Protein AF-0000000073392988 (afdb_homodimer)

pLDDT: mean 93.61, std 7.02, range [61.97, 98.88]

Nearest PDB structures (foldseek):
  2dc1-assembly1_B  TM=9.319E-01  e=1.888E-28  Archaeoglobus fulgidus
  1j5p-assembly1_A  TM=9.118E-01  e=9.514E-24  Thermotoga maritima
  1tlt-assembly1_B  TM=6.537E-01  e=4.136E-09  Escherichia coli
  3uuw-assembly1_D  TM=6.293E-01  e=4.494E-08  Clostridioides difficile 630
  7bvj-assembly3_C  TM=5.588E-01  e=3.519E-08  Acidithiobacillus ferrooxidans ATCC 23270

InterPro domains:
  IPR002811 Aspartate dehydrogenase [PF01958] (154-240)
  IPR005106 Aspartate/homoserine dehydrogenase, NAD-binding [PF03447] (7-118)
  IPR011182 L-aspartate dehydrogenase [PIRSF005227] (1-253)
  IPR020626 L-aspartate dehydrogenase, prokaryotic [MF_01265] (1-252)
  IPR022487 L-aspartate dehydrogenase, archaeal [TIGR03855] (25-251)
  IPR036291 NAD(P)-binding domain superfamily [SSF51735] (1-149)

Secondary structure (DSSP, 8-state):
-EEEEE--SHHHHHHHHHHTTS-SS-EEEEEE-SSHHHHHHHHHHHT-EE-SSTHHHHTT-SEEEE-S-HHHHHHHHHHHHHTT-EEEES-GGGGGSHHHHHHHHHHHHHHT--EEE--TT-S-HHHHHHHTTS-EEEEEEEEEE-HHHHT---SS-EEEEEEEHHHHHHH-TTS-HHHHHHHHHHTS--EEEEEE-TT-SSEEEEEEEEETTEEEEEEEEEPBPSS-TTSBHHHHHHHHHHHHHTT-SEEE--/-EEEEE--SHHHHHHHHHHTTS-SS-EEEEEE-SSHHHHHHHHHHHT-EE-SSTHHHHTT-SEEEE-S-HHHHHHHHHHHHHTT-EEEES-GGGGGSHHHHHHHHHHHHHHT--EEE--TT-S-HHHHHHHTTS-EEEEEEEEEE-GGGGT---SS-EEEEEEEHHHHHHH-TTS-HHHHHHHHHHTS--EEEEEE-TT-SSEEEEEEEEETTEEEEEEEEEPBPSS-TTSBHHHHHHHHHHHHHTT-SEEE--

Structure (mmCIF, N/CA/C/O backbone):
data_AF-0000000073392988-model_v1
#
loop_
_entity.id
_entity.type
_entity.pdbx_description
1 polymer 'L-aspartate dehydrogenase'
#
loop_
_atom_site.group_PDB
_atom_site.id
_atom_site.type_symbol
_atom_site.label_atom_id
_atom_site.label_alt_id
_atom_site.label_comp_id
_atom_site.label_asym_id
_atom_site.label_entity_id
_atom_site.label_seq_id
_atom_site.pdbx_PDB_ins_code
_atom_site.Cartn_x
_atom_site.Cartn_y
_atom_site.Cartn_z
_atom_site.occupancy
_atom_site.B_iso_or_equiv
_atom_site.auth_seq_id
_atom_site.auth_comp_id
_atom_site.auth_asym_id
_atom_site.auth_atom_id
_atom_site.pdbx_PDB_model_num
ATOM 1 N N . MET A 1 1 ? -19.203 9.055 -4.887 1 96 1 MET A N 1
ATOM 2 C CA . MET A 1 1 ? -18.812 9.203 -3.492 1 96 1 MET A CA 1
ATOM 3 C C . MET A 1 1 ? -18.672 10.68 -3.123 1 96 1 MET A C 1
ATOM 5 O O . MET A 1 1 ? -18.016 11.445 -3.836 1 96 1 MET A O 1
ATOM 9 N N . LYS A 1 2 ? -19.297 11.172 -2.113 1 97.94 2 LYS A N 1
ATOM 10 C CA . LYS A 1 2 ? -19.234 12.555 -1.648 1 97.94 2 LYS A CA 1
ATOM 11 C C . LYS A 1 2 ? -18.219 12.711 -0.521 1 97.94 2 LYS A C 1
ATOM 13 O O . LYS A 1 2 ? -18.281 11.984 0.474 1 97.94 2 LYS A O 1
ATOM 18 N N . VAL A 1 3 ? -17.328 13.664 -0.712 1 98.62 3 VAL A N 1
ATOM 19 C CA . VAL A 1 3 ? -16.219 13.82 0.219 1 98.62 3 VAL A CA 1
ATOM 20 C C . VAL A 1 3 ? -16.266 15.195 0.872 1 98.62 3 VAL A C 1
ATOM 22 O O . VAL A 1 3 ? -16.547 16.203 0.204 1 98.62 3 VAL A O 1
ATOM 25 N N . GLY A 1 4 ? -16.109 15.227 2.199 1 98.81 4 GLY A N 1
ATOM 26 C CA . GLY A 1 4 ? -15.844 16.453 2.922 1 98.81 4 GLY A CA 1
ATOM 27 C C . GLY A 1 4 ? -14.391 16.609 3.332 1 98.81 4 GLY A C 1
ATOM 28 O O . GLY A 1 4 ? -13.719 15.617 3.641 1 98.81 4 GLY A O 1
ATOM 29 N N . ILE A 1 5 ? -13.945 17.875 3.365 1 98.81 5 ILE A N 1
ATOM 30 C CA . ILE A 1 5 ? -12.555 18.125 3.709 1 98.81 5 ILE A CA 1
ATOM 31 C C . ILE A 1 5 ? -12.477 18.938 4.996 1 98.81 5 ILE A C 1
ATOM 33 O O . ILE A 1 5 ? -13.219 19.906 5.168 1 98.81 5 ILE A O 1
ATOM 37 N N . ILE A 1 6 ? -11.672 18.453 5.906 1 98.81 6 ILE A N 1
ATOM 38 C CA . ILE A 1 6 ? -11.281 19.234 7.074 1 98.81 6 ILE A CA 1
ATOM 39 C C . ILE A 1 6 ? -9.867 19.781 6.875 1 98.81 6 ILE A C 1
ATOM 41 O O . ILE A 1 6 ? -8.898 19.016 6.793 1 98.81 6 ILE A O 1
ATOM 45 N N . GLY A 1 7 ? -9.695 21.078 6.883 1 98.19 7 GLY A N 1
ATOM 46 C CA . GLY A 1 7 ? -8.43 21.703 6.566 1 98.19 7 GLY A CA 1
ATOM 47 C C . GLY A 1 7 ? -8.266 22.016 5.094 1 98.19 7 GLY A C 1
ATOM 48 O O . GLY A 1 7 ? -8.133 21.109 4.27 1 98.19 7 GLY A O 1
ATOM 49 N N . CYS A 1 8 ? -8.25 23.328 4.797 1 97.94 8 CYS A N 1
ATOM 50 C CA . CYS A 1 8 ? -8.258 23.766 3.406 1 97.94 8 CYS A CA 1
ATOM 51 C C . CYS A 1 8 ? -6.949 24.469 3.053 1 97.94 8 CYS A C 1
ATOM 53 O O . CYS A 1 8 ? -6.965 25.531 2.436 1 97.94 8 CYS A O 1
ATOM 55 N N . GLY A 1 9 ? -5.824 23.844 3.521 1 94.5 9 GLY A N 1
ATOM 56 C CA . GLY A 1 9 ? -4.496 24.344 3.219 1 94.5 9 GLY A CA 1
ATOM 57 C C . GLY A 1 9 ? -3.924 23.797 1.931 1 94.5 9 GLY A C 1
ATOM 58 O O . GLY A 1 9 ? -4.664 23.5 0.991 1 94.5 9 GLY A O 1
ATOM 59 N N . ALA A 1 10 ? -2.615 23.734 1.821 1 92.62 10 ALA A N 1
ATOM 60 C CA . ALA A 1 10 ? -1.883 23.391 0.605 1 92.62 10 ALA A CA 1
ATOM 61 C C . ALA A 1 10 ? -2.264 22 0.113 1 92.62 10 ALA A C 1
ATOM 63 O O . ALA A 1 10 ? -2.555 21.812 -1.07 1 92.62 10 ALA A O 1
ATOM 64 N N . ILE A 1 11 ? -2.281 21.062 1 1 94 11 ILE A N 1
ATOM 65 C CA . ILE A 1 11 ? -2.572 19.672 0.631 1 94 11 ILE A CA 1
ATOM 66 C C . ILE A 1 11 ? -3.994 19.578 0.081 1 94 11 ILE A C 1
ATOM 68 O O . ILE A 1 11 ? -4.219 18.969 -0.968 1 94 11 ILE A O 1
ATOM 72 N N . ALA A 1 12 ? -4.914 20.156 0.792 1 96.94 12 ALA A N 1
ATOM 73 C CA . ALA A 1 12 ? -6.309 20.141 0.354 1 96.94 12 ALA A CA 1
ATOM 74 C C . ALA A 1 12 ? -6.453 20.766 -1.031 1 96.94 12 ALA A C 1
ATOM 76 O O . ALA A 1 12 ? -7.211 20.266 -1.867 1 96.94 12 ALA A O 1
ATOM 77 N N . ASN A 1 13 ? -5.777 21.828 -1.238 1 95.75 13 ASN A N 1
ATOM 78 C CA . ASN A 1 13 ? -5.84 22.516 -2.529 1 95.75 13 ASN A CA 1
ATOM 79 C C . ASN A 1 13 ? -5.312 21.625 -3.654 1 95.75 13 ASN A C 1
ATOM 81 O O . ASN A 1 13 ? -5.902 21.562 -4.734 1 95.75 13 ASN A O 1
ATOM 85 N N . ILE A 1 14 ? -4.234 20.922 -3.395 1 94.81 14 ILE A N 1
ATOM 86 C CA . ILE A 1 14 ? -3.672 20.016 -4.395 1 94.81 14 ILE A CA 1
ATOM 87 C C . ILE A 1 14 ? -4.664 18.906 -4.695 1 94.81 14 ILE A C 1
ATOM 89 O O . ILE A 1 14 ? -4.918 18.578 -5.859 1 94.81 14 ILE A O 1
ATOM 93 N N . ILE A 1 15 ? -5.238 18.344 -3.658 1 96.81 15 ILE A N 1
ATOM 94 C CA . ILE A 1 15 ? -6.176 17.234 -3.818 1 96.81 15 ILE A CA 1
ATOM 95 C C . ILE A 1 15 ? -7.398 17.703 -4.605 1 96.81 15 ILE A C 1
ATOM 97 O O . ILE A 1 15 ? -7.789 17.062 -5.59 1 96.81 15 ILE A O 1
ATOM 101 N N . ALA A 1 16 ? -7.961 18.812 -4.207 1 97.19 16 ALA A N 1
ATOM 102 C CA . ALA A 1 16 ? -9.141 19.344 -4.887 1 97.19 16 ALA A CA 1
ATOM 103 C C . ALA A 1 16 ? -8.836 19.688 -6.34 1 97.19 16 ALA A C 1
ATOM 105 O O . ALA A 1 16 ? -9.617 19.375 -7.242 1 97.19 16 ALA A O 1
ATOM 106 N N . SER A 1 17 ? -7.684 20.312 -6.59 1 95.38 17 SER A N 1
ATOM 107 C CA . SER A 1 17 ? -7.309 20.734 -7.938 1 95.38 17 SER A CA 1
ATOM 108 C C . SER A 1 17 ? -7.129 19.531 -8.859 1 95.38 17 SER A C 1
ATOM 110 O O . SER A 1 17 ? -7.27 19.641 -10.078 1 95.38 17 SER A O 1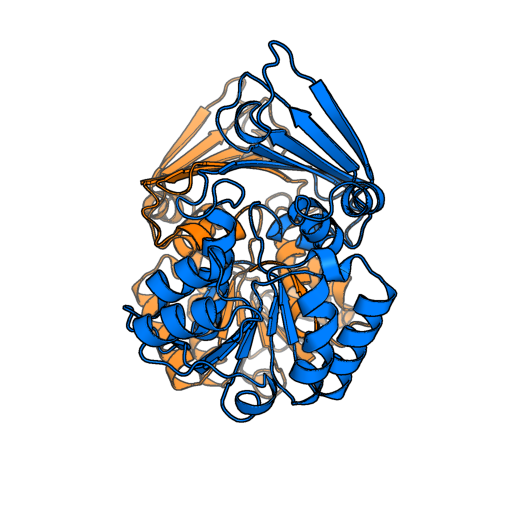
ATOM 112 N N . THR A 1 18 ? -6.789 18.406 -8.273 1 94.88 18 THR A N 1
ATOM 113 C CA . THR A 1 18 ? -6.586 17.203 -9.055 1 94.88 18 THR A CA 1
ATOM 114 C C . THR A 1 18 ? -7.902 16.453 -9.266 1 94.88 18 THR A C 1
ATOM 116 O O . THR A 1 18 ? -8.219 16.047 -10.383 1 94.88 18 THR A O 1
ATOM 119 N N . ILE A 1 19 ? -8.719 16.344 -8.273 1 96.75 19 ILE A N 1
ATOM 120 C CA . ILE A 1 19 ? -9.875 15.461 -8.242 1 96.75 19 ILE A CA 1
ATOM 121 C C . ILE A 1 19 ? -11.055 16.141 -8.938 1 96.75 19 ILE A C 1
ATOM 123 O O . ILE A 1 19 ? -11.781 15.508 -9.711 1 96.75 19 ILE A O 1
ATOM 127 N N . VAL A 1 20 ? -11.258 17.406 -8.688 1 96.25 20 VAL A N 1
ATOM 128 C CA . VAL A 1 20 ? -12.477 18.109 -9.062 1 96.25 20 VAL A CA 1
ATOM 129 C C . VAL A 1 20 ? -12.625 18.109 -10.586 1 96.25 20 VAL A C 1
ATOM 131 O O . VAL A 1 20 ? -13.695 17.828 -11.117 1 96.25 20 VAL A O 1
ATOM 134 N N . PRO A 1 21 ? -11.516 18.359 -11.359 1 94.94 21 PRO A N 1
ATOM 135 C CA . PRO A 1 21 ? -11.672 18.438 -12.812 1 94.94 21 PRO A CA 1
ATOM 136 C C . PRO A 1 21 ? -11.828 17.078 -13.469 1 94.94 21 PRO A C 1
ATOM 138 O O . PRO A 1 21 ? -12.188 16.984 -14.648 1 94.94 21 PRO A O 1
ATOM 141 N N . GLU A 1 22 ? -11.57 16.016 -12.727 1 93.12 22 GLU A N 1
ATOM 142 C CA . GLU A 1 22 ? -11.562 14.672 -13.305 1 93.12 22 GLU A CA 1
ATOM 143 C C . GLU A 1 22 ? -12.938 14.016 -13.219 1 93.12 22 GLU A C 1
ATOM 145 O O . GLU A 1 22 ? -13.719 14.328 -12.312 1 93.12 22 GLU A O 1
ATOM 150 N N . ASP A 1 23 ? -13.219 13.188 -14.227 1 90.12 23 ASP A N 1
ATOM 151 C CA . ASP A 1 23 ? -14.383 12.32 -14.148 1 90.12 23 ASP A CA 1
ATOM 152 C C . ASP A 1 23 ? -14.055 11.023 -13.406 1 90.12 23 ASP A C 1
ATOM 154 O O . ASP A 1 23 ? -13.82 9.984 -14.031 1 90.12 23 ASP A O 1
ATOM 158 N N . ASN A 1 24 ? -14.078 11.047 -12.102 1 91.31 24 ASN A N 1
ATOM 159 C CA . ASN A 1 24 ? -13.602 9.938 -11.281 1 91.31 24 ASN A CA 1
ATOM 160 C C . ASN A 1 24 ? -14.68 9.445 -10.32 1 91.31 24 ASN A C 1
ATOM 162 O O . ASN A 1 24 ? -14.414 8.602 -9.461 1 91.31 24 ASN A O 1
ATOM 166 N N . ASN A 1 25 ? -15.844 9.953 -10.352 1 94.31 25 ASN A N 1
ATOM 167 C CA . ASN A 1 25 ? -16.969 9.602 -9.5 1 94.31 25 ASN A CA 1
ATOM 168 C C . ASN A 1 25 ? -16.719 9.984 -8.047 1 94.31 25 ASN A C 1
ATOM 170 O O . ASN A 1 25 ? -17.172 9.297 -7.125 1 94.31 25 ASN A O 1
ATOM 174 N N . ILE A 1 26 ? -15.828 10.961 -7.789 1 97.12 26 ILE A N 1
ATOM 175 C CA . ILE A 1 26 ? -15.562 11.523 -6.469 1 97.12 26 ILE A CA 1
ATOM 176 C C . ILE A 1 26 ? -15.945 13 -6.457 1 97.12 26 ILE A C 1
ATOM 178 O O . ILE A 1 26 ? -15.398 13.797 -7.223 1 97.12 26 ILE A O 1
ATOM 182 N N . ASP A 1 27 ? -16.891 13.359 -5.641 1 97.5 27 ASP A N 1
ATOM 183 C CA . ASP A 1 27 ? -17.328 14.742 -5.516 1 97.5 27 ASP A CA 1
ATOM 184 C C . ASP A 1 27 ? -16.875 15.344 -4.191 1 97.5 27 ASP A C 1
ATOM 186 O O . ASP A 1 27 ? -17.391 14.992 -3.127 1 97.5 27 ASP A O 1
ATOM 190 N N . ILE A 1 28 ? -15.938 16.219 -4.277 1 98.25 28 ILE A N 1
ATOM 191 C CA . ILE A 1 28 ? -15.562 16.984 -3.088 1 98.25 28 ILE A CA 1
ATOM 192 C C . ILE A 1 28 ? -16.516 18.156 -2.904 1 98.25 28 ILE A C 1
ATOM 194 O O . ILE A 1 28 ? -16.469 19.125 -3.664 1 98.25 28 ILE A O 1
ATOM 198 N N . GLU A 1 29 ? -17.281 18.109 -1.831 1 98 29 GLU A N 1
ATOM 199 C CA . GLU A 1 29 ? -18.422 19.016 -1.838 1 98 29 GLU A CA 1
ATOM 200 C C . GLU A 1 29 ? -18.422 19.906 -0.601 1 98 29 GLU A C 1
ATOM 202 O O . GLU A 1 29 ? -19.016 20.984 -0.612 1 98 29 GLU A O 1
ATOM 207 N N . TYR A 1 30 ? -17.906 19.484 0.441 1 98.75 30 TYR A N 1
ATOM 208 C CA . TYR A 1 30 ? -17.969 20.25 1.681 1 98.75 30 TYR A CA 1
ATOM 209 C C . TYR A 1 30 ? -16.578 20.531 2.215 1 98.75 30 TYR A C 1
ATOM 211 O O . TYR A 1 30 ? -15.68 19.703 2.111 1 98.75 30 TYR A O 1
ATOM 219 N N . PHE A 1 31 ? -16.469 21.719 2.746 1 98.81 31 PHE A N 1
ATOM 220 C CA . PHE A 1 31 ? -15.164 22.203 3.191 1 98.81 31 PHE A CA 1
ATOM 221 C C . PHE A 1 31 ? -15.273 22.859 4.562 1 98.81 31 PHE A C 1
ATOM 223 O O . PHE A 1 31 ? -16.125 23.719 4.777 1 98.81 31 PHE A O 1
ATOM 230 N N . TYR A 1 32 ? -14.453 22.422 5.48 1 98.75 32 TYR A N 1
ATOM 231 C CA . TYR A 1 32 ? -14.367 23 6.816 1 98.75 32 TYR A CA 1
ATOM 232 C C . TYR A 1 32 ? -12.938 23.422 7.137 1 98.75 32 TYR A C 1
ATOM 234 O O . TYR A 1 32 ? -11.992 22.656 6.91 1 98.75 32 TYR A O 1
ATOM 242 N N . ASP A 1 33 ? -12.789 24.578 7.578 1 98.44 33 ASP A N 1
ATOM 243 C CA . ASP A 1 33 ? -11.531 25.125 8.062 1 98.44 33 ASP A CA 1
ATOM 244 C C . ASP A 1 33 ? -11.766 26.156 9.164 1 98.44 33 ASP A C 1
ATOM 246 O O . ASP A 1 33 ? -12.758 26.891 9.125 1 98.44 33 ASP A O 1
ATOM 250 N N . ASN A 1 34 ? -10.836 26.156 10.211 1 96.94 34 ASN A N 1
ATOM 251 C CA . ASN A 1 34 ? -10.93 27.219 11.203 1 96.94 34 ASN A CA 1
ATOM 252 C C . ASN A 1 34 ? -10.82 28.594 10.555 1 96.94 34 ASN A C 1
ATOM 254 O O . ASN A 1 34 ? -11.391 29.578 11.047 1 96.94 34 ASN A O 1
ATOM 258 N N . ASP A 1 35 ? -9.992 28.672 9.531 1 97.06 35 ASP A N 1
ATOM 259 C CA . ASP A 1 35 ? -9.953 29.859 8.68 1 97.06 35 ASP A CA 1
ATOM 260 C C . ASP A 1 35 ? -11.047 29.812 7.617 1 97.06 35 ASP A C 1
ATOM 262 O O . ASP A 1 35 ? -10.859 29.203 6.555 1 97.06 35 ASP A O 1
ATOM 266 N N . VAL A 1 36 ? -12.094 30.547 7.84 1 97.06 36 VAL A N 1
ATOM 267 C CA . VAL A 1 36 ? -13.297 30.469 7.023 1 97.06 36 VAL A CA 1
ATOM 268 C C . VAL A 1 36 ? -12.969 30.859 5.586 1 97.06 36 VAL A C 1
ATOM 270 O O . VAL A 1 36 ? -13.531 30.297 4.641 1 97.06 36 VAL A O 1
ATOM 273 N N . GLU A 1 37 ? -12.141 31.797 5.406 1 97.75 37 GLU A N 1
ATOM 274 C CA . GLU A 1 37 ? -11.781 32.25 4.07 1 97.75 37 GLU A CA 1
ATOM 275 C C . GLU A 1 37 ? -11.141 31.141 3.25 1 97.75 37 GLU A C 1
ATOM 277 O O . GLU A 1 37 ? -11.398 31.016 2.053 1 97.75 37 GLU A O 1
ATOM 282 N N . ARG A 1 38 ? -10.297 30.359 3.879 1 97.44 38 ARG A N 1
ATOM 283 C CA . ARG A 1 38 ? -9.68 29.219 3.191 1 97.44 38 ARG A CA 1
ATOM 284 C C . ARG A 1 38 ? -10.734 28.234 2.717 1 97.44 38 ARG A C 1
ATOM 286 O O . ARG A 1 38 ? -10.672 27.75 1.584 1 97.44 38 ARG A O 1
ATOM 293 N N . ALA A 1 39 ? -11.641 27.969 3.602 1 98.25 39 ALA A N 1
ATOM 294 C CA . ALA A 1 39 ? -12.719 27.047 3.262 1 98.25 39 ALA A CA 1
ATOM 295 C C . ALA A 1 39 ? -13.57 27.578 2.117 1 98.25 39 ALA A C 1
ATOM 297 O O . ALA A 1 39 ? -13.914 26.844 1.186 1 98.25 39 ALA A O 1
ATOM 298 N N . GLU A 1 40 ? -13.898 28.844 2.172 1 98.38 40 GLU A N 1
ATOM 299 C CA . GLU A 1 40 ? -14.727 29.469 1.152 1 98.38 40 GLU A CA 1
ATOM 300 C C . GLU A 1 40 ? -14.031 29.484 -0.203 1 98.38 40 GLU A C 1
ATOM 302 O O . GLU A 1 40 ? -14.656 29.219 -1.233 1 98.38 40 GLU A O 1
ATOM 307 N N . ASN A 1 41 ? -12.781 29.844 -0.193 1 98.12 41 ASN A N 1
ATOM 308 C CA . ASN A 1 41 ? -12.016 29.875 -1.435 1 98.12 41 ASN A CA 1
ATOM 309 C C . ASN A 1 41 ? -11.984 28.516 -2.111 1 98.12 41 ASN A C 1
ATOM 311 O O . ASN A 1 41 ? -12.242 28.406 -3.311 1 98.12 41 ASN A O 1
ATOM 315 N N . LEU A 1 42 ? -11.625 27.5 -1.325 1 98 42 LEU A N 1
ATOM 316 C CA . LEU A 1 42 ? -11.547 26.172 -1.891 1 98 42 LEU A CA 1
ATOM 317 C C . LEU A 1 42 ? -12.922 25.672 -2.309 1 98 42 LEU A C 1
ATOM 319 O O . LEU A 1 42 ? -13.062 25 -3.334 1 98 42 LEU A O 1
ATOM 323 N N . ALA A 1 43 ? -13.93 25.953 -1.523 1 98.5 43 ALA A N 1
ATOM 324 C CA . ALA A 1 43 ? -15.305 25.594 -1.869 1 98.5 43 ALA A CA 1
ATOM 325 C C . ALA A 1 43 ? -15.719 26.219 -3.197 1 98.5 43 ALA A C 1
ATOM 327 O O . ALA A 1 43 ? -16.344 25.562 -4.031 1 98.5 43 ALA A O 1
ATOM 328 N N . SER A 1 44 ? -15.414 27.469 -3.348 1 98.25 44 SER A N 1
ATOM 329 C CA . SER A 1 44 ? -15.734 28.156 -4.594 1 98.25 44 SER A CA 1
ATOM 330 C C . SER A 1 44 ? -15.07 27.484 -5.789 1 98.25 44 SER A C 1
ATOM 332 O O . SER A 1 44 ? -15.703 27.266 -6.82 1 98.25 44 SER A O 1
ATOM 334 N N . PHE A 1 45 ? -13.828 27.141 -5.645 1 97.19 45 PHE A N 1
ATOM 335 C CA . PHE A 1 45 ? -13.094 26.469 -6.699 1 97.19 45 PHE A CA 1
ATOM 336 C C . PHE A 1 45 ? -13.766 25.156 -7.074 1 97.19 45 PHE A C 1
ATOM 338 O O . PHE A 1 45 ? -13.891 24.828 -8.25 1 97.19 45 PHE A O 1
ATOM 345 N N . ALA A 1 46 ? -14.242 24.422 -6.055 1 97.44 46 ALA A N 1
ATOM 346 C CA . ALA A 1 46 ? -14.773 23.078 -6.262 1 97.44 46 ALA A CA 1
ATOM 347 C C . ALA A 1 46 ? -16.281 23.109 -6.52 1 97.44 46 ALA A C 1
ATOM 349 O O . ALA A 1 46 ? -16.906 22.078 -6.684 1 97.44 46 ALA A O 1
ATOM 350 N N . ASN A 1 47 ? -16.844 24.312 -6.566 1 97.44 47 ASN A N 1
ATOM 351 C CA . ASN A 1 47 ? -18.281 24.469 -6.633 1 97.44 47 ASN A CA 1
ATOM 352 C C . ASN A 1 47 ? -18.984 23.719 -5.5 1 97.44 47 ASN A C 1
ATOM 354 O O . ASN A 1 47 ? -19.953 23 -5.73 1 97.44 47 ASN A O 1
ATOM 358 N N . GLY A 1 48 ? -18.375 23.828 -4.309 1 98.12 48 GLY A N 1
ATOM 359 C CA . GLY A 1 48 ? -18.891 23.188 -3.117 1 98.12 48 GLY A CA 1
ATOM 360 C C . GLY A 1 48 ? -19.391 24.172 -2.072 1 98.12 48 GLY A C 1
ATOM 361 O O . GLY A 1 48 ? -19.75 25.297 -2.398 1 98.12 48 GLY A O 1
ATOM 362 N N . VAL A 1 49 ? -19.484 23.641 -0.815 1 98.56 49 VAL A N 1
ATOM 363 C CA . VAL A 1 49 ? -20.062 24.438 0.271 1 98.56 49 VAL A CA 1
ATOM 364 C C . VAL A 1 49 ? -19.062 24.5 1.431 1 98.56 49 VAL A C 1
ATOM 366 O O . VAL A 1 49 ? -18.594 23.484 1.92 1 98.56 49 VAL A O 1
ATOM 369 N N . ALA A 1 50 ? -18.719 25.719 1.808 1 98.62 50 ALA A N 1
ATOM 370 C CA . ALA A 1 50 ? -17.969 25.922 3.051 1 98.62 50 ALA A CA 1
ATOM 371 C C . ALA A 1 50 ? -18.906 25.906 4.254 1 98.62 50 ALA A C 1
ATOM 373 O O . ALA A 1 50 ? -19.906 26.641 4.289 1 98.62 50 ALA A O 1
ATOM 374 N N . VAL A 1 51 ? -18.578 25.109 5.211 1 98.56 51 VAL A N 1
ATOM 375 C CA . VAL A 1 51 ? -19.438 25.031 6.387 1 98.56 51 VAL A CA 1
ATOM 376 C C . VAL A 1 51 ? -18.734 25.688 7.578 1 98.56 51 VAL A C 1
ATOM 378 O O . VAL A 1 51 ? -17.516 25.562 7.723 1 98.56 51 VAL A O 1
ATOM 381 N N . LEU A 1 52 ? -19.484 26.266 8.477 1 97.38 52 LEU A N 1
ATOM 382 C CA . LEU A 1 52 ? -18.953 26.875 9.688 1 97.38 52 LEU A CA 1
ATOM 383 C C . LEU A 1 52 ? -18.922 25.875 10.844 1 97.38 52 LEU A C 1
ATOM 385 O O . LEU A 1 52 ? -18.062 25.984 11.727 1 97.38 52 LEU A O 1
ATOM 389 N N . ASP A 1 53 ? -19.875 25.047 10.82 1 97.81 53 ASP A N 1
ATOM 390 C CA . ASP A 1 53 ? -19.969 23.953 11.773 1 97.81 53 ASP A CA 1
ATOM 391 C C . ASP A 1 53 ? -19.781 22.609 11.07 1 97.81 53 ASP A C 1
ATOM 393 O O . ASP A 1 53 ? -20.516 22.266 10.141 1 97.81 53 ASP A O 1
ATOM 397 N N . LEU A 1 54 ? -18.766 21.875 11.57 1 97.88 54 LEU A N 1
ATOM 398 C CA . LEU A 1 54 ? -18.422 20.594 10.969 1 97.88 54 LEU A CA 1
ATOM 399 C C . LEU A 1 54 ? -19.625 19.672 10.906 1 97.88 54 LEU A C 1
ATOM 401 O O . LEU A 1 54 ? -19.812 18.938 9.938 1 97.88 54 LEU A O 1
ATOM 405 N N . ASN A 1 55 ? -20.5 19.719 11.891 1 98 55 ASN A N 1
ATOM 406 C CA . ASN A 1 55 ? -21.656 18.828 11.984 1 98 55 ASN A CA 1
ATOM 407 C C . ASN A 1 55 ? -22.594 19.016 10.805 1 98 55 ASN A C 1
ATOM 409 O O . ASN A 1 55 ? -23.375 18.125 10.469 1 98 55 ASN A O 1
ATOM 413 N N . ASP A 1 56 ? -22.516 20.141 10.141 1 97.94 56 ASP A N 1
ATOM 414 C CA . ASP A 1 56 ? -23.438 20.469 9.055 1 97.94 56 ASP A CA 1
ATOM 415 C C . ASP A 1 56 ? -23.156 19.625 7.816 1 97.94 56 ASP A C 1
ATOM 417 O O . ASP A 1 56 ? -23.984 19.562 6.906 1 97.94 56 ASP A O 1
ATOM 421 N N . MET A 1 57 ? -22 18.938 7.754 1 97.5 57 MET A N 1
ATOM 422 C CA . MET A 1 57 ? -21.703 18.172 6.551 1 97.5 57 MET A CA 1
ATOM 423 C C . MET A 1 57 ? -21.719 16.672 6.852 1 97.5 57 MET A C 1
ATOM 425 O O . MET A 1 57 ? -21.703 15.844 5.938 1 97.5 57 MET A O 1
ATOM 429 N N . LEU A 1 58 ? -21.797 16.25 8.094 1 97.94 58 LEU A N 1
ATOM 430 C CA . LEU A 1 58 ? -21.547 14.867 8.461 1 97.94 58 LEU A CA 1
ATOM 431 C C . LEU A 1 58 ? -22.609 13.945 7.902 1 97.94 58 LEU A C 1
ATOM 433 O O . LEU A 1 58 ? -22.328 12.805 7.527 1 97.94 58 LEU A O 1
ATOM 437 N N . ASP A 1 59 ? -23.844 14.406 7.738 1 97.19 59 ASP A N 1
ATOM 438 C CA . ASP A 1 59 ? -24.906 13.578 7.191 1 97.19 59 ASP A CA 1
ATOM 439 C C . ASP A 1 59 ? -24.953 13.672 5.668 1 97.19 59 ASP A C 1
ATOM 441 O O . ASP A 1 59 ? -25.812 13.055 5.031 1 97.19 59 ASP A O 1
ATOM 445 N N . LYS A 1 60 ? -24.047 14.367 5.086 1 98.06 60 LYS A N 1
ATOM 446 C CA . LYS A 1 60 ? -24.125 14.664 3.658 1 98.06 60 LYS A CA 1
ATOM 447 C C . LYS A 1 60 ? -22.938 14.07 2.912 1 98.06 60 LYS A C 1
ATOM 449 O O . LYS A 1 60 ? -22.859 14.141 1.683 1 98.06 60 LYS A O 1
ATOM 454 N N . VAL A 1 61 ? -22 13.492 3.635 1 98.5 61 VAL A N 1
ATOM 455 C CA . VAL A 1 61 ? -20.781 13.008 2.986 1 98.5 61 VAL A CA 1
ATOM 456 C C . VAL A 1 61 ? -20.609 11.516 3.26 1 98.5 61 VAL A C 1
ATOM 458 O O . VAL A 1 61 ? -21.141 10.992 4.25 1 98.5 61 VAL A O 1
ATOM 461 N N . ASP A 1 62 ? -19.938 10.844 2.348 1 98.12 62 ASP A N 1
ATOM 462 C CA . ASP A 1 62 ? -19.609 9.422 2.477 1 98.12 62 ASP A CA 1
ATOM 463 C C . ASP A 1 62 ? -18.25 9.234 3.16 1 98.12 62 ASP A C 1
ATOM 465 O O . ASP A 1 62 ? -18 8.18 3.748 1 98.12 62 ASP A O 1
ATOM 469 N N . LEU A 1 63 ? -17.406 10.219 3.068 1 98.62 63 LEU A N 1
ATOM 470 C CA . LEU A 1 63 ? -16.016 10.172 3.52 1 98.62 63 LEU A CA 1
ATOM 471 C C . LEU A 1 63 ? -15.531 11.562 3.912 1 98.62 63 LEU A C 1
ATOM 473 O O . LEU A 1 63 ? -15.898 12.555 3.277 1 98.62 63 LEU A O 1
ATOM 477 N N . VAL A 1 64 ? -14.734 11.594 4.957 1 98.88 64 VAL A N 1
ATOM 478 C CA . VAL A 1 64 ? -14.102 12.844 5.34 1 98.88 64 VAL A CA 1
ATOM 479 C C . VAL A 1 64 ? -12.586 12.727 5.18 1 98.88 64 VAL A C 1
ATOM 481 O O . VAL A 1 64 ? -11.984 11.75 5.629 1 98.88 64 VAL A O 1
ATOM 484 N N . LEU A 1 65 ? -12.031 13.672 4.484 1 98.69 65 LEU A N 1
ATOM 485 C CA . LEU A 1 65 ? -10.586 13.789 4.32 1 98.69 65 LEU A CA 1
ATOM 486 C C . LEU A 1 65 ? -10.023 14.891 5.215 1 98.69 65 LEU A C 1
ATOM 488 O O . LEU A 1 65 ? -10.406 16.062 5.078 1 98.69 65 LEU A O 1
ATOM 492 N N . GLU A 1 66 ? -9.188 14.516 6.094 1 98.56 66 GLU A N 1
ATOM 493 C CA . GLU A 1 66 ? -8.57 15.477 7.004 1 98.56 66 GLU A CA 1
ATOM 494 C C . GLU A 1 66 ? -7.168 15.852 6.543 1 98.56 66 GLU A C 1
ATOM 496 O O . GLU A 1 66 ? -6.336 14.977 6.285 1 98.56 66 GLU A O 1
ATOM 501 N N . CYS A 1 67 ? -6.918 17.156 6.367 1 95.69 67 CYS A N 1
ATOM 502 C CA . CYS A 1 67 ? -5.625 17.719 6.004 1 95.69 67 CYS A CA 1
ATOM 503 C C . CYS A 1 67 ? -5.344 18.984 6.816 1 95.69 67 CYS A C 1
ATOM 505 O O . CYS A 1 67 ? -4.852 19.984 6.277 1 95.69 67 CYS A O 1
ATOM 507 N N . ALA A 1 68 ? -5.582 18.984 8.023 1 95.31 68 ALA A N 1
ATOM 508 C CA . ALA A 1 68 ? -5.457 20.188 8.844 1 95.31 68 ALA A CA 1
ATOM 509 C C . ALA A 1 68 ? -4.277 20.078 9.805 1 95.31 68 ALA A C 1
ATOM 511 O O . ALA A 1 68 ? -3.182 20.562 9.516 1 95.31 68 ALA A O 1
ATOM 512 N N . SER A 1 69 ? -4.445 19.406 10.938 1 92.94 69 SER A N 1
ATOM 513 C CA . SER A 1 69 ? -3.416 19.266 11.961 1 92.94 69 SER A CA 1
ATOM 514 C C . SER A 1 69 ? -3.73 18.109 12.898 1 92.94 69 SER A C 1
ATOM 516 O O . SER A 1 69 ? -4.879 17.656 12.992 1 92.94 69 SER A O 1
ATOM 518 N N . PRO A 1 70 ? -2.654 17.656 13.609 1 93.31 70 PRO A N 1
ATOM 519 C CA . PRO A 1 70 ? -2.922 16.609 14.602 1 93.31 70 PRO A CA 1
ATOM 520 C C . PRO A 1 70 ? -3.957 17.031 15.641 1 93.31 70 PRO A C 1
ATOM 522 O O . PRO A 1 70 ? -4.789 16.234 16.062 1 93.31 70 PRO A O 1
ATOM 525 N N . ASP A 1 71 ? -3.936 18.281 16.031 1 94.12 71 ASP A N 1
ATOM 526 C CA . ASP A 1 71 ? -4.918 18.781 16.984 1 94.12 71 ASP A CA 1
ATOM 527 C C . ASP A 1 71 ? -6.332 18.719 16.406 1 94.12 71 ASP A C 1
ATOM 529 O O . ASP A 1 71 ? -7.281 18.359 17.109 1 94.12 71 ASP A O 1
ATOM 533 N N . SER A 1 72 ? -6.465 19.047 15.172 1 96.56 72 SER A N 1
ATOM 534 C CA . SER A 1 72 ? -7.754 18.953 14.492 1 96.56 72 SER A CA 1
ATOM 535 C C . SER A 1 72 ? -8.266 17.516 14.477 1 96.56 72 SER A C 1
ATOM 537 O O . SER A 1 72 ? -9.461 17.281 14.68 1 96.56 72 SER A O 1
ATOM 539 N N . VAL A 1 73 ? -7.383 16.547 14.219 1 97.44 73 VAL A N 1
ATOM 540 C CA . VAL A 1 73 ? -7.746 15.141 14.219 1 97.44 73 VAL A CA 1
ATOM 541 C C . VAL A 1 73 ? -8.312 14.75 15.586 1 97.44 73 VAL A C 1
ATOM 543 O O . VAL A 1 73 ? -9.398 14.172 15.664 1 97.44 73 VAL A O 1
ATOM 546 N N . LYS A 1 74 ? -7.613 15.109 16.609 1 97.56 74 LYS A N 1
ATOM 547 C CA . LYS A 1 74 ? -8.039 14.766 17.953 1 97.56 74 LYS A CA 1
ATOM 548 C C . LYS A 1 74 ? -9.391 15.398 18.281 1 97.56 74 LYS A C 1
ATOM 550 O O . LYS A 1 74 ? -10.211 14.789 18.969 1 97.56 74 LYS A O 1
ATOM 555 N N . GLU A 1 75 ? -9.539 16.516 17.797 1 97.88 75 GLU A N 1
ATOM 556 C CA . GLU A 1 75 ? -10.766 17.266 18.078 1 97.88 75 GLU A CA 1
ATOM 557 C C . GLU A 1 75 ? -11.945 16.688 17.297 1 97.88 75 GLU A C 1
ATOM 559 O O . GLU A 1 75 ? -13.039 16.516 17.859 1 97.88 75 GLU A O 1
ATOM 564 N N . HIS A 1 76 ? -11.773 16.297 16.031 1 98.56 76 HIS A N 1
ATOM 565 C CA . HIS A 1 76 ? -12.93 16.109 15.156 1 98.56 76 HIS A CA 1
ATOM 566 C C . HIS A 1 76 ? -13.117 14.648 14.797 1 98.56 76 HIS A C 1
ATOM 568 O O . HIS A 1 76 ? -14.234 14.211 14.516 1 98.56 76 HIS A O 1
ATOM 574 N N . ALA A 1 77 ? -12.07 13.812 14.781 1 98.75 77 ALA A N 1
ATOM 575 C CA . ALA A 1 77 ? -12.141 12.453 14.258 1 98.75 77 ALA A CA 1
ATOM 576 C C . ALA A 1 77 ? -13.141 11.617 15.055 1 98.75 77 ALA A C 1
ATOM 578 O O . ALA A 1 77 ? -13.961 10.898 14.477 1 98.75 77 ALA A O 1
ATOM 579 N N . PRO A 1 78 ? -13.148 11.742 16.453 1 98.81 78 PRO A N 1
ATOM 580 C CA . PRO A 1 78 ? -14.125 10.953 17.203 1 98.81 78 PRO A CA 1
ATOM 581 C C . PRO A 1 78 ? -15.57 11.25 16.797 1 98.81 78 PRO A C 1
ATOM 583 O O . PRO A 1 78 ? -16.375 10.336 16.656 1 98.81 78 PRO A O 1
ATOM 586 N N . ASN A 1 79 ? -15.82 12.477 16.625 1 98.69 79 ASN A N 1
ATOM 587 C CA . ASN A 1 79 ? -17.172 12.883 16.234 1 98.69 79 ASN A CA 1
ATOM 588 C C . ASN A 1 79 ? -17.516 12.367 14.844 1 98.69 79 ASN A C 1
ATOM 590 O O . ASN A 1 79 ? -18.609 11.82 14.641 1 98.69 79 ASN A O 1
ATOM 594 N N . VAL A 1 80 ? -16.641 12.5 13.859 1 98.81 80 VAL A N 1
ATOM 595 C CA . VAL A 1 80 ? -16.859 12.062 12.484 1 98.81 80 VAL A CA 1
ATOM 596 C C . VAL A 1 80 ? -17.109 10.555 12.453 1 98.81 80 VAL A C 1
ATOM 598 O O . VAL A 1 80 ? -18.078 10.094 11.867 1 98.81 80 VAL A O 1
ATOM 601 N N . LEU A 1 81 ? -16.234 9.82 13.117 1 98.75 81 LEU A N 1
ATOM 602 C CA . LEU A 1 81 ? -16.312 8.359 13.141 1 98.75 81 LEU A CA 1
ATOM 603 C C . LEU A 1 81 ? -17.594 7.891 13.836 1 98.75 81 LEU A C 1
ATOM 605 O O . LEU A 1 81 ? -18.219 6.934 13.391 1 98.75 81 LEU A O 1
ATOM 609 N N . SER A 1 82 ? -17.984 8.602 14.898 1 98.44 82 SER A N 1
ATOM 610 C CA . SER A 1 82 ? -19.172 8.234 15.648 1 98.44 82 SER A CA 1
ATOM 611 C C . SER A 1 82 ? -20.438 8.414 14.797 1 98.44 82 SER A C 1
ATOM 613 O O . SER A 1 82 ? -21.469 7.789 15.055 1 98.44 82 SER A O 1
ATOM 615 N N . HIS A 1 83 ? -20.391 9.219 13.789 1 98.25 83 HIS A N 1
ATOM 616 C CA . HIS A 1 83 ? -21.516 9.453 12.875 1 98.25 83 HIS A CA 1
ATOM 617 C C . HIS A 1 83 ? -21.531 8.414 11.758 1 98.25 83 HIS A C 1
ATOM 619 O O . HIS A 1 83 ? -22.375 8.484 10.859 1 98.25 83 HIS A O 1
ATOM 625 N N . GLY A 1 84 ? -20.578 7.531 11.797 1 98.12 84 GLY A N 1
ATOM 626 C CA . GLY A 1 84 ? -20.578 6.43 10.852 1 98.12 84 GLY A CA 1
ATOM 627 C C . GLY A 1 84 ? -19.828 6.738 9.57 1 98.12 84 GLY A C 1
ATOM 628 O O . GLY A 1 84 ? -20.062 6.105 8.539 1 98.12 84 GLY A O 1
ATOM 629 N N . ILE A 1 85 ? -18.906 7.719 9.594 1 98.62 85 ILE A N 1
ATOM 630 C CA . ILE A 1 85 ? -18.234 8.164 8.383 1 98.62 85 ILE A CA 1
ATOM 631 C C . ILE A 1 85 ? -16.766 7.754 8.422 1 98.62 85 ILE A C 1
ATOM 633 O O . ILE A 1 85 ? -16.078 7.98 9.422 1 98.62 85 ILE A O 1
ATOM 637 N N . ASP A 1 86 ? -16.281 7.117 7.352 1 98.56 86 ASP A N 1
ATOM 638 C CA . ASP A 1 86 ? -14.859 6.781 7.211 1 98.56 86 ASP A CA 1
ATOM 639 C C . ASP A 1 86 ? -14.016 8.039 7.027 1 98.56 86 ASP A C 1
ATOM 641 O O . ASP A 1 86 ? -14.516 9.078 6.586 1 98.56 86 ASP A O 1
ATOM 645 N N . MET A 1 87 ? -12.766 7.898 7.375 1 98.69 87 MET A N 1
ATOM 646 C CA . MET A 1 87 ? -11.883 9.055 7.246 1 98.69 87 MET A CA 1
ATOM 647 C C . MET A 1 87 ? -10.578 8.664 6.566 1 98.69 87 MET A C 1
ATOM 649 O O . MET A 1 87 ? -10.07 7.562 6.773 1 98.69 87 MET A O 1
ATOM 653 N N . ILE A 1 88 ? -10.102 9.547 5.715 1 98.44 88 ILE A N 1
ATOM 654 C CA . ILE A 1 88 ? -8.688 9.617 5.379 1 98.44 88 ILE A CA 1
ATOM 655 C C . ILE A 1 88 ? -8.016 10.711 6.207 1 98.44 88 ILE A C 1
ATOM 657 O O . ILE A 1 88 ? -8.477 11.852 6.23 1 98.44 88 ILE A O 1
ATOM 661 N N . ILE A 1 89 ? -6.918 10.375 6.871 1 97.69 89 ILE A N 1
ATOM 662 C CA . ILE A 1 89 ? -6.289 11.344 7.762 1 97.69 89 ILE A CA 1
ATOM 663 C C . ILE A 1 89 ? -4.82 11.516 7.375 1 97.69 89 ILE A C 1
ATOM 665 O O . ILE A 1 89 ? -4.043 10.562 7.406 1 97.69 89 ILE A O 1
ATOM 669 N N . MET A 1 90 ? -4.441 12.742 7.074 1 95.19 90 MET A N 1
ATOM 670 C CA . MET A 1 90 ? -3.08 13.078 6.664 1 95.19 90 MET A CA 1
ATOM 671 C C . MET A 1 90 ? -2.203 13.383 7.875 1 95.19 90 MET A C 1
ATOM 673 O O . MET A 1 90 ? -0.992 13.156 7.84 1 95.19 90 MET A O 1
ATOM 677 N N . SER A 1 91 ? -2.809 13.906 8.891 1 93.12 91 SER A N 1
ATOM 678 C CA . SER A 1 91 ? -2.07 14.266 10.094 1 93.12 91 SER A CA 1
ATOM 679 C C . SER A 1 91 ? -1.835 13.055 10.984 1 93.12 91 SER A C 1
ATOM 681 O O . SER A 1 91 ? -2.311 13.016 12.125 1 93.12 91 SER A O 1
ATOM 683 N N . ILE A 1 92 ? -0.986 12.203 10.562 1 93.94 92 ILE A N 1
ATOM 684 C CA . ILE A 1 92 ? -0.799 10.867 11.133 1 93.94 92 ILE A CA 1
ATOM 685 C C . ILE A 1 92 ? -0.118 10.984 12.492 1 93.94 92 ILE A C 1
ATOM 687 O O . ILE A 1 92 ? -0.242 10.086 13.336 1 93.94 92 ILE A O 1
ATOM 691 N N . GLY A 1 93 ? 0.538 12.094 12.742 1 90.81 93 GLY A N 1
ATOM 692 C CA . GLY A 1 93 ? 1.19 12.312 14.023 1 90.81 93 GLY A CA 1
ATOM 693 C C . GLY A 1 93 ? 0.242 12.211 15.203 1 90.81 93 GLY A C 1
ATOM 694 O O . GLY A 1 93 ? 0.663 11.906 16.328 1 90.81 93 GLY A O 1
ATOM 695 N N . ALA A 1 94 ? -1.077 12.422 14.953 1 92.69 94 ALA A N 1
ATOM 696 C CA . ALA A 1 94 ? -2.086 12.344 16.016 1 92.69 94 ALA A CA 1
ATOM 697 C C . ALA A 1 94 ? -2.141 10.938 16.609 1 92.69 94 ALA A C 1
ATOM 699 O O . ALA A 1 94 ? -2.473 10.773 17.781 1 92.69 94 ALA A O 1
ATOM 700 N N . PHE A 1 95 ? -1.756 9.977 15.859 1 93.88 95 PHE A N 1
ATOM 701 C CA . PHE A 1 95 ? -1.947 8.586 16.25 1 93.88 95 PHE A CA 1
ATOM 702 C C . PHE A 1 95 ? -0.762 8.086 17.062 1 93.88 95 PHE A C 1
ATOM 704 O O . PHE A 1 95 ? -0.771 6.953 17.562 1 93.88 95 PHE A O 1
ATOM 711 N N . MET A 1 96 ? 0.271 8.906 17.188 1 90.25 96 MET A N 1
ATOM 712 C CA . MET A 1 96 ? 1.382 8.555 18.078 1 90.25 96 MET A CA 1
ATOM 713 C C . MET A 1 96 ? 0.953 8.609 19.547 1 90.25 96 MET A C 1
ATOM 715 O O . MET A 1 96 ? 1.643 8.086 20.406 1 90.25 96 MET A O 1
ATOM 719 N N . ASP A 1 97 ? -0.113 9.359 19.766 1 91.62 97 ASP A N 1
ATOM 720 C CA . ASP A 1 97 ? -0.774 9.289 21.062 1 91.62 97 ASP A CA 1
ATOM 721 C C . ASP A 1 97 ? -1.555 7.988 21.203 1 91.62 97 ASP A C 1
ATOM 723 O O . ASP A 1 97 ? -2.635 7.836 20.641 1 91.62 97 ASP A O 1
ATOM 727 N N . LYS A 1 98 ? -1.083 7.105 22.078 1 93.12 98 LYS A N 1
ATOM 728 C CA . LYS A 1 98 ? -1.635 5.758 22.219 1 93.12 98 LYS A CA 1
ATOM 729 C C . LYS A 1 98 ? -3.061 5.797 22.75 1 93.12 98 LYS A C 1
ATOM 731 O O . LYS A 1 98 ? -3.891 4.961 22.391 1 93.12 98 LYS A O 1
ATOM 736 N N . GLU A 1 99 ? -3.312 6.711 23.625 1 96.31 99 GLU A N 1
ATOM 737 C CA . GLU A 1 99 ? -4.664 6.848 24.156 1 96.31 99 GLU A CA 1
ATOM 738 C C . GLU A 1 99 ? -5.648 7.27 23.078 1 96.31 99 GLU A C 1
ATOM 740 O O . GLU A 1 99 ? -6.742 6.707 22.969 1 96.31 99 GLU A O 1
ATOM 745 N N . PHE A 1 100 ? -5.207 8.203 22.344 1 96.94 100 PHE A N 1
ATOM 746 C CA . PHE A 1 100 ? -6.055 8.641 21.25 1 96.94 100 PHE A CA 1
ATOM 747 C C . PHE A 1 100 ? -6.27 7.52 20.25 1 96.94 100 PHE A C 1
ATOM 749 O O . PHE A 1 100 ? -7.391 7.281 19.797 1 96.94 100 PHE A O 1
ATOM 756 N N . TYR A 1 101 ? -5.195 6.82 19.875 1 96.5 101 TYR A N 1
ATOM 757 C CA . TYR A 1 101 ? -5.277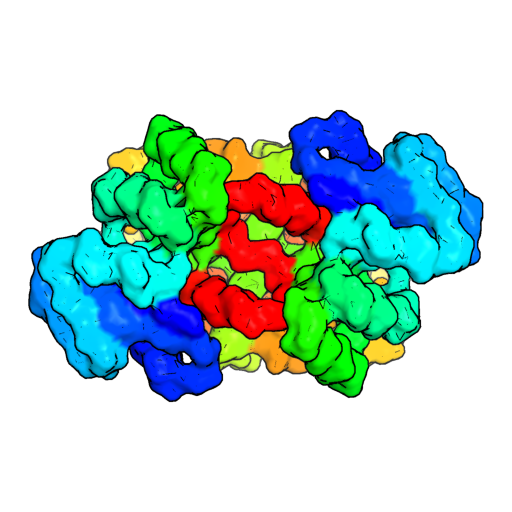 5.695 18.953 1 96.5 101 TYR A CA 1
ATOM 758 C C . TYR A 1 101 ? -6.32 4.684 19.422 1 96.5 101 TYR A C 1
ATOM 760 O O . TYR A 1 101 ? -7.191 4.285 18.656 1 96.5 101 TYR A O 1
ATOM 768 N N . SER A 1 102 ? -6.219 4.281 20.656 1 97.69 102 SER A N 1
ATOM 769 C CA . SER A 1 102 ? -7.137 3.293 21.219 1 97.69 102 SER A CA 1
ATOM 770 C C . SER A 1 102 ? -8.578 3.795 21.188 1 97.69 102 SER A C 1
ATOM 772 O O . SER A 1 102 ? -9.492 3.043 20.844 1 97.69 102 SER A O 1
ATOM 774 N N . LYS A 1 103 ? -8.719 5.039 21.5 1 98.25 103 LYS A N 1
ATOM 775 C CA . LYS A 1 103 ? -10.039 5.648 21.516 1 98.25 103 LYS A CA 1
ATOM 776 C C . LYS A 1 103 ? -10.711 5.578 20.156 1 98.25 103 LYS A C 1
ATOM 778 O O . LYS A 1 103 ? -11.836 5.102 20.031 1 98.25 103 LYS A O 1
ATOM 783 N N . VAL A 1 104 ? -10.016 6.008 19.125 1 98.44 104 VAL A N 1
ATOM 784 C CA . VAL A 1 104 ? -10.641 6.062 17.812 1 98.44 104 VAL A CA 1
ATOM 785 C C . VAL A 1 104 ? -10.758 4.652 17.234 1 98.44 104 VAL A C 1
ATOM 787 O O . VAL A 1 104 ? -11.703 4.348 16.516 1 98.44 104 VAL A O 1
ATOM 790 N N . ASN A 1 105 ? -9.82 3.785 17.547 1 97.94 105 ASN A N 1
ATOM 791 C CA . ASN A 1 105 ? -9.945 2.391 17.125 1 97.94 105 ASN A CA 1
ATOM 792 C C . ASN A 1 105 ? -11.211 1.753 17.703 1 97.94 105 ASN A C 1
ATOM 794 O O . ASN A 1 105 ? -11.914 1.028 16.984 1 97.94 105 ASN A O 1
ATOM 798 N N . ASP A 1 106 ? -11.484 2.025 18.938 1 98.25 106 ASP A N 1
ATOM 799 C CA . ASP A 1 106 ? -12.68 1.504 19.594 1 98.25 106 ASP A CA 1
ATOM 800 C C . ASP A 1 106 ? -13.945 2.055 18.922 1 98.25 106 ASP A C 1
ATOM 802 O O . ASP A 1 106 ? -14.914 1.321 18.719 1 98.25 106 ASP A O 1
ATOM 806 N N . ILE A 1 107 ? -13.945 3.303 18.641 1 98.62 107 ILE A N 1
ATOM 807 C CA . ILE A 1 107 ? -15.086 3.916 17.969 1 98.62 107 ILE A CA 1
ATOM 808 C C . ILE A 1 107 ? -15.305 3.246 16.609 1 98.62 107 ILE A C 1
ATOM 810 O O . ILE A 1 107 ? -16.438 2.912 16.25 1 98.62 107 ILE A O 1
ATOM 814 N N . CYS A 1 108 ? -14.211 3.01 15.867 1 98.5 108 CYS A N 1
ATOM 815 C CA . CYS A 1 108 ? -14.289 2.373 14.562 1 98.5 108 CYS A CA 1
ATOM 816 C C . CYS A 1 108 ? -14.914 0.987 14.672 1 98.5 108 CYS A C 1
ATOM 818 O O . CYS A 1 108 ? -15.805 0.639 13.891 1 98.5 108 CYS A O 1
ATOM 820 N N . LYS A 1 109 ? -14.477 0.261 15.641 1 96.94 109 LYS A N 1
ATOM 821 C CA . LYS A 1 109 ? -14.992 -1.093 15.828 1 96.94 109 LYS A CA 1
ATOM 822 C C . LYS A 1 109 ? -16.484 -1.073 16.156 1 96.94 109 LYS A C 1
ATOM 824 O O . LYS A 1 109 ? -17.25 -1.891 15.648 1 96.94 109 LYS A O 1
ATOM 829 N N . LYS A 1 110 ? -16.891 -0.149 16.969 1 97.75 110 LYS A N 1
ATOM 830 C CA . LYS A 1 110 ? -18.266 -0.044 17.406 1 97.75 110 LYS A CA 1
ATOM 831 C C . LYS A 1 110 ? -19.172 0.434 16.266 1 97.75 110 LYS A C 1
ATOM 833 O O . LYS A 1 110 ? -20.297 -0.039 16.125 1 97.75 110 LYS A O 1
ATOM 838 N N . LYS A 1 111 ? -18.734 1.357 15.445 1 98.06 111 LYS A N 1
ATOM 839 C CA . LYS A 1 111 ? -19.578 2.033 14.461 1 98.06 111 LYS A CA 1
ATOM 840 C C . LYS A 1 111 ? -19.406 1.405 13.086 1 98.06 111 LYS A C 1
ATOM 842 O O . LYS A 1 111 ? -20.203 1.681 12.18 1 98.06 111 LYS A O 1
ATOM 847 N N . GLY A 1 112 ? -18.391 0.563 12.922 1 97.06 112 GLY A N 1
ATOM 848 C CA . GLY A 1 112 ? -18.109 -0.042 11.633 1 97.06 112 GLY A CA 1
ATOM 849 C C . GLY A 1 112 ? -17.453 0.917 10.656 1 97.06 112 GLY A C 1
ATOM 850 O O . GLY A 1 112 ? -17.703 0.846 9.445 1 97.06 112 GLY A O 1
ATOM 851 N N . THR A 1 113 ? -16.766 1.92 11.18 1 98 113 THR A N 1
ATOM 852 C CA . THR A 1 113 ? -16.062 2.893 10.344 1 98 113 THR A CA 1
ATOM 853 C C . THR A 1 113 ? -14.578 2.545 10.242 1 98 113 THR A C 1
ATOM 855 O O . THR A 1 113 ? -14.078 1.693 10.977 1 98 113 THR A O 1
ATOM 858 N N . ARG A 1 114 ? -13.906 3.139 9.297 1 97.69 114 ARG A N 1
ATOM 859 C CA . ARG A 1 114 ? -12.484 2.883 9.062 1 97.69 114 ARG A CA 1
ATOM 860 C C . ARG A 1 114 ? -11.703 4.188 8.938 1 97.69 114 ARG A C 1
ATOM 862 O O . ARG A 1 114 ? -12.242 5.199 8.484 1 97.69 114 ARG A O 1
ATOM 869 N N . ILE A 1 115 ? -10.492 4.145 9.375 1 98.44 115 ILE A N 1
ATOM 870 C CA . ILE A 1 115 ? -9.523 5.219 9.172 1 98.44 115 ILE A CA 1
ATOM 871 C C . ILE A 1 115 ? -8.438 4.762 8.203 1 98.44 115 ILE A C 1
ATOM 873 O O . ILE A 1 115 ? -7.84 3.699 8.391 1 98.44 115 ILE A O 1
ATOM 877 N N . HIS A 1 116 ? -8.258 5.559 7.18 1 97.38 116 HIS A N 1
ATOM 878 C CA . HIS A 1 116 ? -7.219 5.285 6.195 1 97.38 116 HIS A CA 1
ATOM 879 C C . HIS A 1 116 ? -6.098 6.316 6.277 1 97.38 116 HIS A C 1
ATOM 881 O O . HIS A 1 116 ? -6.344 7.52 6.152 1 97.38 116 HIS A O 1
ATOM 887 N N . LEU A 1 117 ? -4.906 5.84 6.535 1 96.69 117 LEU A N 1
ATOM 888 C CA . LEU A 1 117 ? -3.719 6.688 6.609 1 96.69 117 LEU A CA 1
ATOM 889 C C . LEU A 1 117 ? -2.834 6.492 5.383 1 96.69 117 LEU A C 1
ATOM 891 O O . LEU A 1 117 ? -2.236 5.43 5.207 1 96.69 117 LEU A O 1
ATOM 895 N N . PRO A 1 118 ? -2.746 7.504 4.547 1 95.75 118 PRO A N 1
ATOM 896 C CA . PRO A 1 118 ? -1.938 7.359 3.332 1 95.75 118 PRO A CA 1
ATOM 897 C C . PRO A 1 118 ? -0.449 7.195 3.633 1 95.75 118 PRO A C 1
ATOM 899 O O . PRO A 1 118 ? -0.009 7.453 4.754 1 95.75 118 PRO A O 1
ATOM 902 N N . SER A 1 119 ? 0.344 6.797 2.615 1 94.5 119 SER A N 1
ATOM 903 C CA . SER A 1 119 ? 1.774 6.559 2.777 1 94.5 119 SER A CA 1
ATOM 904 C C . SER A 1 119 ? 2.529 7.867 3.006 1 94.5 119 SER A C 1
ATOM 906 O O . SER A 1 119 ? 3.621 7.867 3.578 1 94.5 119 SER A O 1
ATOM 908 N N . GLY A 1 120 ? 1.918 8.992 2.516 1 93.31 120 GLY A N 1
ATOM 909 C CA . GLY A 1 120 ? 2.537 10.289 2.729 1 93.31 120 GLY A CA 1
ATOM 910 C C . GLY A 1 120 ? 3.732 10.539 1.828 1 93.31 120 GLY A C 1
ATOM 911 O O . GLY A 1 120 ? 3.65 10.344 0.613 1 93.31 120 GLY A O 1
ATOM 912 N N . ALA A 1 121 ? 4.848 10.922 2.475 1 93.38 121 ALA A N 1
ATOM 913 C CA . ALA A 1 121 ? 5.984 11.445 1.715 1 93.38 121 ALA A CA 1
ATOM 914 C C . ALA A 1 121 ? 7.035 10.359 1.492 1 93.38 121 ALA A C 1
ATOM 916 O O . ALA A 1 121 ? 8.133 10.641 1.01 1 93.38 121 ALA A O 1
ATOM 917 N N . VAL A 1 122 ? 6.75 9.125 1.884 1 94.5 122 VAL A N 1
ATOM 918 C CA . VAL A 1 122 ? 7.746 8.062 1.744 1 94.5 122 VAL A CA 1
ATOM 919 C C . VAL A 1 122 ? 7.172 6.918 0.918 1 94.5 122 VAL A C 1
ATOM 921 O O . VAL A 1 122 ? 5.973 6.887 0.639 1 94.5 122 VAL A O 1
ATOM 924 N N . VAL A 1 123 ? 8.117 6.105 0.507 1 96.31 123 VAL A N 1
ATOM 925 C CA . VAL A 1 123 ? 7.773 4.879 -0.207 1 96.31 123 VAL A CA 1
ATOM 926 C C . VAL A 1 123 ? 8.258 3.666 0.583 1 96.31 123 VAL A C 1
ATOM 928 O O . VAL A 1 123 ? 9.211 3.762 1.358 1 96.31 123 VAL A O 1
ATOM 931 N N . GLY A 1 124 ? 7.5 2.58 0.423 1 96.81 124 GLY A N 1
ATOM 932 C CA . GLY A 1 124 ? 7.977 1.352 1.036 1 96.81 124 GLY A CA 1
ATOM 933 C C . GLY A 1 124 ? 7.129 0.901 2.209 1 96.81 124 GLY A C 1
ATOM 934 O O . GLY A 1 124 ? 7.414 -0.125 2.83 1 96.81 124 GLY A O 1
ATOM 935 N N . LEU A 1 125 ? 6.051 1.632 2.514 1 96.62 125 LEU A N 1
ATOM 936 C CA . LEU A 1 125 ? 5.199 1.249 3.637 1 96.62 125 LEU A CA 1
ATOM 937 C C . LEU A 1 125 ? 4.559 -0.114 3.395 1 96.62 125 LEU A C 1
ATOM 939 O O . LEU A 1 125 ? 4.277 -0.85 4.344 1 96.62 125 LEU A O 1
ATOM 943 N N . ASP A 1 126 ? 4.324 -0.434 2.127 1 96 126 ASP A N 1
ATOM 944 C CA . ASP A 1 126 ? 3.805 -1.76 1.804 1 96 126 ASP A CA 1
ATOM 945 C C . ASP A 1 126 ? 4.73 -2.855 2.328 1 96 126 ASP A C 1
ATOM 947 O O . ASP A 1 126 ? 4.27 -3.842 2.904 1 96 126 ASP A O 1
ATOM 951 N N . GLY A 1 127 ? 6.035 -2.662 2.162 1 96.31 127 GLY A N 1
ATOM 952 C CA . GLY A 1 127 ? 7 -3.611 2.695 1 96.31 127 GLY A CA 1
ATOM 953 C C . GLY A 1 127 ? 7.051 -3.625 4.211 1 96.31 127 GLY A C 1
ATOM 954 O O . GLY A 1 127 ? 7.078 -4.691 4.828 1 96.31 127 GLY A O 1
ATOM 955 N N . ILE A 1 128 ? 7.066 -2.398 4.766 1 97.31 128 ILE A N 1
ATOM 956 C CA . ILE A 1 128 ? 7.148 -2.268 6.215 1 97.31 128 ILE A CA 1
ATOM 957 C C . ILE A 1 128 ? 5.988 -3.012 6.871 1 97.31 128 ILE A C 1
ATOM 959 O O . ILE A 1 128 ? 6.188 -3.789 7.805 1 97.31 128 ILE A O 1
ATOM 963 N N . LYS A 1 129 ? 4.816 -2.871 6.375 1 96.31 129 LYS A N 1
ATOM 964 C CA . LYS A 1 129 ? 3.621 -3.518 6.914 1 96.31 129 LYS A CA 1
ATOM 965 C C . LYS A 1 129 ? 3.699 -5.031 6.758 1 96.31 129 LYS A C 1
ATOM 967 O O . LYS A 1 129 ? 3.322 -5.777 7.668 1 96.31 129 LYS A O 1
ATOM 972 N N . ALA A 1 130 ? 4.156 -5.461 5.633 1 95.81 130 ALA A N 1
ATOM 973 C CA . ALA A 1 130 ? 4.207 -6.887 5.312 1 95.81 130 ALA A CA 1
ATOM 974 C C . ALA A 1 130 ? 5.086 -7.641 6.305 1 95.81 130 ALA A C 1
ATOM 976 O O . ALA A 1 130 ? 4.801 -8.789 6.656 1 95.81 130 ALA A O 1
ATOM 977 N N . VAL A 1 131 ? 6.125 -6.961 6.812 1 96.69 131 VAL A N 1
ATOM 978 C CA . VAL A 1 131 ? 7.125 -7.699 7.582 1 96.69 131 VAL A CA 1
ATOM 979 C C . VAL A 1 131 ? 7.004 -7.344 9.062 1 96.69 131 VAL A C 1
ATOM 981 O O . VAL A 1 131 ? 7.801 -7.801 9.883 1 96.69 131 VAL A O 1
ATOM 984 N N . ALA A 1 132 ? 6.027 -6.48 9.383 1 95.69 132 ALA A N 1
ATOM 985 C CA . ALA A 1 132 ? 5.902 -5.93 10.734 1 95.69 132 ALA A CA 1
ATOM 986 C C . ALA A 1 132 ? 5.836 -7.039 11.773 1 95.69 132 ALA A C 1
ATOM 988 O O . ALA A 1 132 ? 6.43 -6.922 12.852 1 95.69 132 ALA A O 1
ATOM 989 N N . ASP A 1 133 ? 5.16 -8.148 11.516 1 92.38 133 ASP A N 1
ATOM 990 C CA . ASP A 1 133 ? 4.941 -9.219 12.484 1 92.38 133 ASP A CA 1
ATOM 991 C C . ASP A 1 133 ? 5.801 -10.438 12.156 1 92.38 133 ASP A C 1
ATOM 993 O O . ASP A 1 133 ? 5.492 -11.555 12.586 1 92.38 133 ASP A O 1
ATOM 997 N N . PHE A 1 134 ? 6.797 -10.305 11.344 1 93.62 134 PHE A N 1
ATOM 998 C CA . PHE A 1 134 ? 7.656 -11.406 10.93 1 93.62 134 PHE A CA 1
ATOM 999 C C . PHE A 1 134 ? 9.094 -11.18 11.391 1 93.62 134 PHE A C 1
ATOM 1001 O O . PHE A 1 134 ? 10.016 -11.203 10.578 1 93.62 134 PHE A O 1
ATOM 1008 N N . ASN A 1 135 ? 9.273 -10.914 12.648 1 94.06 135 ASN A N 1
ATOM 1009 C CA . ASN A 1 135 ? 10.57 -10.695 13.289 1 94.06 135 ASN A CA 1
ATOM 1010 C C . ASN A 1 135 ? 11.352 -9.578 12.602 1 94.06 135 ASN A C 1
ATOM 1012 O O . ASN A 1 135 ? 12.5 -9.766 12.203 1 94.06 135 ASN A O 1
ATOM 1016 N N . LEU A 1 136 ? 10.742 -8.422 12.469 1 96.94 136 LEU A N 1
ATOM 1017 C CA . LEU A 1 136 ? 11.375 -7.191 12.016 1 96.94 136 LEU A CA 1
ATOM 1018 C C . LEU A 1 136 ? 12.336 -6.648 13.062 1 96.94 136 LEU A C 1
ATOM 1020 O O . LEU A 1 136 ? 11.906 -6.145 14.102 1 96.94 136 LEU A O 1
ATOM 1024 N N . GLU A 1 137 ? 13.625 -6.781 12.797 1 96.44 137 GLU A N 1
ATOM 1025 C CA . GLU A 1 137 ? 14.656 -6.492 13.789 1 96.44 137 GLU A CA 1
ATOM 1026 C C . GLU A 1 137 ? 14.867 -4.988 13.938 1 96.44 137 GLU A C 1
ATOM 1028 O O . GLU A 1 137 ? 15.031 -4.492 15.055 1 96.44 137 GLU A O 1
ATOM 1033 N N . GLU A 1 138 ? 14.914 -4.309 12.82 1 95.44 138 GLU A N 1
ATOM 1034 C CA . GLU A 1 138 ? 15.156 -2.873 12.93 1 95.44 138 GLU A CA 1
ATOM 1035 C C . GLU A 1 138 ? 14.578 -2.123 11.734 1 95.44 138 GLU A C 1
ATOM 1037 O O . GLU A 1 138 ? 14.547 -2.648 10.625 1 95.44 138 GLU A O 1
ATOM 1042 N N . VAL A 1 139 ? 14.117 -1.001 12.016 1 98.31 139 VAL A N 1
ATOM 1043 C CA . VAL A 1 139 ? 13.664 -0.028 11.031 1 98.31 139 VAL A CA 1
ATOM 1044 C C . VAL A 1 139 ? 14.289 1.336 11.328 1 98.31 139 VAL A C 1
ATOM 1046 O O . VAL A 1 139 ? 14.172 1.846 12.445 1 98.31 139 VAL A O 1
ATOM 1049 N N . ASN A 1 140 ? 14.945 1.897 10.32 1 98.44 140 ASN A N 1
ATOM 1050 C CA . ASN A 1 140 ? 15.609 3.193 10.453 1 98.44 140 ASN A CA 1
ATOM 1051 C C . ASN A 1 140 ? 15.094 4.191 9.422 1 98.44 140 ASN A C 1
ATOM 1053 O O . ASN A 1 140 ? 14.938 3.854 8.25 1 98.44 140 ASN A O 1
ATOM 1057 N N . LEU A 1 141 ? 14.836 5.32 9.922 1 97.62 141 LEU A N 1
ATOM 1058 C CA . LEU A 1 141 ? 14.508 6.449 9.055 1 97.62 141 LEU A CA 1
ATOM 1059 C C . LEU A 1 141 ? 15.586 7.527 9.141 1 97.62 141 LEU A C 1
ATOM 1061 O O . LEU A 1 141 ? 15.906 8 10.234 1 97.62 141 LEU A O 1
ATOM 1065 N N . VAL A 1 142 ? 16.141 7.918 8.055 1 97.25 142 VAL A N 1
ATOM 1066 C CA . VAL A 1 142 ? 17.047 9.062 7.957 1 97.25 142 VAL A CA 1
ATOM 1067 C C . VAL A 1 142 ? 16.438 10.117 7.031 1 97.25 142 VAL A C 1
ATOM 1069 O O . VAL A 1 142 ? 16.172 9.844 5.863 1 97.25 142 VAL A O 1
ATOM 1072 N N . THR A 1 143 ? 16.266 11.258 7.57 1 94.38 143 THR A N 1
ATOM 1073 C CA . THR A 1 143 ? 15.766 12.383 6.781 1 94.38 143 THR A CA 1
ATOM 1074 C C . THR A 1 143 ? 16.844 13.453 6.625 1 94.38 143 THR A C 1
ATOM 1076 O O . THR A 1 143 ? 17.406 13.914 7.613 1 94.38 143 THR A O 1
ATOM 1079 N N . ARG A 1 144 ? 17.094 13.805 5.434 1 94 144 ARG A N 1
ATOM 1080 C CA . ARG A 1 144 ? 18 14.906 5.137 1 94 144 ARG A CA 1
ATOM 1081 C C . ARG A 1 144 ? 17.25 16.109 4.594 1 94 144 ARG A C 1
ATOM 1083 O O . ARG A 1 144 ? 16.469 15.992 3.658 1 94 144 ARG A O 1
ATOM 1090 N N . LYS A 1 145 ? 17.484 17.203 5.184 1 88.94 145 LYS A N 1
ATOM 1091 C CA . LYS A 1 145 ? 16.859 18.453 4.773 1 88.94 145 LYS A CA 1
ATOM 1092 C C . LYS A 1 145 ? 17.906 19.469 4.297 1 88.94 145 LYS A C 1
ATOM 1094 O O . LYS A 1 145 ? 19.031 19.484 4.801 1 88.94 145 LYS A O 1
ATOM 1099 N N . SER A 1 146 ? 17.516 20.266 3.346 1 87.06 146 SER A N 1
ATOM 1100 C CA . SER A 1 146 ? 18.406 21.344 2.895 1 87.06 146 SER A CA 1
ATOM 1101 C C . SER A 1 146 ? 18.453 22.484 3.908 1 87.06 146 SER A C 1
ATOM 1103 O O . SER A 1 146 ? 17.453 22.766 4.574 1 87.06 146 SER A O 1
ATOM 1105 N N . PRO A 1 147 ? 19.609 23.109 4.02 1 81.5 147 PRO A N 1
ATOM 1106 C CA . PRO A 1 147 ? 19.688 24.266 4.91 1 81.5 147 PRO A CA 1
ATOM 1107 C C . PRO A 1 147 ? 18.703 25.359 4.543 1 81.5 147 PRO A C 1
ATOM 1109 O O . PRO A 1 147 ? 18.172 26.047 5.426 1 81.5 147 PRO A O 1
ATOM 1112 N N . LYS A 1 148 ? 18.484 25.531 3.322 1 75.75 148 LYS A N 1
ATOM 1113 C CA . LYS A 1 148 ? 17.578 26.562 2.826 1 75.75 148 LYS A CA 1
ATOM 1114 C C . LYS A 1 148 ? 16.172 26.359 3.387 1 75.75 148 LYS A C 1
ATOM 1116 O O . LYS A 1 148 ? 15.492 27.328 3.73 1 75.75 148 LYS A O 1
ATOM 1121 N N . SER A 1 149 ? 15.766 25.078 3.523 1 68.56 149 SER A N 1
ATOM 1122 C CA . SER A 1 149 ? 14.438 24.75 4.035 1 68.56 149 SER A CA 1
ATOM 1123 C C . SER A 1 149 ? 14.297 25.156 5.5 1 68.56 149 SER A C 1
ATOM 1125 O O . SER A 1 149 ? 13.18 25.359 5.992 1 68.56 149 SER A O 1
ATOM 1127 N N . LEU A 1 150 ? 15.5 25.25 6.137 1 72.31 150 LEU A N 1
ATOM 1128 C CA . LEU A 1 150 ? 15.477 25.578 7.559 1 72.31 150 LEU A CA 1
ATOM 1129 C C . LEU A 1 150 ? 15.961 27.016 7.797 1 72.31 150 LEU A C 1
ATOM 1131 O O . LEU A 1 150 ? 16.062 27.453 8.945 1 72.31 150 LEU A O 1
ATOM 1135 N N . GLY A 1 151 ? 16.219 27.688 6.645 1 69.38 151 GLY A N 1
ATOM 1136 C CA . GLY A 1 151 ? 16.734 29.047 6.77 1 69.38 151 GLY A CA 1
ATOM 1137 C C . GLY A 1 151 ? 18.094 29.109 7.414 1 69.38 151 GLY A C 1
ATOM 1138 O O . GLY A 1 151 ? 18.422 30.062 8.117 1 69.38 151 GLY A O 1
ATOM 1139 N N . LYS A 1 152 ? 18.875 28.016 7.418 1 72.25 152 LYS A N 1
ATOM 1140 C CA . LYS A 1 152 ? 20.219 27.969 8.008 1 72.25 152 LYS A CA 1
ATOM 1141 C C . LYS A 1 152 ? 21.297 28.047 6.93 1 72.25 152 LYS A C 1
A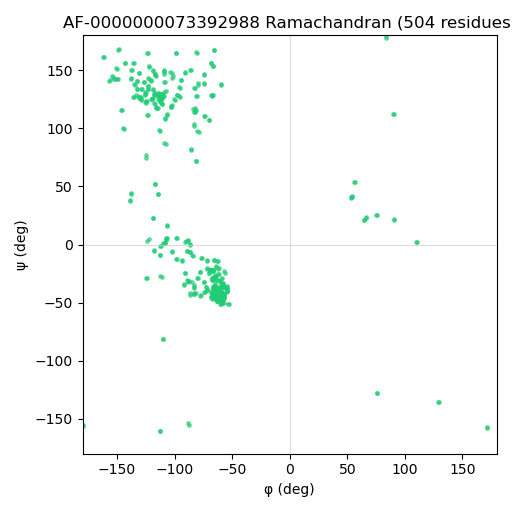TOM 1143 O O . LYS A 1 152 ? 21.047 27.703 5.773 1 72.25 152 LYS A O 1
ATOM 1148 N N . ASP A 1 153 ? 22.297 28.688 7.258 1 73.31 153 ASP A N 1
ATOM 1149 C CA . ASP A 1 153 ? 23.469 28.719 6.391 1 73.31 153 ASP A CA 1
ATOM 1150 C C . ASP A 1 153 ? 24.609 27.891 6.988 1 73.31 153 ASP A C 1
ATOM 1152 O O . ASP A 1 153 ? 25.297 28.344 7.906 1 73.31 153 ASP A O 1
ATOM 1156 N N . ILE A 1 154 ? 24.531 26.609 6.66 1 76.25 154 ILE A N 1
ATOM 1157 C CA . ILE A 1 154 ? 25.578 25.734 7.195 1 76.25 154 ILE A CA 1
ATOM 1158 C C . ILE A 1 154 ? 26.391 25.141 6.051 1 76.25 154 ILE A C 1
ATOM 1160 O O . ILE A 1 154 ? 25.875 24.891 4.965 1 76.25 154 ILE A O 1
ATOM 1164 N N . ASP A 1 155 ? 27.641 24.953 6.266 1 81.75 155 ASP A N 1
ATOM 1165 C CA . ASP A 1 155 ? 28.547 24.422 5.242 1 81.75 155 ASP A CA 1
ATOM 1166 C C . ASP A 1 155 ? 28.844 22.953 5.477 1 81.75 155 ASP A C 1
ATOM 1168 O O . ASP A 1 155 ? 29.5 22.312 4.652 1 81.75 155 ASP A O 1
ATOM 1172 N N . GLU A 1 156 ? 28.359 22.469 6.57 1 88.44 156 GLU A N 1
ATOM 1173 C CA . GLU A 1 156 ? 28.594 21.062 6.875 1 88.44 156 GLU A CA 1
ATOM 1174 C C . GLU A 1 156 ? 27.328 20.391 7.379 1 88.44 156 GLU A C 1
ATOM 1176 O O . GLU A 1 156 ? 26.391 21.062 7.832 1 88.44 156 GLU A O 1
ATOM 1181 N N . GLU A 1 157 ? 27.359 19.062 7.184 1 92.06 157 GLU A N 1
ATOM 1182 C CA . GLU A 1 157 ? 26.219 18.297 7.688 1 92.06 157 GLU A CA 1
ATOM 1183 C C . GLU A 1 157 ? 26.062 18.469 9.195 1 92.06 157 GLU A C 1
ATOM 1185 O O . GLU A 1 157 ? 27.062 18.5 9.93 1 92.06 157 GLU A O 1
ATOM 1190 N N . GLU A 1 158 ? 24.906 18.625 9.602 1 92.5 158 GLU A N 1
ATOM 1191 C CA . GLU A 1 158 ? 24.578 18.75 11.016 1 92.5 158 GLU A CA 1
ATOM 1192 C C . GLU A 1 158 ? 23.422 17.844 11.398 1 92.5 158 GLU A C 1
ATOM 1194 O O . GLU A 1 158 ? 22.359 17.875 10.758 1 92.5 158 GLU A O 1
ATOM 1199 N N . VAL A 1 159 ? 23.656 17.031 12.461 1 94.56 159 VAL A N 1
ATOM 1200 C CA . VAL A 1 159 ? 22.578 16.188 12.961 1 94.56 159 VAL A CA 1
ATOM 1201 C C . VAL A 1 159 ? 21.656 16.984 13.875 1 94.56 159 VAL A C 1
ATOM 1203 O O . VAL A 1 159 ? 22.094 17.469 14.93 1 94.56 159 VAL A O 1
ATOM 1206 N N . LEU A 1 160 ? 20.453 17.141 13.484 1 91.19 160 LEU A N 1
ATOM 1207 C CA . LEU A 1 160 ? 19.484 17.906 14.258 1 91.19 160 LEU A CA 1
ATOM 1208 C C . LEU A 1 160 ? 18.828 17.031 15.32 1 91.19 160 LEU A C 1
ATOM 1210 O O . LEU A 1 160 ? 18.422 17.531 16.375 1 91.19 160 LEU A O 1
ATOM 1214 N N . PHE A 1 161 ? 18.688 15.742 14.969 1 94.38 161 PHE A N 1
ATOM 1215 C CA . PHE A 1 161 ? 18.031 14.82 15.883 1 94.38 161 PHE A CA 1
ATOM 1216 C C . PHE A 1 161 ? 18.453 13.383 15.609 1 94.38 161 PHE A C 1
ATOM 1218 O O . PHE A 1 161 ? 18.641 12.992 14.453 1 94.38 161 PHE A O 1
ATOM 1225 N N . GLU A 1 162 ? 18.641 12.633 16.547 1 96.69 162 GLU A N 1
ATOM 1226 C CA . GLU A 1 162 ? 18.859 11.195 16.5 1 96.69 162 GLU A CA 1
ATOM 1227 C C . GLU A 1 162 ? 18.25 10.492 17.703 1 96.69 162 GLU A C 1
ATOM 1229 O O . GLU A 1 162 ? 18.609 10.773 18.844 1 96.69 162 GLU A O 1
ATOM 1234 N N . GLY A 1 163 ? 17.312 9.688 17.484 1 96.5 163 GLY A N 1
ATOM 1235 C CA . GLY A 1 163 ? 16.594 9 18.547 1 96.5 163 GLY A CA 1
ATOM 1236 C C . GLY A 1 163 ? 15.383 8.25 18.047 1 96.5 163 GLY A C 1
ATOM 1237 O O . GLY A 1 163 ? 15.359 7.762 16.922 1 96.5 163 GLY A O 1
ATOM 1238 N N . LYS A 1 164 ? 14.438 8.016 18.953 1 95.69 164 LYS A N 1
ATOM 1239 C CA . LYS A 1 164 ? 13.227 7.258 18.625 1 95.69 164 LYS A CA 1
ATOM 1240 C C . LYS A 1 164 ? 12.148 8.172 18.047 1 95.69 164 LYS A C 1
ATOM 1242 O O . LYS A 1 164 ? 12.141 9.375 18.328 1 95.69 164 LYS A O 1
ATOM 1247 N N . ALA A 1 165 ? 11.32 7.582 17.188 1 94.06 165 ALA A N 1
ATOM 1248 C CA . ALA A 1 165 ? 10.227 8.336 16.578 1 94.06 165 ALA A CA 1
ATOM 1249 C C . ALA A 1 165 ? 9.352 8.992 17.656 1 94.06 165 ALA A C 1
ATOM 1251 O O . ALA A 1 165 ? 8.914 10.133 17.484 1 94.06 165 ALA A O 1
ATOM 1252 N N . SER A 1 166 ? 9.062 8.32 18.734 1 90.5 166 SER A N 1
ATOM 1253 C CA . SER A 1 166 ? 8.234 8.844 19.812 1 90.5 166 SER A CA 1
ATOM 1254 C C . SER A 1 166 ? 8.828 10.117 20.406 1 90.5 166 SER A C 1
ATOM 1256 O O . SER A 1 166 ? 8.094 11.023 20.828 1 90.5 166 SER A O 1
ATOM 1258 N N . GLU A 1 167 ? 10.125 10.242 20.359 1 91.88 167 GLU A N 1
ATOM 1259 C CA . GLU A 1 167 ? 10.828 11.422 20.859 1 91.88 167 GLU A CA 1
ATOM 1260 C C . GLU A 1 167 ? 10.836 12.531 19.812 1 91.88 167 GLU A C 1
ATOM 1262 O O . GLU A 1 167 ? 10.672 13.711 20.141 1 91.88 167 GLU A O 1
ATOM 1267 N N . ALA A 1 168 ? 11.062 12.109 18.625 1 89 168 ALA A N 1
ATOM 1268 C CA . ALA A 1 168 ? 11.117 13.07 17.531 1 89 168 ALA A CA 1
ATOM 1269 C C . ALA A 1 168 ? 9.805 13.836 17.406 1 89 168 ALA A C 1
ATOM 1271 O O . ALA A 1 168 ? 9.805 15.055 17.203 1 89 168 ALA A O 1
ATOM 1272 N N . VAL A 1 169 ? 8.695 13.156 17.547 1 81.56 169 VAL A N 1
ATOM 1273 C CA . VAL A 1 169 ? 7.383 13.758 17.344 1 81.56 169 VAL A CA 1
ATOM 1274 C C . VAL A 1 169 ? 7.113 14.789 18.438 1 81.56 169 VAL A C 1
ATOM 1276 O O . VAL A 1 169 ? 6.449 15.797 18.203 1 81.56 169 VAL A O 1
ATOM 1279 N N . LYS A 1 170 ? 7.641 14.617 19.547 1 81.56 170 LYS A N 1
ATOM 1280 C CA . LYS A 1 170 ? 7.508 15.562 20.641 1 81.56 170 LYS A CA 1
ATOM 1281 C C . LYS A 1 170 ? 8.328 16.828 20.391 1 81.56 170 LYS A C 1
ATOM 1283 O O . LYS A 1 170 ? 7.887 17.938 20.688 1 81.56 170 LYS A O 1
ATOM 1288 N N . GLU A 1 171 ? 9.43 16.562 19.812 1 84.5 171 GLU A N 1
ATOM 1289 C CA . GLU A 1 171 ? 10.359 17.672 19.594 1 84.5 171 GLU A CA 1
ATOM 1290 C C . GLU A 1 171 ? 10.008 18.453 18.328 1 84.5 171 GLU A C 1
ATOM 1292 O O . GLU A 1 171 ? 10.203 19.672 18.266 1 84.5 171 GLU A O 1
ATOM 1297 N N . PHE A 1 172 ? 9.547 17.672 17.281 1 80.81 172 PHE A N 1
ATOM 1298 C CA . PHE A 1 172 ? 9.227 18.281 16 1 80.81 172 PHE A CA 1
ATOM 1299 C C . PHE A 1 172 ? 7.797 17.953 15.586 1 80.81 172 PHE A C 1
ATOM 1301 O O . PHE A 1 172 ? 7.582 17.266 14.586 1 80.81 172 PHE A O 1
ATOM 1308 N N . PRO A 1 173 ? 6.891 18.469 16.094 1 65.06 173 PRO A N 1
ATOM 1309 C CA . PRO A 1 173 ? 5.5 18.062 15.875 1 65.06 173 PRO A CA 1
ATOM 1310 C C . PRO A 1 173 ? 5.031 18.281 14.438 1 65.06 173 PRO A C 1
ATOM 1312 O O . PRO A 1 173 ? 4.141 17.578 13.961 1 65.06 173 PRO A O 1
ATOM 1315 N N . LEU A 1 174 ? 5.539 19.188 13.75 1 61.97 174 LEU A N 1
ATOM 1316 C CA . LEU A 1 174 ? 5.023 19.5 12.422 1 61.97 174 LEU A CA 1
ATOM 1317 C C . LEU A 1 174 ? 5.793 18.734 11.344 1 61.97 174 LEU A C 1
ATOM 1319 O O . LEU A 1 174 ? 5.297 18.562 10.234 1 61.97 174 LEU A O 1
ATOM 1323 N N . ASN A 1 175 ? 6.879 18.203 11.766 1 62.78 175 AS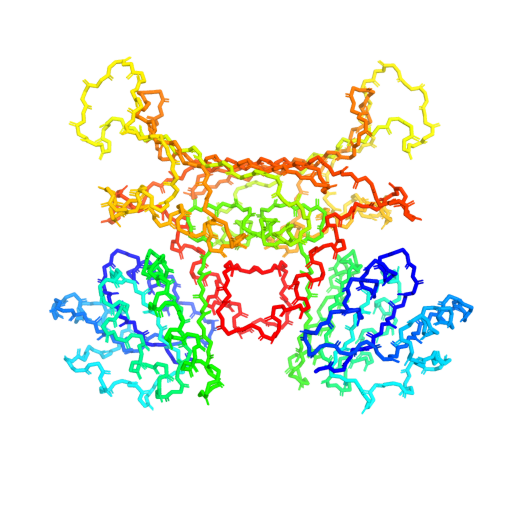N A N 1
ATOM 1324 C CA . ASN A 1 175 ? 7.793 17.766 10.711 1 62.78 175 ASN A CA 1
ATOM 1325 C C . ASN A 1 175 ? 8.047 16.266 10.781 1 62.78 175 ASN A C 1
ATOM 1327 O O . ASN A 1 175 ? 8.938 15.742 10.102 1 62.78 175 ASN A O 1
ATOM 1331 N N . ILE A 1 176 ? 7.082 15.625 11.406 1 76.38 176 ILE A N 1
ATOM 1332 C CA . ILE A 1 176 ? 7.566 14.258 11.555 1 76.38 176 ILE A CA 1
ATOM 1333 C C . ILE A 1 176 ? 6.434 13.273 11.273 1 76.38 176 ILE A C 1
ATOM 1335 O O . ILE A 1 176 ? 6.305 12.25 11.961 1 76.38 176 ILE A O 1
ATOM 1339 N N . ASN A 1 177 ? 5.598 13.57 10.312 1 86.81 177 ASN A N 1
ATOM 1340 C CA . ASN A 1 177 ? 4.543 12.641 9.922 1 86.81 177 ASN A CA 1
ATOM 1341 C C . ASN A 1 177 ? 5.121 11.352 9.344 1 86.81 177 ASN A C 1
ATOM 1343 O O . ASN A 1 177 ? 4.559 10.273 9.539 1 86.81 177 ASN A O 1
ATOM 1347 N N . VAL A 1 178 ? 6.289 11.484 8.773 1 92.69 178 VAL A N 1
ATOM 1348 C CA . VAL A 1 178 ? 6.93 10.336 8.141 1 92.69 178 VAL A CA 1
ATOM 1349 C C . VAL A 1 178 ? 7.316 9.312 9.211 1 92.69 178 VAL A C 1
ATOM 1351 O O . VAL A 1 178 ? 7.02 8.125 9.078 1 92.69 178 VAL A O 1
ATOM 1354 N N . ALA A 1 179 ? 7.93 9.852 10.258 1 94.44 179 ALA A N 1
ATOM 1355 C CA . ALA A 1 179 ? 8.344 8.969 11.344 1 94.44 179 ALA A CA 1
ATOM 1356 C C . ALA A 1 179 ? 7.137 8.289 11.984 1 94.44 179 ALA A C 1
ATOM 1358 O O . ALA A 1 179 ? 7.164 7.082 12.25 1 94.44 179 ALA A O 1
ATOM 1359 N N . ALA A 1 180 ? 6.102 9.039 12.18 1 93.19 180 ALA A N 1
ATOM 1360 C CA . ALA A 1 180 ? 4.875 8.5 12.75 1 93.19 180 ALA A CA 1
ATOM 1361 C C . ALA A 1 180 ? 4.27 7.43 11.844 1 93.19 180 ALA A C 1
ATOM 1363 O O . ALA A 1 180 ? 3.852 6.367 12.32 1 93.19 180 ALA A O 1
ATOM 1364 N N . THR A 1 181 ? 4.234 7.695 10.578 1 95 181 THR A N 1
ATOM 1365 C CA . THR A 1 181 ? 3.65 6.789 9.602 1 95 181 THR A CA 1
ATOM 1366 C C . THR A 1 181 ? 4.363 5.441 9.617 1 95 181 THR A C 1
ATOM 1368 O O . THR A 1 181 ? 3.721 4.395 9.688 1 95 181 THR A O 1
ATOM 1371 N N . ILE A 1 182 ? 5.68 5.516 9.594 1 96.62 182 ILE A N 1
ATOM 1372 C CA . ILE A 1 182 ? 6.473 4.293 9.57 1 96.62 182 ILE A CA 1
ATOM 1373 C C . ILE A 1 182 ? 6.273 3.521 10.875 1 96.62 182 ILE A C 1
ATOM 1375 O O . ILE A 1 182 ? 6.09 2.303 10.859 1 96.62 182 ILE A O 1
ATOM 1379 N N . SER A 1 183 ? 6.309 4.246 12 1 95.94 183 SER A N 1
ATOM 1380 C CA . SER A 1 183 ? 6.121 3.613 13.297 1 95.94 183 SER A CA 1
ATOM 1381 C C . SER A 1 183 ? 4.766 2.918 13.383 1 95.94 183 SER A C 1
ATOM 1383 O O . SER A 1 183 ? 4.672 1.792 13.883 1 95.94 183 SER A O 1
ATOM 1385 N N . LEU A 1 184 ? 3.771 3.561 12.898 1 94.81 184 LEU A N 1
ATOM 1386 C CA . LEU A 1 184 ? 2.428 2.988 12.914 1 94.81 184 LEU A CA 1
ATOM 1387 C C . LEU A 1 184 ? 2.346 1.772 12 1 94.81 184 LEU A C 1
ATOM 1389 O O . LEU A 1 184 ? 1.688 0.784 12.328 1 94.81 184 LEU A O 1
ATOM 1393 N N . ALA A 1 185 ? 3.021 1.823 10.883 1 95.5 185 ALA A N 1
ATOM 1394 C CA . ALA A 1 185 ? 2.982 0.756 9.891 1 95.5 185 ALA A CA 1
ATOM 1395 C C . ALA A 1 185 ? 3.59 -0.531 10.438 1 95.5 185 ALA A C 1
ATOM 1397 O O . ALA A 1 185 ? 3.148 -1.63 10.094 1 95.5 185 ALA A O 1
ATOM 1398 N N . CYS A 1 186 ? 4.602 -0.422 11.258 1 96.12 186 CYS A N 1
ATOM 1399 C CA . CYS A 1 186 ? 5.285 -1.618 11.742 1 96.12 186 CYS A CA 1
ATOM 1400 C C . CYS A 1 186 ? 4.992 -1.858 13.219 1 96.12 186 CYS A C 1
ATOM 1402 O O . CYS A 1 186 ? 5.523 -2.797 13.812 1 96.12 186 CYS A O 1
ATOM 1404 N N . ASN A 1 187 ? 4.145 -0.967 13.828 1 92.75 187 ASN A N 1
ATOM 1405 C CA . ASN A 1 187 ? 3.801 -1.062 15.242 1 92.75 187 ASN A CA 1
ATOM 1406 C C . ASN A 1 187 ? 5.047 -1.115 16.125 1 92.75 187 ASN A C 1
ATOM 1408 O O . ASN A 1 187 ? 5.148 -1.961 17.016 1 92.75 187 ASN A O 1
ATOM 1412 N N . GLN A 1 188 ? 6.066 -0.319 15.789 1 94.88 188 GLN A N 1
ATOM 1413 C CA . GLN A 1 188 ? 7.301 -0.183 16.547 1 94.88 188 GLN A CA 1
ATOM 1414 C C . GLN A 1 188 ? 7.73 1.279 16.656 1 94.88 188 GLN A C 1
ATOM 1416 O O . GLN A 1 188 ? 7.379 2.092 15.789 1 94.88 188 GLN A O 1
ATOM 1421 N N . ASP A 1 189 ? 8.398 1.551 17.75 1 95.19 189 ASP A N 1
ATOM 1422 C CA . ASP A 1 189 ? 9.055 2.85 17.859 1 95.19 189 ASP A CA 1
ATOM 1423 C C . ASP A 1 189 ? 10.375 2.863 17.109 1 95.19 189 ASP A C 1
ATOM 1425 O O . ASP A 1 189 ? 11.406 2.455 17.641 1 95.19 189 ASP A O 1
ATOM 1429 N N . ILE A 1 190 ? 10.398 3.357 15.906 1 97.19 190 ILE A N 1
ATOM 1430 C CA . ILE A 1 190 ? 11.516 3.18 14.984 1 97.19 190 ILE A CA 1
ATOM 1431 C C . ILE A 1 190 ? 12.625 4.176 15.32 1 97.19 190 ILE A C 1
ATOM 1433 O O . ILE A 1 190 ? 12.398 5.129 16.062 1 97.19 190 ILE A O 1
ATOM 1437 N N . ASN A 1 191 ? 1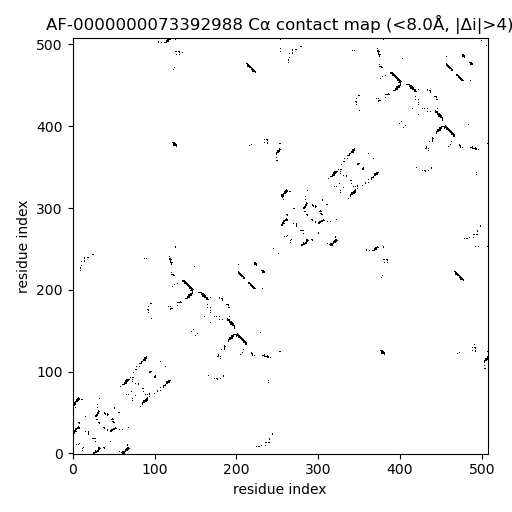3.859 3.904 14.75 1 98 191 ASN A N 1
ATOM 1438 C CA . ASN A 1 191 ? 14.977 4.832 14.867 1 98 191 ASN A CA 1
ATOM 1439 C C . ASN A 1 191 ? 14.891 5.949 13.836 1 98 191 ASN A C 1
ATOM 1441 O O . ASN A 1 191 ? 14.625 5.695 12.656 1 98 191 ASN A O 1
ATOM 1445 N N . VAL A 1 192 ? 15.133 7.148 14.336 1 96.94 192 VAL A N 1
ATOM 1446 C CA . VAL A 1 192 ? 15.008 8.312 13.469 1 96.94 192 VAL A CA 1
ATOM 1447 C C . VAL A 1 192 ? 16.266 9.164 13.57 1 96.94 192 VAL A C 1
ATOM 1449 O O . VAL A 1 192 ? 16.812 9.359 14.656 1 96.94 192 VAL A O 1
ATOM 1452 N N . LYS A 1 193 ? 16.797 9.586 12.445 1 96.75 193 LYS A N 1
ATOM 1453 C CA . LYS A 1 193 ? 17.875 10.547 12.344 1 96.75 193 LYS A CA 1
ATOM 1454 C C . LYS A 1 193 ? 17.531 11.664 11.367 1 96.75 193 LYS A C 1
ATOM 1456 O O . LYS A 1 193 ? 17.125 11.406 10.234 1 96.75 193 LYS A O 1
ATOM 1461 N N . ILE A 1 194 ? 17.609 12.859 11.812 1 93.81 194 ILE A N 1
ATOM 1462 C CA . ILE A 1 194 ? 17.359 14.031 10.977 1 93.81 194 ILE A CA 1
ATOM 1463 C C . ILE A 1 194 ? 18.672 14.805 10.781 1 93.81 194 ILE A C 1
ATOM 1465 O O . ILE A 1 194 ? 19.312 15.203 11.758 1 93.81 194 ILE A O 1
ATOM 1469 N N . ILE A 1 195 ? 19.016 15.039 9.547 1 94.56 195 ILE A N 1
ATOM 1470 C CA . ILE A 1 195 ? 20.281 15.672 9.211 1 94.56 195 ILE A CA 1
ATOM 1471 C C . ILE A 1 195 ? 20.047 16.891 8.328 1 94.56 195 ILE A C 1
ATOM 1473 O O . ILE A 1 195 ? 19.266 16.828 7.367 1 94.56 195 ILE A O 1
ATOM 1477 N N . VAL A 1 196 ? 20.609 18 8.68 1 92.44 196 VAL A N 1
ATOM 1478 C CA . VAL A 1 196 ? 20.719 19.109 7.746 1 92.44 196 VAL A CA 1
ATOM 1479 C C . VAL A 1 196 ? 21.953 18.922 6.855 1 92.44 196 VAL A C 1
ATOM 1481 O O . VAL A 1 196 ? 23.078 18.844 7.352 1 92.44 196 VAL A O 1
ATOM 1484 N N . ASP A 1 197 ? 21.688 18.781 5.645 1 92.38 197 ASP A N 1
ATOM 1485 C CA . ASP A 1 197 ? 22.734 18.422 4.695 1 92.38 197 ASP A CA 1
ATOM 1486 C C . ASP A 1 197 ? 22.844 19.453 3.578 1 92.38 197 ASP A C 1
ATOM 1488 O O . ASP A 1 197 ? 21.953 19.562 2.725 1 92.38 197 ASP A O 1
ATOM 1492 N N . PRO A 1 198 ? 23.891 20.234 3.473 1 91.19 198 PRO A N 1
ATOM 1493 C CA . PRO A 1 198 ? 24.047 21.25 2.439 1 91.19 198 PRO A CA 1
ATOM 1494 C C . PRO A 1 198 ? 24.156 20.672 1.035 1 91.19 198 PRO A C 1
ATOM 1496 O O . PRO A 1 198 ? 24.047 21.391 0.045 1 91.19 198 PRO A O 1
ATOM 1499 N N . ASN A 1 199 ? 24.359 19.406 0.984 1 89.62 199 ASN A N 1
ATOM 1500 C CA . ASN A 1 199 ? 24.547 18.766 -0.314 1 89.62 199 ASN A CA 1
ATOM 1501 C C . ASN A 1 199 ? 23.203 18.375 -0.938 1 89.62 199 ASN A C 1
ATOM 1503 O O . ASN A 1 199 ? 23.156 17.891 -2.07 1 89.62 199 ASN A O 1
ATOM 1507 N N . V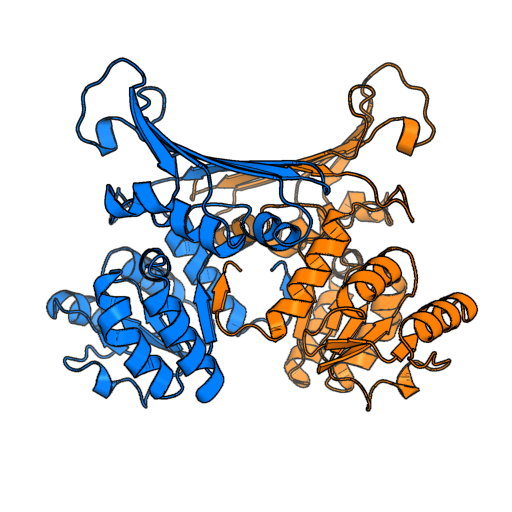AL A 1 200 ? 22.125 18.547 -0.152 1 89.25 200 VAL A N 1
ATOM 1508 C CA . VAL A 1 200 ? 20.828 18.219 -0.715 1 89.25 200 VAL A CA 1
ATOM 1509 C C . VAL A 1 200 ? 20.031 19.5 -0.964 1 89.25 200 VAL A C 1
ATOM 1511 O O . VAL A 1 200 ? 20.219 20.5 -0.256 1 89.25 200 VAL A O 1
ATOM 1514 N N . ASP A 1 201 ? 19.219 19.453 -2.025 1 85.44 201 ASP A N 1
ATOM 1515 C CA . ASP A 1 201 ? 18.422 20.625 -2.391 1 85.44 201 ASP A CA 1
ATOM 1516 C C . ASP A 1 201 ? 16.922 20.359 -2.152 1 85.44 201 ASP A C 1
ATOM 1518 O O . ASP A 1 201 ? 16.094 21.219 -2.459 1 85.44 201 ASP A O 1
ATOM 1522 N N . ARG A 1 202 ? 16.641 19.188 -1.707 1 87.5 202 ARG A N 1
ATOM 1523 C CA . ARG A 1 202 ? 15.266 18.797 -1.388 1 87.5 202 ARG A CA 1
ATOM 1524 C C . ARG A 1 202 ? 15.234 17.781 -0.243 1 87.5 202 ARG A C 1
ATOM 1526 O O . ARG A 1 202 ? 16.281 17.266 0.166 1 87.5 202 ARG A O 1
ATOM 1533 N N . ASN A 1 203 ? 14.062 17.578 0.275 1 87.81 203 ASN A N 1
ATOM 1534 C CA . ASN A 1 203 ? 13.93 16.594 1.345 1 87.81 203 ASN A CA 1
ATOM 1535 C C . ASN A 1 203 ? 14.195 15.18 0.841 1 87.81 203 ASN A C 1
ATOM 1537 O O . ASN A 1 203 ? 13.641 14.766 -0.183 1 87.81 203 ASN A O 1
ATOM 1541 N N . VAL A 1 204 ? 15.086 14.523 1.57 1 94.31 204 VAL A N 1
ATOM 1542 C CA . VAL A 1 204 ? 15.398 13.141 1.248 1 94.31 204 VAL A CA 1
ATOM 1543 C C . VAL A 1 204 ? 15.07 12.242 2.439 1 94.31 204 VAL A C 1
ATOM 1545 O O . VAL A 1 204 ? 15.5 12.508 3.562 1 94.31 204 VAL A O 1
ATOM 1548 N N . HIS A 1 205 ? 14.258 11.219 2.197 1 96.25 205 HIS A N 1
ATOM 1549 C CA . HIS A 1 205 ? 13.945 10.219 3.215 1 96.25 205 HIS A CA 1
ATOM 1550 C C . HIS A 1 205 ? 14.516 8.859 2.846 1 96.25 205 HIS A C 1
ATOM 1552 O O . HIS A 1 205 ? 14.305 8.375 1.729 1 96.25 205 HIS A O 1
ATOM 1558 N N . GLU A 1 206 ? 15.211 8.336 3.754 1 97.94 206 GLU A N 1
ATOM 1559 C CA . GLU A 1 206 ? 15.742 6.98 3.592 1 97.94 206 GLU A CA 1
ATOM 1560 C C . GLU A 1 206 ? 15.219 6.051 4.68 1 97.94 206 GLU A C 1
ATOM 1562 O O . GLU A 1 206 ? 15.312 6.359 5.871 1 97.94 206 GLU A O 1
ATOM 1567 N N . ILE A 1 207 ? 14.617 4.934 4.258 1 98.44 207 ILE A N 1
ATOM 1568 C CA . ILE A 1 207 ? 14.141 3.906 5.176 1 98.44 207 ILE A CA 1
ATOM 1569 C C . ILE A 1 207 ? 14.945 2.623 4.98 1 98.44 207 ILE A C 1
ATOM 1571 O O . ILE A 1 207 ? 15.172 2.189 3.85 1 98.44 207 ILE A O 1
ATOM 1575 N N . THR A 1 208 ? 15.414 2.096 6.023 1 98.56 208 THR A N 1
ATOM 1576 C CA . THR A 1 208 ? 16.016 0.768 5.992 1 98.56 208 THR A CA 1
ATOM 1577 C C . THR A 1 208 ? 15.312 -0.165 6.977 1 98.56 208 THR A C 1
ATOM 1579 O O . THR A 1 208 ? 14.953 0.245 8.086 1 98.56 208 THR A O 1
ATOM 1582 N N . ALA A 1 209 ? 15.055 -1.361 6.551 1 98.25 209 ALA A N 1
ATOM 1583 C CA . ALA A 1 209 ? 14.445 -2.396 7.383 1 98.25 209 ALA A CA 1
ATOM 1584 C C . ALA A 1 209 ? 15.172 -3.729 7.223 1 98.25 209 ALA A C 1
ATOM 1586 O O . ALA A 1 209 ? 15.57 -4.094 6.113 1 98.25 209 ALA A O 1
ATOM 1587 N N . LYS A 1 210 ? 15.383 -4.402 8.305 1 97.75 210 LYS A N 1
ATOM 1588 C CA . LYS A 1 210 ? 16.062 -5.691 8.328 1 97.75 210 LYS A CA 1
ATOM 1589 C C . LYS A 1 210 ? 15.375 -6.664 9.273 1 97.75 210 LYS A C 1
ATOM 1591 O O . LYS A 1 210 ? 14.914 -6.273 10.352 1 97.75 210 LYS A O 1
ATOM 1596 N N . GLY A 1 211 ? 15.328 -7.906 8.898 1 96.25 211 GLY A N 1
ATOM 1597 C CA . GLY A 1 211 ? 14.75 -8.961 9.719 1 96.25 211 GLY A CA 1
ATOM 1598 C C . GLY A 1 211 ? 14.828 -10.328 9.07 1 96.25 211 GLY A C 1
ATOM 1599 O O . GLY A 1 211 ? 15.703 -10.578 8.234 1 96.25 211 GLY A O 1
ATOM 1600 N N . ASP A 1 212 ? 13.977 -11.258 9.406 1 94.06 212 ASP A N 1
ATOM 1601 C CA . ASP A 1 212 ? 14.008 -12.641 8.945 1 94.06 212 ASP A CA 1
ATOM 1602 C C . ASP A 1 212 ? 13.656 -12.727 7.461 1 94.06 212 ASP A C 1
ATOM 1604 O O . ASP A 1 212 ? 14.031 -13.695 6.789 1 94.06 212 ASP A O 1
ATOM 1608 N N . PHE A 1 213 ? 12.992 -11.742 6.992 1 93.44 213 PHE A N 1
ATOM 1609 C CA . PHE A 1 213 ? 12.602 -11.734 5.59 1 93.44 213 PHE A CA 1
ATOM 1610 C C . PHE A 1 213 ? 13.781 -11.352 4.699 1 93.44 213 PHE A C 1
ATOM 1612 O O . PHE A 1 213 ? 13.773 -11.625 3.498 1 93.44 213 PHE A O 1
ATOM 1619 N N . GLY A 1 214 ? 14.719 -10.672 5.266 1 95.5 214 GLY A N 1
ATOM 1620 C CA . GLY A 1 214 ? 15.812 -10.039 4.547 1 95.5 214 GLY A CA 1
ATOM 1621 C C . GLY A 1 214 ? 16 -8.578 4.91 1 95.5 214 GLY A C 1
ATOM 1622 O O . GLY A 1 214 ? 16.094 -8.234 6.09 1 95.5 214 GLY A O 1
ATOM 1623 N N . GLU A 1 215 ? 16.188 -7.836 3.889 1 97.44 215 GLU A N 1
ATOM 1624 C CA . GLU A 1 215 ? 16.344 -6.402 4.109 1 97.44 215 GLU A CA 1
ATOM 1625 C C . GLU A 1 215 ? 15.844 -5.605 2.904 1 97.44 215 GLU A C 1
ATOM 1627 O O . GLU A 1 215 ? 15.789 -6.129 1.789 1 97.44 215 GLU A O 1
ATOM 1632 N N . PHE A 1 216 ? 15.391 -4.426 3.191 1 97.94 216 PHE A N 1
ATOM 1633 C CA . PHE A 1 216 ? 15.109 -3.512 2.09 1 97.94 216 PHE A CA 1
ATOM 1634 C C . PHE A 1 216 ? 15.477 -2.082 2.465 1 97.94 216 PHE A C 1
ATOM 1636 O O . PHE A 1 216 ? 15.656 -1.769 3.645 1 97.94 216 PHE A O 1
ATOM 1643 N N . LYS A 1 217 ? 15.727 -1.31 1.474 1 98.56 217 LYS A N 1
ATOM 1644 C CA . LYS A 1 217 ? 16.047 0.113 1.568 1 98.56 217 LYS A CA 1
ATOM 1645 C C . LYS A 1 217 ? 15.234 0.923 0.56 1 98.56 217 LYS A C 1
ATOM 1647 O O . LYS A 1 217 ? 15.07 0.507 -0.589 1 98.56 217 LYS A O 1
ATOM 1652 N N . THR A 1 218 ? 14.688 1.99 1.044 1 98.5 218 THR A N 1
ATOM 1653 C CA . THR A 1 218 ? 13.992 2.922 0.158 1 98.5 218 THR A CA 1
ATOM 1654 C C . THR A 1 218 ? 14.539 4.34 0.336 1 98.5 218 THR A C 1
ATOM 1656 O O . THR A 1 218 ? 14.867 4.746 1.45 1 98.5 218 THR A O 1
ATOM 1659 N N . THR A 1 219 ? 14.688 5.043 -0.745 1 98.38 219 THR A N 1
ATOM 1660 C CA . THR A 1 219 ? 15.086 6.445 -0.737 1 98.38 219 THR A CA 1
ATOM 1661 C C . THR A 1 219 ? 14.148 7.277 -1.605 1 98.38 219 THR A C 1
ATOM 1663 O O . THR A 1 219 ? 13.906 6.941 -2.768 1 98.38 219 THR A O 1
ATOM 1666 N N . THR A 1 220 ? 13.641 8.289 -1.011 1 97.38 220 THR A N 1
ATOM 1667 C CA . THR A 1 220 ? 12.789 9.227 -1.741 1 97.38 220 THR A CA 1
ATOM 1668 C C . THR A 1 220 ? 13.406 10.617 -1.762 1 97.38 220 THR A C 1
ATOM 1670 O O . THR A 1 220 ? 13.836 11.133 -0.724 1 97.38 220 THR A O 1
ATOM 1673 N N . LYS A 1 221 ? 13.523 11.242 -2.908 1 96.31 221 LYS A N 1
ATOM 1674 C CA . LYS A 1 221 ? 13.898 12.633 -3.129 1 96.31 221 LYS A CA 1
ATOM 1675 C C . LYS A 1 221 ? 12.734 13.43 -3.705 1 96.31 221 LYS A C 1
ATOM 1677 O O . LYS A 1 221 ? 12.523 13.445 -4.918 1 96.31 221 LYS A O 1
ATOM 1682 N N . ASN A 1 222 ? 12.031 14.156 -2.836 1 92.81 222 ASN A N 1
ATOM 1683 C CA . ASN A 1 222 ? 10.742 14.75 -3.178 1 92.81 222 ASN A CA 1
ATOM 1684 C C . ASN A 1 222 ? 10.891 16.203 -3.607 1 92.81 222 ASN A C 1
ATOM 1686 O O . ASN A 1 222 ? 11.641 16.969 -2.99 1 92.81 222 ASN A O 1
ATOM 1690 N N . PHE A 1 223 ? 10.203 16.547 -4.68 1 91.06 223 PHE A N 1
ATOM 1691 C CA . PHE A 1 223 ? 10.031 17.969 -4.934 1 91.06 223 PHE A CA 1
ATOM 1692 C C . PHE A 1 223 ? 9.016 18.578 -3.969 1 91.06 223 PHE A C 1
ATOM 1694 O O . PHE A 1 223 ? 8.023 17.922 -3.619 1 91.06 223 PHE A O 1
ATOM 1701 N N . PRO A 1 224 ? 9.367 19.766 -3.502 1 85.62 224 PRO A N 1
ATOM 1702 C CA . PRO A 1 224 ? 8.406 20.422 -2.607 1 85.62 224 PRO A CA 1
ATOM 1703 C C . PRO A 1 224 ? 7.109 20.812 -3.312 1 85.62 224 PRO A C 1
ATOM 1705 O O . PRO A 1 224 ? 7.078 20.906 -4.543 1 85.62 224 PRO A O 1
ATOM 1708 N N . CYS A 1 225 ? 6.086 20.875 -2.508 1 81.12 225 CYS A N 1
ATOM 1709 C CA . CYS A 1 225 ? 4.836 21.438 -3 1 81.12 225 CYS A CA 1
ATOM 1710 C C . CYS A 1 225 ? 4.992 22.938 -3.262 1 81.12 225 CYS A C 1
ATOM 1712 O O . CYS A 1 225 ? 5.555 23.656 -2.441 1 81.12 225 CYS A O 1
ATOM 1714 N N . SER A 1 226 ? 4.602 23.359 -4.457 1 77.88 226 SER A N 1
ATOM 1715 C CA . SER A 1 226 ? 4.75 24.781 -4.797 1 77.88 226 SER A CA 1
ATOM 1716 C C . SER A 1 226 ? 4.004 25.672 -3.814 1 77.88 226 SER A C 1
ATOM 1718 O O . SER A 1 226 ? 4.469 26.75 -3.479 1 77.88 226 SER A O 1
ATOM 1720 N N . ALA A 1 227 ? 2.863 25.234 -3.271 1 77.19 227 ALA A N 1
ATOM 1721 C CA . ALA A 1 227 ? 2.016 26.016 -2.379 1 77.19 227 ALA A CA 1
ATOM 1722 C C . ALA A 1 227 ? 2.562 26 -0.953 1 77.19 227 ALA A C 1
ATOM 1724 O O . ALA A 1 227 ? 2.252 26.891 -0.156 1 77.19 227 ALA A O 1
ATOM 1725 N N . ASN A 1 228 ? 3.238 24.984 -0.579 1 78.88 228 ASN A N 1
ATOM 1726 C CA . ASN A 1 228 ? 3.865 24.828 0.731 1 78.88 228 ASN A CA 1
ATOM 1727 C C . ASN A 1 228 ? 5.191 24.078 0.638 1 78.88 228 ASN A C 1
ATOM 1729 O O . ASN A 1 228 ? 5.211 22.859 0.638 1 78.88 228 ASN A O 1
ATOM 1733 N N . PRO A 1 229 ? 6.281 24.828 0.659 1 77.12 229 PRO A N 1
ATOM 1734 C CA . PRO A 1 229 ? 7.59 24.203 0.429 1 77.12 229 PRO A CA 1
ATOM 1735 C C . PRO A 1 229 ? 7.953 23.172 1.493 1 77.12 229 PRO A C 1
ATOM 1737 O O . PRO A 1 229 ? 8.875 22.375 1.298 1 77.12 229 PRO A O 1
ATOM 1740 N N . LYS A 1 230 ? 7.258 23.172 2.582 1 73.88 230 LYS A N 1
ATOM 1741 C CA . LYS A 1 230 ? 7.551 22.219 3.646 1 73.88 230 LYS A CA 1
ATOM 1742 C C . LYS A 1 230 ? 6.855 20.891 3.393 1 73.88 230 LYS A C 1
ATOM 1744 O O . LYS A 1 230 ? 7.148 19.891 4.062 1 73.88 230 LYS A O 1
ATOM 1749 N N . THR A 1 231 ? 6 20.875 2.43 1 79.81 231 THR A N 1
ATOM 1750 C CA . THR A 1 231 ? 5.215 19.688 2.129 1 79.81 231 THR A CA 1
ATOM 1751 C C . THR A 1 231 ? 5.676 19.047 0.824 1 79.81 231 THR A C 1
ATOM 1753 O O . THR A 1 231 ? 5.969 19.75 -0.147 1 79.81 231 THR A O 1
ATOM 1756 N N . SER A 1 232 ? 5.867 17.781 0.917 1 88 232 SER A N 1
ATOM 1757 C CA . SER A 1 232 ? 6.254 17.047 -0.275 1 88 232 SER A CA 1
ATOM 1758 C C . SER A 1 232 ? 5.051 16.766 -1.166 1 88 232 SER A C 1
ATOM 1760 O O . SER A 1 232 ? 3.967 16.438 -0.672 1 88 232 SER A O 1
ATOM 1762 N N . MET A 1 233 ? 5.223 16.906 -2.412 1 92.12 233 MET A N 1
ATOM 1763 C CA . MET A 1 233 ? 4.184 16.594 -3.389 1 92.12 233 MET A CA 1
ATOM 1764 C C . MET A 1 233 ? 3.711 15.156 -3.23 1 92.12 233 MET A C 1
ATOM 1766 O O . MET A 1 233 ? 2.516 14.875 -3.336 1 92.12 233 MET A O 1
ATOM 1770 N N . LEU A 1 234 ? 4.613 14.273 -2.936 1 94.31 234 LEU A N 1
ATOM 1771 C CA . LEU A 1 234 ? 4.312 12.852 -2.812 1 94.31 234 LEU A CA 1
ATOM 1772 C C . LEU A 1 234 ? 3.254 12.609 -1.741 1 94.31 234 LEU A C 1
ATOM 1774 O O . LEU A 1 234 ? 2.416 11.711 -1.879 1 94.31 234 LEU A O 1
ATOM 1778 N N . ALA A 1 235 ? 3.258 13.406 -0.703 1 92.94 235 ALA A N 1
ATOM 1779 C CA . ALA A 1 235 ? 2.27 13.25 0.361 1 92.94 235 ALA A CA 1
ATOM 1780 C C . ALA A 1 235 ? 0.855 13.484 -0.165 1 92.94 235 ALA A C 1
ATOM 1782 O O . ALA A 1 235 ? -0.053 12.695 0.108 1 92.94 235 ALA A O 1
ATOM 1783 N N . ALA A 1 236 ? 0.665 14.5 -0.959 1 94.5 236 ALA A N 1
ATOM 1784 C CA . ALA A 1 236 ? -0.636 14.789 -1.556 1 94.5 236 ALA A CA 1
ATOM 1785 C C . ALA A 1 236 ? -1.03 13.711 -2.561 1 94.5 236 ALA A C 1
ATOM 1787 O O . ALA A 1 236 ? -2.182 13.273 -2.588 1 94.5 236 ALA A O 1
ATOM 1788 N N . LEU A 1 237 ? -0.049 13.289 -3.328 1 95.94 237 LEU A N 1
ATOM 1789 C CA . LEU A 1 237 ? -0.31 12.297 -4.367 1 95.94 237 LEU A CA 1
ATOM 1790 C C . LEU A 1 237 ? -0.747 10.969 -3.75 1 95.94 237 LEU A C 1
ATOM 1792 O O . LEU A 1 237 ? -1.593 10.266 -4.312 1 95.94 237 LEU A O 1
ATOM 1796 N N . SER A 1 238 ? -0.15 10.633 -2.623 1 95.75 238 SER A N 1
ATOM 1797 C CA . SER A 1 238 ? -0.536 9.398 -1.943 1 95.75 238 SER A CA 1
ATOM 1798 C C . SER A 1 238 ? -1.994 9.445 -1.5 1 95.75 238 SER A C 1
ATOM 1800 O O . SER A 1 238 ? -2.713 8.453 -1.605 1 95.75 238 SER A O 1
ATOM 1802 N N . ALA A 1 239 ? -2.447 10.562 -1.015 1 96.12 239 ALA A N 1
ATOM 1803 C CA . ALA A 1 239 ? -3.84 10.727 -0.6 1 96.12 239 ALA A CA 1
ATOM 1804 C C . ALA A 1 239 ? -4.777 10.68 -1.803 1 96.12 239 ALA A C 1
ATOM 1806 O O . ALA A 1 239 ? -5.855 10.086 -1.736 1 96.12 239 ALA A O 1
ATOM 1807 N N . ILE A 1 240 ? -4.379 11.328 -2.877 1 96.31 240 ILE A N 1
ATOM 1808 C CA . ILE A 1 240 ? -5.168 11.344 -4.105 1 96.31 240 ILE A CA 1
ATOM 1809 C C . ILE A 1 240 ? -5.367 9.914 -4.609 1 96.31 240 ILE A C 1
ATOM 1811 O O . ILE A 1 240 ? -6.488 9.516 -4.934 1 96.31 240 ILE A O 1
ATOM 1815 N N . LYS A 1 241 ? -4.293 9.156 -4.621 1 95.81 241 LYS A N 1
ATOM 1816 C CA . LYS A 1 241 ? -4.398 7.781 -5.105 1 95.81 241 LYS A CA 1
ATOM 1817 C C . LYS A 1 241 ? -5.281 6.941 -4.188 1 95.81 241 LYS A C 1
ATOM 1819 O O . LYS A 1 241 ? -6.078 6.125 -4.66 1 95.81 241 LYS A O 1
ATOM 1824 N N . LEU A 1 242 ? -5.094 7.121 -2.914 1 95.38 242 LEU A N 1
ATOM 1825 C CA . LEU A 1 242 ? -5.938 6.406 -1.963 1 95.38 242 LEU A CA 1
ATOM 1826 C C . LEU A 1 242 ? -7.41 6.715 -2.203 1 95.38 242 LEU A C 1
ATOM 1828 O O . LEU A 1 242 ? -8.242 5.805 -2.264 1 95.38 242 LEU A O 1
ATOM 1832 N N . LEU A 1 243 ? -7.738 7.949 -2.379 1 95.56 243 LEU A N 1
ATOM 1833 C CA . LEU A 1 243 ? -9.109 8.383 -2.643 1 95.56 243 LEU A CA 1
ATOM 1834 C C . LEU A 1 243 ? -9.648 7.719 -3.904 1 95.56 243 LEU A C 1
ATOM 1836 O O . LEU A 1 243 ? -10.758 7.184 -3.898 1 95.56 243 LEU A O 1
ATOM 1840 N N . LYS A 1 244 ? -8.891 7.699 -4.934 1 94.62 244 LYS A N 1
ATOM 1841 C CA . LYS A 1 244 ? -9.312 7.125 -6.207 1 94.62 244 LYS A CA 1
ATOM 1842 C C . LYS A 1 244 ? -9.492 5.613 -6.098 1 94.62 244 LYS A C 1
ATOM 1844 O O . LYS A 1 244 ? -10.344 5.031 -6.77 1 94.62 244 LYS A O 1
ATOM 1849 N N . SER A 1 245 ? -8.711 5.031 -5.227 1 93.56 245 SER A N 1
ATOM 1850 C CA . SER A 1 245 ? -8.695 3.574 -5.121 1 93.56 245 SER A CA 1
ATOM 1851 C C . SER A 1 245 ? -10.023 3.041 -4.586 1 93.56 245 SER A C 1
ATOM 1853 O O . SER A 1 245 ? -10.352 1.874 -4.793 1 93.56 245 SER A O 1
ATOM 1855 N N . PHE A 1 246 ? -10.805 3.854 -3.898 1 93.5 246 PHE A N 1
ATOM 1856 C CA . PHE A 1 246 ? -12.086 3.424 -3.352 1 93.5 246 PHE A CA 1
ATOM 1857 C C . PHE A 1 246 ? -13.047 3.047 -4.469 1 93.5 246 PHE A C 1
ATOM 1859 O O . PHE A 1 246 ? -14.008 2.309 -4.242 1 93.5 246 PHE A O 1
ATOM 1866 N N . ASN A 1 247 ? -12.781 3.506 -5.688 1 92.25 247 ASN A N 1
ATOM 1867 C CA . ASN A 1 247 ? -13.664 3.248 -6.812 1 92.25 247 ASN A CA 1
ATOM 1868 C C . ASN A 1 247 ? -13.07 2.219 -7.773 1 92.25 247 ASN A C 1
ATOM 1870 O O . ASN A 1 247 ? -13.641 1.947 -8.828 1 92.25 247 ASN A O 1
ATOM 1874 N N . GLU A 1 248 ? -11.922 1.631 -7.41 1 92.75 248 GLU A N 1
ATOM 1875 C CA . GLU A 1 248 ? -11.266 0.668 -8.289 1 92.75 248 GLU A CA 1
ATOM 1876 C C . GLU A 1 248 ? -11.672 -0.762 -7.945 1 92.75 248 GLU A C 1
ATOM 1878 O O . GLU A 1 248 ? -11.82 -1.104 -6.773 1 92.75 248 GLU A O 1
ATOM 1883 N N . SER A 1 249 ? -11.836 -1.547 -9.023 1 95.62 249 SER A N 1
ATOM 1884 C CA . SER A 1 249 ? -12.203 -2.943 -8.828 1 95.62 249 SER A CA 1
ATOM 1885 C C . SER A 1 249 ? -10.969 -3.826 -8.672 1 95.62 249 SER A C 1
ATOM 1887 O O . SER A 1 249 ? -11.023 -4.883 -8.047 1 95.62 249 SER A O 1
ATOM 1889 N N . ILE A 1 250 ? -9.898 -3.488 -9.305 1 96.12 250 ILE A N 1
ATOM 1890 C CA . ILE A 1 250 ? -8.617 -4.184 -9.211 1 96.12 250 ILE A CA 1
ATOM 1891 C C . ILE A 1 250 ? -7.582 -3.273 -8.555 1 96.12 250 ILE A C 1
ATOM 1893 O O . ILE A 1 250 ? -7.305 -2.182 -9.055 1 96.12 250 ILE A O 1
ATOM 1897 N N . THR A 1 251 ? -7.094 -3.668 -7.438 1 93.62 251 THR A N 1
ATOM 1898 C CA . THR A 1 251 ? -6.125 -2.85 -6.723 1 93.62 251 THR A CA 1
ATOM 1899 C C . THR A 1 251 ? -4.809 -3.604 -6.539 1 93.62 251 THR A C 1
ATOM 1901 O O . THR A 1 251 ? -4.809 -4.82 -6.348 1 93.62 251 THR A O 1
ATOM 1904 N N . VAL A 1 252 ? -3.73 -2.885 -6.672 1 91.5 252 VAL A N 1
ATOM 1905 C CA . VAL A 1 252 ? -2.389 -3.434 -6.504 1 91.5 252 VAL A CA 1
ATOM 1906 C C . VAL A 1 252 ? -1.77 -2.895 -5.215 1 91.5 252 VAL A C 1
ATOM 1908 O O . VAL A 1 252 ? -1.914 -1.713 -4.898 1 91.5 252 VAL A O 1
ATOM 1911 N N . GLY A 1 253 ? -1.12 -3.783 -4.59 1 81.69 253 GLY A N 1
ATOM 1912 C CA . GLY A 1 253 ? -0.409 -3.387 -3.385 1 81.69 253 GLY A CA 1
ATOM 1913 C C . GLY A 1 253 ? -1.289 -3.377 -2.148 1 81.69 253 GLY A C 1
ATOM 1914 O O . GLY A 1 253 ? -2.463 -3.746 -2.213 1 81.69 253 GLY A O 1
ATOM 1915 N N . LEU A 1 254 ? -0.675 -3.068 -0.986 1 67.31 254 LEU A N 1
ATOM 1916 C CA . LEU A 1 254 ? -1.34 -3.025 0.312 1 67.31 254 LEU A CA 1
ATOM 1917 C C . LEU A 1 254 ? -1.841 -1.619 0.621 1 67.31 254 LEU A C 1
ATOM 1919 O O . LEU A 1 254 ? -1.234 -0.632 0.197 1 67.31 254 LEU A O 1
ATOM 1923 N N . MET B 1 1 ? -14.25 -14.117 8.711 1 95.94 1 MET B N 1
ATOM 1924 C CA . MET B 1 1 ? -14.156 -14.195 7.254 1 95.94 1 MET B CA 1
ATOM 1925 C C . MET B 1 1 ? -13.703 -15.586 6.816 1 95.94 1 MET B C 1
ATOM 1927 O O . MET B 1 1 ? -12.719 -16.125 7.332 1 95.94 1 MET B O 1
ATOM 1931 N N . LYS B 1 2 ? -14.391 -16.266 5.961 1 97.94 2 LYS B N 1
ATOM 1932 C CA . LYS B 1 2 ? -14.055 -17.594 5.445 1 97.94 2 LYS B CA 1
ATOM 1933 C C . LYS B 1 2 ? -13.32 -17.5 4.113 1 97.94 2 LYS B C 1
ATOM 1935 O O . LYS B 1 2 ? -13.797 -16.844 3.182 1 97.94 2 LYS B O 1
ATOM 1940 N N . VAL B 1 3 ? -12.172 -18.156 4.059 1 98.62 3 VAL B N 1
ATOM 1941 C CA . VAL B 1 3 ? -11.305 -18.031 2.893 1 98.62 3 VAL B CA 1
ATOM 1942 C C . VAL B 1 3 ? -11.125 -19.391 2.223 1 98.62 3 VAL B C 1
ATOM 1944 O O . VAL B 1 3 ? -10.953 -20.406 2.9 1 98.62 3 VAL B O 1
ATOM 1947 N N . GLY B 1 4 ? -11.258 -19.406 0.892 1 98.81 4 GLY B N 1
ATOM 1948 C CA . GLY B 1 4 ? -10.836 -20.531 0.085 1 98.81 4 GLY B CA 1
ATOM 1949 C C . GLY B 1 4 ? -9.531 -20.281 -0.649 1 98.81 4 GLY B C 1
ATOM 1950 O O . GLY B 1 4 ? -9.25 -19.156 -1.068 1 98.81 4 GLY B O 1
ATOM 1951 N N . ILE B 1 5 ? -8.781 -21.391 -0.824 1 98.81 5 ILE B N 1
ATOM 1952 C CA . ILE B 1 5 ? -7.484 -21.25 -1.484 1 98.81 5 ILE B CA 1
ATOM 1953 C C . ILE B 1 5 ? -7.484 -22.047 -2.783 1 98.81 5 ILE B C 1
ATOM 1955 O O . ILE B 1 5 ? -7.941 -23.203 -2.811 1 98.81 5 ILE B O 1
ATOM 1959 N N . ILE B 1 6 ? -7.062 -21.391 -3.838 1 98.81 6 ILE B N 1
ATOM 1960 C CA . ILE B 1 6 ? -6.746 -22.062 -5.09 1 98.81 6 ILE B CA 1
ATOM 1961 C C . ILE B 1 6 ? -5.234 -22.188 -5.234 1 98.81 6 ILE B C 1
ATOM 1963 O O . ILE B 1 6 ? -4.523 -21.188 -5.34 1 98.81 6 ILE B O 1
ATOM 1967 N N . GLY B 1 7 ? -4.719 -23.391 -5.324 1 98.19 7 GLY B N 1
ATOM 1968 C CA . GLY B 1 7 ? -3.283 -23.625 -5.328 1 98.19 7 GLY B CA 1
ATOM 1969 C C . GLY B 1 7 ? -2.709 -23.844 -3.941 1 98.19 7 GLY B C 1
ATOM 1970 O O . GLY B 1 7 ? -2.646 -22.906 -3.139 1 98.19 7 GLY B O 1
ATOM 1971 N N . CYS B 1 8 ? -2.262 -25.078 -3.699 1 98 8 CYS B N 1
ATOM 1972 C CA . CYS B 1 8 ? -1.825 -25.453 -2.359 1 98 8 CYS B CA 1
ATOM 1973 C C . CYS B 1 8 ? -0.331 -25.75 -2.336 1 98 8 CYS B C 1
ATOM 1975 O O . CYS B 1 8 ? 0.096 -26.766 -1.765 1 98 8 CYS B O 1
ATOM 1977 N N . GLY B 1 9 ? 0.432 -24.859 -3.033 1 94.5 9 GLY B N 1
ATOM 1978 C CA . GLY B 1 9 ? 1.882 -24.953 -3.061 1 94.5 9 GLY B CA 1
ATOM 1979 C C . GLY B 1 9 ? 2.553 -24.219 -1.916 1 94.5 9 GLY B C 1
ATOM 1980 O O . GLY B 1 9 ? 1.99 -24.109 -0.825 1 94.5 9 GLY B O 1
ATOM 1981 N N . ALA B 1 10 ? 3.789 -23.812 -2.104 1 92.62 10 ALA B N 1
ATOM 1982 C CA . ALA B 1 10 ? 4.652 -23.234 -1.074 1 92.62 10 ALA B CA 1
ATOM 1983 C C . ALA B 1 10 ? 4.02 -21.984 -0.46 1 92.62 10 ALA B C 1
ATOM 1985 O O . ALA B 1 10 ? 3.967 -21.859 0.765 1 92.62 10 ALA B O 1
ATOM 1986 N N . ILE B 1 11 ? 3.539 -21.109 -1.293 1 94 11 ILE B N 1
ATOM 1987 C CA . ILE B 1 11 ? 2.969 -19.859 -0.819 1 94 11 ILE B CA 1
ATOM 1988 C C . ILE B 1 11 ? 1.739 -20.141 0.042 1 94 11 ILE B C 1
ATOM 1990 O O . ILE B 1 11 ? 1.598 -19.594 1.135 1 94 11 ILE B O 1
ATOM 1994 N N . ALA B 1 12 ? 0.889 -20.984 -0.457 1 97 12 ALA B N 1
ATOM 1995 C CA . ALA B 1 12 ? -0.316 -21.344 0.285 1 97 12 ALA B CA 1
ATOM 1996 C C . ALA B 1 12 ? 0.036 -21.938 1.646 1 97 12 ALA B C 1
ATOM 1998 O O . ALA B 1 12 ? -0.619 -21.641 2.648 1 97 12 ALA B O 1
ATOM 1999 N N . ASN B 1 13 ? 1.006 -22.766 1.654 1 95.81 13 ASN B N 1
ATOM 2000 C CA . ASN B 1 13 ? 1.433 -23.391 2.902 1 95.81 13 ASN B CA 1
ATOM 2001 C C . ASN B 1 13 ? 1.933 -22.344 3.906 1 95.81 13 ASN B C 1
ATOM 2003 O O . ASN B 1 13 ? 1.618 -22.438 5.094 1 95.81 13 ASN B O 1
ATOM 2007 N N . ILE B 1 14 ? 2.684 -21.391 3.426 1 94.88 14 ILE B N 1
ATOM 2008 C CA . ILE B 1 14 ? 3.184 -20.328 4.301 1 94.88 14 ILE B CA 1
ATOM 2009 C C . ILE B 1 14 ? 2.014 -19.531 4.855 1 94.88 14 ILE B C 1
ATOM 2011 O O . ILE B 1 14 ? 1.953 -19.25 6.059 1 94.88 14 ILE B O 1
ATOM 2015 N N . ILE B 1 15 ? 1.086 -19.188 4.004 1 96.81 15 ILE B N 1
ATOM 2016 C CA . ILE B 1 15 ? -0.058 -18.375 4.41 1 96.81 15 ILE B CA 1
ATOM 2017 C C . ILE B 1 15 ? -0.889 -19.141 5.438 1 96.81 15 ILE B C 1
ATOM 2019 O O . ILE B 1 15 ? -1.205 -18.609 6.508 1 96.81 15 ILE B O 1
ATOM 2023 N N . ALA B 1 16 ? -1.195 -20.375 5.152 1 97.25 16 ALA B N 1
ATOM 2024 C CA . ALA B 1 16 ? -1.995 -21.188 6.066 1 97.25 16 ALA B CA 1
ATOM 2025 C C . ALA B 1 16 ? -1.275 -21.391 7.398 1 97.25 16 ALA B C 1
ATOM 2027 O O . ALA B 1 16 ? -1.886 -21.281 8.461 1 97.25 16 ALA B O 1
ATOM 2028 N N . SER B 1 17 ? 0.029 -21.656 7.352 1 95.5 17 SER B N 1
ATOM 2029 C CA . SER B 1 17 ? 0.806 -21.922 8.562 1 95.5 17 SER B CA 1
ATOM 2030 C C . SER B 1 17 ? 0.85 -20.688 9.453 1 95.5 17 SER B C 1
ATOM 2032 O O . SER B 1 17 ? 1.031 -20.797 10.672 1 95.5 17 SER B O 1
ATOM 2034 N N . THR B 1 18 ? 0.716 -19.531 8.852 1 94.94 18 THR B N 1
ATOM 2035 C CA . THR B 1 18 ? 0.749 -18.281 9.602 1 94.94 18 THR B CA 1
ATOM 2036 C C . THR B 1 18 ? -0.64 -17.938 10.133 1 94.94 18 THR B C 1
ATOM 2038 O O . THR B 1 18 ? -0.794 -17.594 11.305 1 94.94 18 THR B O 1
ATOM 2041 N N . ILE B 1 19 ? -1.659 -18.094 9.352 1 96.81 19 ILE B N 1
ATOM 2042 C CA . ILE B 1 19 ? -2.994 -17.578 9.625 1 96.81 19 ILE B CA 1
ATOM 2043 C C . ILE B 1 19 ? -3.746 -18.531 10.547 1 96.81 19 ILE B C 1
ATOM 2045 O O . ILE B 1 19 ? -4.422 -18.094 11.484 1 96.81 19 ILE B O 1
ATOM 2049 N N . VAL B 1 20 ? -3.637 -19.797 10.312 1 96.25 20 VAL B N 1
ATOM 2050 C CA . VAL B 1 20 ? -4.488 -20.797 10.938 1 96.25 20 VAL B CA 1
ATOM 2051 C C . VAL B 1 20 ? -4.27 -20.797 12.445 1 96.25 20 VAL B C 1
ATOM 2053 O O . VAL B 1 20 ? -5.23 -20.797 13.219 1 96.25 20 VAL B O 1
ATOM 2056 N N . PRO B 1 21 ? -2.998 -20.688 12.938 1 95 21 PRO B N 1
ATOM 2057 C CA . PRO B 1 21 ? -2.779 -20.766 14.383 1 95 21 PRO B CA 1
ATOM 2058 C C . PRO B 1 21 ? -3.154 -19.484 15.109 1 95 21 PRO B C 1
ATOM 2060 O O . PRO B 1 21 ? -3.246 -19.453 16.344 1 95 21 PRO B O 1
ATOM 2063 N N . GLU B 1 22 ? -3.389 -18.406 14.359 1 93.12 22 GLU B N 1
ATOM 2064 C CA . GLU B 1 22 ? -3.623 -17.094 14.961 1 93.12 22 GLU B CA 1
ATOM 2065 C C . GLU B 1 22 ? -5.109 -16.859 15.211 1 93.12 22 GLU B C 1
ATOM 2067 O O . GLU B 1 22 ? -5.957 -17.406 14.5 1 93.12 22 GLU B O 1
ATOM 2072 N N . ASP B 1 23 ? -5.367 -16.109 16.266 1 90 23 ASP B N 1
ATOM 2073 C CA . ASP B 1 23 ? -6.723 -15.602 16.484 1 90 23 ASP B CA 1
ATOM 2074 C C . ASP B 1 23 ? -6.949 -14.289 15.734 1 90 23 ASP B C 1
ATOM 2076 O O . ASP B 1 23 ? -6.891 -13.211 16.328 1 90 23 ASP B O 1
ATOM 2080 N N . ASN B 1 24 ? -7.242 -14.367 14.461 1 91.25 24 ASN B N 1
ATOM 2081 C CA . ASN B 1 24 ? -7.297 -13.195 13.594 1 91.25 24 ASN B CA 1
ATOM 2082 C C . ASN B 1 24 ? -8.664 -13.062 12.93 1 91.25 24 ASN B C 1
ATOM 2084 O O . ASN B 1 24 ? -8.852 -12.203 12.062 1 91.25 24 ASN B O 1
ATOM 2088 N N . ASN B 1 25 ? -9.609 -13.867 13.227 1 94.25 25 ASN B N 1
ATOM 2089 C CA . ASN B 1 25 ? -10.961 -13.875 12.672 1 94.25 25 ASN B CA 1
ATOM 2090 C C . ASN B 1 25 ? -10.953 -14.227 11.188 1 94.25 25 ASN B C 1
ATOM 2092 O O . ASN B 1 25 ? -11.781 -13.727 10.422 1 94.25 25 ASN B O 1
ATOM 2096 N N . ILE B 1 26 ? -9.898 -14.922 10.695 1 97.12 26 ILE B N 1
ATOM 2097 C CA . ILE B 1 26 ? -9.797 -15.438 9.336 1 97.12 26 ILE B CA 1
ATOM 2098 C C . ILE B 1 26 ? -9.75 -16.969 9.367 1 97.12 26 ILE B C 1
ATOM 2100 O O . ILE B 1 26 ? -8.852 -17.547 9.961 1 97.12 26 ILE B O 1
ATOM 2104 N N . ASP B 1 27 ? -10.711 -17.578 8.773 1 97.5 27 ASP B N 1
ATOM 2105 C CA . ASP B 1 27 ? -10.773 -19.047 8.703 1 97.5 27 ASP B CA 1
ATOM 2106 C C . ASP B 1 27 ? -10.484 -19.531 7.289 1 97.5 27 ASP B C 1
ATOM 2108 O O . ASP B 1 27 ? -11.305 -19.375 6.387 1 97.5 27 ASP B O 1
ATOM 2112 N N . ILE B 1 28 ? -9.344 -20.109 7.137 1 98.25 28 ILE B N 1
ATOM 2113 C CA . ILE B 1 28 ? -9.055 -20.766 5.867 1 98.25 28 ILE B CA 1
ATOM 2114 C C . ILE B 1 28 ? -9.656 -22.172 5.863 1 98.25 28 ILE B C 1
ATOM 2116 O O . ILE B 1 28 ? -9.164 -23.062 6.555 1 98.25 28 ILE B O 1
ATOM 2120 N N . GLU B 1 29 ? -10.641 -22.359 4.992 1 98.06 29 GLU B N 1
ATOM 2121 C CA . GLU B 1 29 ? -11.461 -23.547 5.227 1 98.06 29 GLU B CA 1
ATOM 2122 C C . GLU B 1 29 ? -11.484 -24.438 3.994 1 98.06 29 GLU B C 1
ATOM 2124 O O . GLU B 1 29 ? -11.727 -25.641 4.105 1 98.06 29 GLU B O 1
ATOM 2129 N N . TYR B 1 30 ? -11.359 -23.938 2.883 1 98.75 30 TYR B N 1
ATOM 2130 C CA . TYR B 1 30 ? -11.484 -24.734 1.666 1 98.75 30 TYR B CA 1
ATOM 2131 C C . TYR B 1 30 ? -10.219 -24.625 0.821 1 98.75 30 TYR B C 1
ATOM 2133 O O . TYR B 1 30 ? -9.594 -23.578 0.75 1 98.75 30 TYR B O 1
ATOM 2141 N N . PHE B 1 31 ? -9.914 -25.75 0.227 1 98.81 31 PHE B N 1
ATOM 2142 C CA . PHE B 1 31 ? -8.664 -25.875 -0.52 1 98.81 31 PHE B CA 1
ATOM 2143 C C . PHE B 1 31 ? -8.891 -26.578 -1.85 1 98.81 31 PHE B C 1
ATOM 2145 O O . PHE B 1 31 ? -9.508 -27.641 -1.892 1 98.81 31 PHE B O 1
ATOM 2152 N N . TYR B 1 32 ? -8.461 -25.953 -2.91 1 98.75 32 TYR B N 1
ATOM 2153 C CA . TYR B 1 32 ? -8.523 -26.547 -4.246 1 98.75 32 TYR B CA 1
ATOM 2154 C C . TYR B 1 32 ? -7.141 -26.547 -4.898 1 98.75 32 TYR B C 1
ATOM 2156 O O . TYR B 1 32 ? -6.426 -25.547 -4.863 1 98.75 32 TYR B O 1
ATOM 2164 N N . ASP B 1 33 ? -6.781 -27.641 -5.41 1 98.44 33 ASP B N 1
ATOM 2165 C CA . ASP B 1 33 ? -5.562 -27.828 -6.191 1 98.44 33 ASP B CA 1
ATOM 2166 C C . ASP B 1 33 ? -5.742 -28.922 -7.234 1 98.44 33 ASP B C 1
ATOM 2168 O O . ASP B 1 33 ? -6.453 -29.906 -7 1 98.44 33 ASP B O 1
ATOM 2172 N N . ASN B 1 34 ? -5.117 -28.688 -8.477 1 96.94 34 ASN B N 1
ATOM 2173 C CA . ASN B 1 34 ? -5.133 -29.766 -9.453 1 96.94 34 ASN B CA 1
ATOM 2174 C C . ASN B 1 34 ? -4.5 -31.047 -8.891 1 96.94 34 ASN B C 1
ATOM 2176 O O . ASN B 1 34 ? -4.875 -32.156 -9.273 1 96.94 34 ASN B O 1
ATOM 2180 N N . ASP B 1 35 ? -3.471 -30.859 -8.094 1 97.06 35 ASP B N 1
ATOM 2181 C CA . ASP B 1 35 ? -2.912 -31.953 -7.312 1 97.06 35 ASP B CA 1
ATOM 2182 C C . ASP B 1 35 ? -3.701 -32.156 -6.023 1 97.06 35 ASP B C 1
ATOM 2184 O O . ASP B 1 35 ? -3.447 -31.516 -5.016 1 97.06 35 ASP B O 1
ATOM 2188 N N . VAL B 1 36 ? -4.523 -33.188 -6.02 1 97 36 VAL B N 1
ATOM 2189 C CA . VAL B 1 36 ? -5.484 -33.406 -4.949 1 97 36 VAL B CA 1
ATOM 2190 C C . VAL B 1 36 ? -4.742 -33.656 -3.633 1 97 36 VAL B C 1
ATOM 2192 O O . VAL B 1 36 ? -5.207 -33.219 -2.568 1 97 36 VAL B O 1
ATOM 2195 N N . GLU B 1 37 ? -3.68 -34.312 -3.68 1 97.69 37 GLU B N 1
ATOM 2196 C CA . GLU B 1 37 ? -2.91 -34.594 -2.477 1 97.69 37 GLU B CA 1
ATOM 2197 C C . GLU B 1 37 ? -2.434 -33.344 -1.791 1 97.69 37 GLU B C 1
ATOM 2199 O O . GLU B 1 37 ? -2.434 -33.25 -0.562 1 97.69 37 GLU B O 1
ATOM 2204 N N . ARG B 1 38 ? -1.996 -32.375 -2.572 1 97.44 38 ARG B N 1
ATOM 2205 C CA . ARG B 1 38 ? -1.579 -31.094 -2.008 1 97.44 3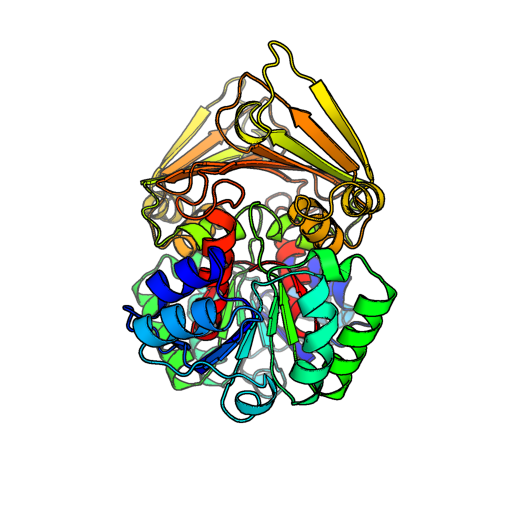8 ARG B CA 1
ATOM 2206 C C . ARG B 1 38 ? -2.73 -30.422 -1.271 1 97.44 38 ARG B C 1
ATOM 2208 O O . ARG B 1 38 ? -2.551 -29.906 -0.168 1 97.44 38 ARG B O 1
ATOM 2215 N N . ALA B 1 39 ? -3.861 -30.438 -1.912 1 98.25 39 ALA B N 1
ATOM 2216 C CA . ALA B 1 39 ? -5.047 -29.828 -1.304 1 98.25 39 ALA B CA 1
ATOM 2217 C C . ALA B 1 39 ? -5.426 -30.562 -0.014 1 98.25 39 ALA B C 1
ATOM 2219 O O . ALA B 1 39 ? -5.73 -29.922 0.996 1 98.25 39 ALA B O 1
ATOM 2220 N N . GLU B 1 40 ? -5.387 -31.844 -0.036 1 98.44 40 GLU B N 1
ATOM 2221 C CA . GLU B 1 40 ? -5.754 -32.656 1.126 1 98.44 40 GLU B CA 1
ATOM 2222 C C . GLU B 1 40 ? -4.789 -32.406 2.285 1 98.44 40 GLU B C 1
ATOM 2224 O O . GLU B 1 40 ? -5.211 -32.312 3.438 1 98.44 40 GLU B O 1
ATOM 2229 N N . ASN B 1 41 ? -3.535 -32.438 1.979 1 98.12 41 ASN B N 1
ATOM 2230 C CA . ASN B 1 41 ? -2.527 -32.219 3.012 1 98.12 41 ASN B CA 1
ATOM 2231 C C . ASN B 1 41 ? -2.723 -30.875 3.707 1 98.12 41 ASN B C 1
ATOM 2233 O O . ASN B 1 41 ? -2.721 -30.797 4.938 1 98.12 41 ASN B O 1
ATOM 2237 N N . LEU B 1 42 ? -2.848 -29.828 2.887 1 98.06 42 LEU B N 1
ATOM 2238 C CA . LEU B 1 42 ? -3.016 -28.5 3.465 1 98.06 42 LEU B CA 1
ATOM 2239 C C . LEU B 1 42 ? -4.348 -28.391 4.199 1 98.06 42 LEU B C 1
ATOM 2241 O O . LEU B 1 42 ? -4.43 -27.75 5.254 1 98.06 42 LEU B O 1
ATOM 2245 N N . ALA B 1 43 ? -5.383 -28.984 3.668 1 98.5 43 ALA B N 1
ATOM 2246 C CA . ALA B 1 43 ? -6.688 -29 4.328 1 98.5 43 ALA B CA 1
ATOM 2247 C C . ALA B 1 43 ? -6.598 -29.672 5.695 1 98.5 43 ALA B C 1
ATOM 2249 O O . ALA B 1 43 ? -7.176 -29.203 6.668 1 98.5 43 ALA B O 1
ATOM 2250 N N . SER B 1 44 ? -5.926 -30.766 5.734 1 98.25 44 SER B N 1
ATOM 2251 C CA . SER B 1 44 ? -5.75 -31.484 6.996 1 98.25 44 SER B CA 1
ATOM 2252 C C . SER B 1 44 ? -5.047 -30.609 8.031 1 98.25 44 SER B C 1
ATOM 2254 O O . SER B 1 44 ? -5.469 -30.547 9.188 1 98.25 44 SER B O 1
ATOM 2256 N N . PHE B 1 45 ? -4.016 -29.953 7.625 1 97.25 45 PHE B N 1
ATOM 2257 C CA . PHE B 1 45 ? -3.275 -29.062 8.508 1 97.25 45 PHE B CA 1
ATOM 2258 C C . PHE B 1 45 ? -4.188 -27.984 9.07 1 97.25 45 PHE B C 1
ATOM 2260 O O . PHE B 1 45 ? -4.125 -27.656 10.258 1 97.25 45 PHE B O 1
ATOM 2267 N N . ALA B 1 46 ? -5.066 -27.438 8.188 1 97.5 46 ALA B N 1
ATOM 2268 C CA . ALA B 1 46 ? -5.891 -26.297 8.562 1 97.5 46 ALA B CA 1
ATOM 2269 C C . ALA B 1 46 ? -7.223 -26.75 9.156 1 97.5 46 ALA B C 1
ATOM 2271 O O . ALA B 1 46 ? -8.07 -25.922 9.492 1 97.5 46 ALA B O 1
ATOM 2272 N N . ASN B 1 47 ? -7.406 -28.047 9.297 1 97.44 47 ASN B N 1
ATOM 2273 C CA . ASN B 1 47 ? -8.703 -28.609 9.688 1 97.44 47 ASN B CA 1
ATOM 2274 C C . ASN B 1 47 ? -9.82 -28.125 8.773 1 97.44 47 ASN B C 1
ATOM 2276 O O . ASN B 1 47 ? -10.867 -27.688 9.242 1 97.44 47 ASN B O 1
ATOM 2280 N N . GLY B 1 48 ? -9.484 -28.078 7.465 1 98.12 48 GLY B N 1
ATOM 2281 C CA . GLY B 1 48 ? -10.43 -27.641 6.445 1 98.12 48 GLY B CA 1
ATOM 2282 C C . GLY B 1 48 ? -10.852 -28.766 5.504 1 98.12 48 GLY B C 1
ATOM 2283 O O . GLY B 1 48 ? -10.789 -29.938 5.863 1 98.12 48 GLY B O 1
ATOM 2284 N N . VAL B 1 49 ? -11.383 -28.328 4.324 1 98.56 49 VAL B N 1
ATOM 2285 C CA . VAL B 1 49 ? -11.938 -29.281 3.369 1 98.56 49 VAL B CA 1
ATOM 2286 C C . VAL B 1 49 ? -11.258 -29.109 2.014 1 98.56 49 VAL B C 1
ATOM 2288 O O . VAL B 1 49 ? -11.211 -28 1.467 1 98.56 49 VAL B O 1
ATOM 2291 N N . ALA B 1 50 ? -10.68 -30.188 1.521 1 98.62 50 ALA B N 1
ATOM 2292 C CA . ALA B 1 50 ? -10.211 -30.219 0.136 1 98.62 50 ALA B CA 1
ATOM 2293 C C . ALA B 1 50 ? -11.367 -30.5 -0.823 1 98.62 50 ALA B C 1
ATOM 2295 O O . ALA B 1 50 ? -12.094 -31.484 -0.65 1 98.62 50 ALA B O 1
ATOM 2296 N N . VAL B 1 51 ? -11.5 -29.672 -1.804 1 98.56 51 VAL B N 1
ATOM 2297 C CA . VAL B 1 51 ? -12.586 -29.891 -2.754 1 98.56 51 VAL B CA 1
ATOM 2298 C C . VAL B 1 51 ? -12.023 -30.359 -4.094 1 98.56 51 VAL B C 1
ATOM 2300 O O . VAL B 1 51 ? -10.945 -29.906 -4.508 1 98.56 51 VAL B O 1
ATOM 2303 N N . LEU B 1 52 ? -12.766 -31.141 -4.816 1 97.31 52 LEU B N 1
ATOM 2304 C CA . LEU B 1 52 ? -12.375 -31.625 -6.137 1 97.31 52 LEU B CA 1
ATOM 2305 C C . LEU B 1 52 ? -12.883 -30.703 -7.23 1 97.31 52 LEU B C 1
ATOM 2307 O O . LEU B 1 52 ? -12.266 -30.578 -8.289 1 97.31 52 LEU B O 1
ATOM 2311 N N . ASP B 1 53 ? -14.016 -30.172 -6.973 1 97.75 53 ASP B N 1
ATOM 2312 C CA . ASP B 1 53 ? -14.625 -29.172 -7.84 1 97.75 53 ASP B CA 1
ATOM 2313 C C . ASP B 1 53 ? -14.656 -27.812 -7.16 1 97.75 53 ASP B C 1
ATOM 2315 O O . ASP B 1 53 ? -15.227 -27.656 -6.074 1 97.75 53 ASP B O 1
ATOM 2319 N N . LEU B 1 54 ? -14.023 -26.844 -7.852 1 97.88 54 LEU B N 1
ATOM 2320 C CA . LEU B 1 54 ? -13.914 -25.484 -7.305 1 97.88 54 LEU B CA 1
ATOM 2321 C C . LEU B 1 54 ? -15.289 -24.938 -6.934 1 97.88 54 LEU B C 1
ATOM 2323 O O . LEU B 1 54 ? -15.438 -24.25 -5.926 1 97.88 54 LEU B O 1
ATOM 2327 N N . ASN B 1 55 ? -16.312 -25.25 -7.691 1 98 55 ASN B N 1
ATOM 2328 C CA . ASN B 1 55 ? -17.656 -24.734 -7.484 1 98 55 ASN B CA 1
ATOM 2329 C C . ASN B 1 55 ? -18.219 -25.141 -6.125 1 98 55 ASN B C 1
ATOM 2331 O O . ASN B 1 55 ? -19.109 -24.484 -5.598 1 98 55 ASN B O 1
ATOM 2335 N N . ASP B 1 56 ? -17.672 -26.172 -5.535 1 97.88 56 ASP B N 1
ATOM 2336 C CA . ASP B 1 56 ? -18.188 -26.719 -4.281 1 97.88 56 ASP B CA 1
ATOM 2337 C C . ASP B 1 56 ? -17.875 -25.781 -3.111 1 97.88 56 ASP B C 1
ATOM 2339 O O . ASP B 1 56 ? -18.469 -25.922 -2.035 1 97.88 56 ASP B O 1
ATOM 2343 N N . MET B 1 57 ? -16.984 -24.797 -3.287 1 97.5 57 MET B N 1
ATOM 2344 C CA . MET B 1 57 ? -16.656 -23.938 -2.162 1 97.5 57 MET B CA 1
ATOM 2345 C C . MET B 1 57 ? -17.156 -22.516 -2.404 1 97.5 57 MET B C 1
ATOM 2347 O O . MET B 1 57 ? -17.172 -21.688 -1.487 1 97.5 57 MET B O 1
ATOM 2351 N N . LEU B 1 58 ? -17.625 -22.172 -3.58 1 97.94 58 LEU B N 1
ATOM 2352 C CA . LEU B 1 58 ? -17.859 -20.781 -3.959 1 97.94 58 LEU B CA 1
ATOM 2353 C C . LEU B 1 58 ? -19 -20.188 -3.139 1 97.94 58 LEU B C 1
ATOM 2355 O O . LEU B 1 58 ? -18.953 -19 -2.807 1 97.94 58 LEU B O 1
ATOM 2359 N N . ASP B 1 59 ? -19.969 -20.969 -2.717 1 97.12 59 ASP B N 1
ATOM 2360 C CA . ASP B 1 59 ? -21.078 -20.453 -1.916 1 97.12 59 ASP B CA 1
ATOM 2361 C C . ASP B 1 59 ? -20.734 -20.5 -0.427 1 97.12 59 ASP B C 1
ATOM 2363 O O . ASP B 1 59 ? -21.562 -20.125 0.41 1 97.12 59 ASP B O 1
ATOM 2367 N N . LYS B 1 60 ? -19.578 -20.891 -0.081 1 98.06 60 LYS B N 1
ATOM 2368 C CA . LYS B 1 60 ? -19.234 -21.156 1.315 1 98.06 60 LYS B CA 1
ATOM 2369 C C . LYS B 1 60 ? -18.125 -20.234 1.794 1 98.06 60 LYS B C 1
ATOM 2371 O O . LYS B 1 60 ? -17.75 -20.25 2.973 1 98.06 60 LYS B O 1
ATOM 2376 N N . VAL B 1 61 ? -17.562 -19.438 0.9 1 98.5 61 VAL B N 1
ATOM 2377 C CA . VAL B 1 61 ? -16.422 -18.609 1.272 1 98.5 61 VAL B CA 1
ATOM 2378 C C . VAL B 1 61 ? -16.734 -17.141 1.017 1 98.5 61 VAL B C 1
ATOM 2380 O O . VAL B 1 61 ? -17.594 -16.828 0.19 1 98.5 61 VAL B O 1
ATOM 2383 N N . ASP B 1 62 ? -16.078 -16.281 1.777 1 98.12 62 ASP B N 1
ATOM 2384 C CA . ASP B 1 62 ? -16.203 -14.836 1.622 1 98.12 62 ASP B CA 1
ATOM 2385 C C . ASP B 1 62 ? -15.148 -14.297 0.654 1 98.12 62 ASP B C 1
ATOM 2387 O O . ASP B 1 62 ? -15.328 -13.234 0.059 1 98.12 62 ASP B O 1
ATOM 2391 N N . LEU B 1 63 ? -14.078 -14.992 0.509 1 98.62 63 LEU B N 1
ATOM 2392 C CA . LEU B 1 63 ? -12.898 -14.578 -0.247 1 98.62 63 LEU B CA 1
ATOM 2393 C C . LEU B 1 63 ? -12.141 -15.789 -0.785 1 98.62 63 LEU B C 1
ATOM 2395 O O . LEU B 1 63 ? -12.055 -16.812 -0.115 1 98.62 63 LEU B O 1
ATOM 2399 N N . VAL B 1 64 ? -11.625 -15.633 -1.977 1 98.88 64 VAL B N 1
ATOM 2400 C CA . VAL B 1 64 ? -10.766 -16.672 -2.537 1 98.88 64 VAL B CA 1
ATOM 2401 C C . VAL B 1 64 ? -9.352 -16.125 -2.721 1 98.88 64 VAL B C 1
ATOM 2403 O O . VAL B 1 64 ? -9.164 -15.039 -3.262 1 98.88 64 VAL B O 1
ATOM 2406 N N . LEU B 1 65 ? -8.406 -16.859 -2.207 1 98.69 65 LEU B N 1
ATOM 2407 C CA . LEU B 1 65 ? -6.988 -16.562 -2.383 1 98.69 65 LEU B CA 1
ATOM 2408 C C . LEU B 1 65 ? -6.363 -17.5 -3.414 1 98.69 65 LEU B C 1
ATOM 2410 O O . LEU B 1 65 ? -6.367 -18.719 -3.234 1 98.69 65 LEU B O 1
ATOM 2414 N N . GLU B 1 66 ? -5.887 -16.922 -4.449 1 98.56 66 GLU B N 1
ATOM 2415 C CA . GLU B 1 66 ? -5.254 -17.703 -5.508 1 98.56 66 GLU B CA 1
ATOM 2416 C C . GLU B 1 66 ? -3.732 -17.656 -5.395 1 98.56 66 GLU B C 1
ATOM 2418 O O . GLU B 1 66 ? -3.141 -16.578 -5.309 1 98.56 66 GLU B O 1
ATOM 2423 N N . CYS B 1 67 ? -3.096 -18.828 -5.328 1 95.69 67 CYS B N 1
ATOM 2424 C CA . CYS B 1 67 ? -1.648 -19 -5.285 1 95.69 67 CYS B CA 1
ATOM 2425 C C . CYS B 1 67 ? -1.215 -20.156 -6.184 1 95.69 67 CYS B C 1
ATOM 2427 O O . CYS B 1 67 ? -0.351 -20.953 -5.809 1 95.69 67 CYS B O 1
ATOM 2429 N N . ALA B 1 68 ? -1.713 -20.281 -7.305 1 95.38 68 ALA B N 1
ATOM 2430 C CA . ALA B 1 68 ? -1.443 -21.422 -8.172 1 95.38 68 ALA B CA 1
ATOM 2431 C C . ALA B 1 68 ? -0.592 -21.016 -9.367 1 95.38 68 ALA B C 1
ATOM 2433 O O . ALA B 1 68 ? 0.631 -21.172 -9.352 1 95.38 68 ALA B O 1
ATOM 2434 N N . SER B 1 69 ? -1.198 -20.453 -10.414 1 92.94 69 SER B N 1
ATOM 2435 C CA . SER B 1 69 ? -0.513 -20.062 -11.641 1 92.94 69 SER B CA 1
ATOM 2436 C C . SER B 1 69 ? -1.345 -19.062 -12.445 1 92.94 69 SER B C 1
ATOM 2438 O O . SER B 1 69 ? -2.559 -18.969 -12.25 1 92.94 69 SER B O 1
ATOM 2440 N N . PRO B 1 70 ? -0.627 -18.359 -13.367 1 93.25 70 PRO B N 1
ATOM 2441 C CA . PRO B 1 70 ? -1.394 -17.469 -14.234 1 93.25 70 PRO B CA 1
ATOM 2442 C C . PRO B 1 70 ? -2.477 -18.203 -15.023 1 93.25 70 PRO B C 1
ATOM 2444 O O . PRO B 1 70 ? -3.572 -17.672 -15.211 1 93.25 70 PRO B O 1
ATOM 2447 N N . ASP B 1 71 ? -2.201 -19.391 -15.445 1 94.12 71 ASP B N 1
ATOM 2448 C CA . ASP B 1 71 ? -3.195 -20.172 -16.172 1 94.12 71 ASP B CA 1
ATOM 2449 C C . ASP B 1 71 ? -4.395 -20.484 -15.281 1 94.12 71 ASP B C 1
ATOM 2451 O O . ASP B 1 71 ? -5.539 -20.453 -15.742 1 94.12 71 ASP B O 1
ATOM 2455 N N . SER B 1 72 ? -4.141 -20.828 -14.062 1 96.56 72 SER B N 1
ATOM 2456 C CA . SER B 1 72 ? -5.215 -21.062 -13.102 1 96.56 72 SER B CA 1
ATOM 2457 C C . SER B 1 72 ? -6.094 -19.844 -12.922 1 96.56 72 SER B C 1
ATOM 2459 O O . SER B 1 72 ? -7.316 -19.953 -12.836 1 96.56 72 SER B O 1
ATOM 2461 N N . VAL B 1 73 ? -5.484 -18.656 -12.844 1 97.44 73 VAL B N 1
ATOM 2462 C CA . VAL B 1 73 ? -6.223 -17.406 -12.711 1 97.44 73 VAL B CA 1
ATOM 2463 C C . VAL B 1 73 ? -7.168 -17.234 -13.898 1 97.44 73 VAL B C 1
ATOM 2465 O O . VAL B 1 73 ? -8.359 -16.984 -13.711 1 97.44 73 VAL B O 1
ATOM 2468 N N . LYS B 1 74 ? -6.641 -17.406 -15.062 1 97.56 74 LYS B N 1
ATOM 2469 C CA . LYS B 1 74 ? -7.441 -17.25 -16.281 1 97.56 74 LYS B CA 1
ATOM 2470 C C . LYS B 1 74 ? -8.602 -18.234 -16.312 1 97.56 74 LYS B C 1
ATOM 2472 O O . LYS B 1 74 ? -9.695 -17.906 -16.766 1 97.56 74 LYS B O 1
ATOM 2477 N N . GLU B 1 75 ? -8.32 -19.344 -15.836 1 97.81 75 GLU B N 1
ATOM 2478 C CA . GLU B 1 75 ? -9.32 -20.406 -15.859 1 97.81 75 GLU B CA 1
ATOM 2479 C C . GLU B 1 75 ? -10.406 -20.156 -14.812 1 97.81 75 GLU B C 1
ATOM 2481 O O . GLU B 1 75 ? -11.594 -20.312 -15.102 1 97.81 75 GLU B O 1
ATOM 2486 N N . HIS B 1 76 ? -10.062 -19.703 -13.594 1 98.56 76 HIS B N 1
ATOM 2487 C CA . HIS B 1 76 ? -10.992 -19.812 -12.477 1 98.56 76 HIS B CA 1
ATOM 2488 C C . HIS B 1 76 ? -11.5 -18.453 -12.039 1 98.56 76 HIS B C 1
ATOM 2490 O O . HIS B 1 76 ? -12.594 -18.328 -11.492 1 98.56 76 HIS B O 1
ATOM 2496 N N . ALA B 1 77 ? -10.75 -17.359 -12.227 1 98.75 77 ALA B N 1
ATOM 2497 C CA . ALA B 1 77 ? -11.078 -16.047 -11.664 1 98.75 77 ALA B CA 1
ATOM 2498 C C . ALA B 1 77 ? -12.43 -15.555 -12.18 1 98.75 77 ALA B C 1
ATOM 2500 O O . ALA B 1 77 ? -13.258 -15.078 -11.406 1 98.75 77 ALA B O 1
ATOM 2501 N N . PRO B 1 78 ? -12.719 -15.719 -13.547 1 98.81 78 PRO B N 1
ATOM 2502 C CA . PRO B 1 78 ? -14.023 -15.25 -14.031 1 98.81 78 PRO B CA 1
ATOM 2503 C C . PRO B 1 78 ? -15.188 -15.93 -13.312 1 98.81 78 PRO B C 1
ATOM 2505 O O . PRO B 1 78 ? -16.172 -15.273 -12.953 1 98.81 78 PRO B O 1
ATOM 2508 N N . ASN B 1 79 ? -15.047 -17.172 -13.133 1 98.69 79 ASN B N 1
ATOM 2509 C CA . ASN B 1 79 ? -16.094 -17.922 -12.453 1 98.69 79 ASN B CA 1
ATOM 2510 C C . ASN B 1 79 ? -16.25 -17.484 -11.008 1 98.69 79 ASN B C 1
ATOM 2512 O O . ASN B 1 79 ? -17.375 -17.25 -10.539 1 98.69 79 ASN B O 1
ATOM 2516 N N . VAL B 1 80 ? -15.172 -17.328 -10.258 1 98.81 80 VAL B N 1
ATOM 2517 C CA . VAL B 1 80 ? -15.188 -16.922 -8.852 1 98.81 80 VAL B CA 1
ATOM 2518 C C . VAL B 1 80 ? -15.82 -15.547 -8.719 1 98.81 80 VAL B C 1
ATOM 2520 O O . VAL B 1 80 ? -16.734 -15.352 -7.906 1 98.81 80 VAL B O 1
ATOM 2523 N N . LEU B 1 81 ? -15.375 -14.617 -9.539 1 98.75 81 LEU B N 1
ATOM 2524 C CA . LEU B 1 81 ? -15.859 -13.242 -9.5 1 98.75 81 LEU B CA 1
ATOM 2525 C C . LEU B 1 81 ? -17.328 -13.172 -9.867 1 98.75 81 LEU B C 1
ATOM 2527 O O . LEU B 1 81 ? -18.094 -12.406 -9.258 1 98.75 81 LEU B O 1
ATOM 2531 N N . SER B 1 82 ? -17.75 -13.992 -10.828 1 98.44 82 SER B N 1
ATOM 2532 C CA . SER B 1 82 ? -19.141 -14 -11.266 1 98.44 82 SER B CA 1
ATOM 2533 C C . SER B 1 82 ? -20.062 -14.5 -10.164 1 98.44 82 SER B C 1
ATOM 2535 O O . SER B 1 82 ? -21.25 -14.195 -10.156 1 98.44 82 SER B O 1
ATOM 2537 N N . HIS B 1 83 ? -19.578 -15.227 -9.211 1 98.25 83 HIS B N 1
ATOM 2538 C CA . HIS B 1 83 ? -20.344 -15.727 -8.078 1 98.25 83 HIS B CA 1
ATOM 2539 C C . HIS B 1 83 ? -20.391 -14.703 -6.949 1 98.25 83 HIS B C 1
ATOM 2541 O O . HIS B 1 83 ? -20.953 -14.977 -5.883 1 98.25 83 HIS B O 1
ATOM 2547 N N . GLY B 1 84 ? -19.766 -13.594 -7.172 1 98.12 84 GLY B N 1
ATOM 2548 C CA . GLY B 1 84 ? -19.859 -12.508 -6.215 1 98.12 84 GLY B CA 1
ATOM 2549 C C . GLY B 1 84 ? -18.766 -12.547 -5.152 1 98.12 84 GLY B C 1
ATOM 2550 O O . GLY B 1 84 ? -18.938 -11.977 -4.07 1 98.12 84 GLY B O 1
ATOM 2551 N N . ILE B 1 85 ? -17.641 -13.227 -5.422 1 98.62 85 ILE B N 1
ATOM 2552 C CA . ILE B 1 85 ? -16.609 -13.43 -4.41 1 98.62 85 ILE B CA 1
ATOM 2553 C C . ILE B 1 85 ? -15.367 -12.625 -4.77 1 98.62 85 ILE B C 1
ATOM 2555 O O . ILE B 1 85 ? -14.898 -12.68 -5.91 1 98.62 85 ILE B O 1
ATOM 2559 N N . ASP B 1 86 ? -14.844 -11.844 -3.814 1 98.56 86 ASP B N 1
ATOM 2560 C CA . ASP B 1 86 ? -13.586 -11.125 -3.986 1 98.56 86 ASP B CA 1
ATOM 2561 C C . ASP B 1 86 ? -12.406 -12.094 -4.043 1 98.56 86 ASP B C 1
ATOM 2563 O O . ASP B 1 86 ? -12.492 -13.211 -3.537 1 98.56 86 ASP B O 1
ATOM 2567 N N . MET B 1 87 ? -11.367 -11.617 -4.664 1 98.69 87 MET B N 1
ATOM 2568 C CA . MET B 1 87 ? -10.188 -12.477 -4.777 1 98.69 87 MET B CA 1
ATOM 2569 C C . MET B 1 87 ? -8.922 -11.719 -4.398 1 98.69 87 MET B C 1
ATOM 2571 O O . MET B 1 87 ? -8.797 -10.523 -4.688 1 98.69 87 MET B O 1
ATOM 2575 N N . ILE B 1 88 ? -8.047 -12.406 -3.711 1 98.44 88 ILE B N 1
ATOM 2576 C CA . ILE B 1 88 ? -6.625 -12.07 -3.709 1 98.44 88 ILE B CA 1
ATOM 2577 C C . ILE B 1 88 ? -5.883 -12.953 -4.707 1 98.44 88 ILE B C 1
ATOM 2579 O O . ILE B 1 88 ? -6 -14.18 -4.66 1 98.44 88 ILE B O 1
ATOM 2583 N N . ILE B 1 89 ? -5.109 -12.344 -5.594 1 97.69 89 ILE B N 1
ATOM 2584 C CA . ILE B 1 89 ? -4.453 -13.125 -6.637 1 97.69 89 ILE B CA 1
ATOM 2585 C C . ILE B 1 89 ? -2.947 -12.875 -6.602 1 97.69 89 ILE B C 1
ATOM 2587 O O . ILE B 1 89 ? -2.494 -11.742 -6.781 1 97.69 89 ILE B O 1
ATOM 2591 N N . MET B 1 90 ? -2.178 -13.938 -6.43 1 95.19 90 MET B N 1
ATOM 2592 C CA . MET B 1 90 ? -0.721 -13.867 -6.355 1 95.19 90 MET B CA 1
ATOM 2593 C C . MET B 1 90 ? -0.101 -13.953 -7.746 1 95.19 90 MET B C 1
ATOM 2595 O O . MET B 1 90 ? 0.972 -13.398 -7.984 1 95.19 90 MET B O 1
ATOM 2599 N N . SER B 1 91 ? -0.747 -14.656 -8.617 1 93.12 91 SER B N 1
ATOM 2600 C CA . SER B 1 91 ? -0.234 -14.836 -9.969 1 93.12 91 SER B CA 1
ATOM 2601 C C . SER B 1 91 ? -0.558 -13.641 -10.852 1 93.12 91 SER B C 1
ATOM 2603 O O . SER B 1 91 ? -1.275 -13.766 -11.844 1 93.12 91 SER B O 1
ATOM 2605 N N . ILE B 1 92 ? 0.095 -12.57 -10.602 1 93.88 92 ILE B N 1
ATOM 2606 C CA . ILE B 1 92 ? -0.231 -11.258 -11.156 1 93.88 92 ILE B CA 1
ATOM 2607 C C . ILE B 1 92 ? 0.127 -11.227 -12.641 1 93.88 92 ILE B C 1
ATOM 2609 O O . ILE B 1 92 ? -0.428 -10.43 -13.398 1 93.88 92 ILE B O 1
ATOM 2613 N N . GLY B 1 93 ? 0.992 -12.109 -13.062 1 90.69 93 GLY B N 1
ATOM 2614 C CA . GLY B 1 93 ? 1.37 -12.188 -14.469 1 90.69 93 GLY B CA 1
ATOM 2615 C C . GLY B 1 93 ? 0.188 -12.383 -15.398 1 90.69 93 GLY B C 1
ATOM 2616 O O . GLY B 1 93 ? 0.24 -12.008 -16.562 1 90.69 93 GLY B O 1
ATOM 2617 N N . ALA B 1 94 ? -0.923 -12.953 -14.859 1 92.62 94 ALA B N 1
ATOM 2618 C CA . ALA B 1 94 ? -2.125 -13.195 -15.648 1 92.62 94 ALA B CA 1
ATOM 2619 C C . ALA B 1 94 ? -2.705 -11.883 -16.172 1 92.62 94 ALA B C 1
ATOM 2621 O O . ALA B 1 94 ? -3.33 -11.859 -17.234 1 92.62 94 ALA B O 1
ATOM 2622 N N . PHE B 1 95 ? -2.441 -10.828 -15.508 1 93.81 95 PHE B N 1
ATOM 2623 C CA . PHE B 1 95 ? -3.098 -9.555 -15.797 1 93.81 95 PHE B CA 1
ATOM 2624 C C . PHE B 1 95 ? -2.316 -8.773 -16.844 1 93.81 95 PHE B C 1
ATOM 2626 O O . PHE B 1 95 ? -2.754 -7.707 -17.281 1 93.81 95 PHE B O 1
ATOM 2633 N N . MET B 1 96 ? -1.149 -9.273 -17.234 1 90.12 96 MET B N 1
ATOM 2634 C CA . MET B 1 96 ? -0.412 -8.656 -18.344 1 90.12 96 MET B CA 1
ATOM 2635 C C . MET B 1 96 ? -1.133 -8.875 -19.672 1 90.12 96 MET B C 1
ATOM 2637 O O . MET B 1 96 ? -0.839 -8.203 -20.656 1 90.12 96 MET B O 1
ATOM 2641 N N . ASP B 1 97 ? -1.965 -9.898 -19.656 1 91.56 97 ASP B N 1
ATOM 2642 C CA . ASP B 1 97 ? -2.896 -10.062 -20.781 1 91.56 97 ASP B CA 1
ATOM 2643 C C . ASP B 1 97 ? -4.023 -9.031 -20.703 1 91.56 97 ASP B C 1
ATOM 2645 O O . ASP B 1 97 ? -4.945 -9.172 -19.891 1 91.56 97 ASP B O 1
ATOM 2649 N N . LYS B 1 98 ? -4.027 -8.078 -21.625 1 93.06 98 LYS B N 1
ATOM 2650 C CA . LYS B 1 98 ? -4.945 -6.945 -21.578 1 93.06 98 LYS B CA 1
ATOM 2651 C C . LYS B 1 98 ? -6.387 -7.398 -21.781 1 93.06 98 LYS B C 1
ATOM 2653 O O . LYS B 1 98 ? -7.312 -6.816 -21.203 1 93.06 98 LYS B O 1
ATOM 2658 N N . GLU B 1 99 ? -6.559 -8.359 -22.594 1 96.38 99 GLU B N 1
ATOM 2659 C CA . GLU B 1 99 ? -7.902 -8.883 -22.828 1 96.38 99 GLU B CA 1
ATOM 2660 C C . GLU B 1 99 ? -8.461 -9.531 -21.562 1 96.38 99 GLU B C 1
ATOM 2662 O O . GLU B 1 99 ? -9.609 -9.297 -21.188 1 96.38 99 GLU B O 1
ATOM 2667 N N . PHE B 1 100 ? -7.625 -10.297 -20.984 1 96.94 100 PHE B N 1
ATOM 2668 C CA . PHE B 1 100 ? -8.047 -10.922 -19.734 1 96.94 100 PHE B CA 1
ATOM 2669 C C . PHE B 1 100 ? -8.328 -9.875 -18.672 1 96.94 100 PHE B C 1
ATOM 2671 O O . PHE B 1 100 ? -9.344 -9.945 -17.969 1 96.94 100 PHE B O 1
ATOM 2678 N N . TYR B 1 101 ? -7.449 -8.883 -18.531 1 96.5 101 TYR B N 1
ATOM 2679 C CA . TYR B 1 101 ? -7.633 -7.797 -17.578 1 96.5 101 TYR B CA 1
ATOM 2680 C C . TYR B 1 101 ? -8.992 -7.133 -17.766 1 96.5 101 TYR B C 1
ATOM 2682 O O . TYR B 1 101 ? -9.742 -6.969 -16.797 1 96.5 101 TYR B O 1
ATOM 2690 N N . SER B 1 102 ? -9.289 -6.758 -18.984 1 97.69 102 SER B N 1
ATOM 2691 C CA . SER B 1 102 ? -10.547 -6.082 -19.281 1 97.69 102 SER B CA 1
ATOM 2692 C C . SER B 1 102 ? -11.742 -6.965 -18.938 1 97.69 102 SER B C 1
ATOM 2694 O O . SER B 1 102 ? -12.727 -6.488 -18.375 1 97.69 102 SER B O 1
ATOM 2696 N N . LYS B 1 103 ? -11.586 -8.211 -19.25 1 98.25 103 LYS B N 1
ATOM 2697 C CA . LYS B 1 103 ? -12.664 -9.164 -18.984 1 98.25 103 LYS B CA 1
ATOM 2698 C C . LYS B 1 103 ? -12.992 -9.234 -17.5 1 98.25 103 LYS B C 1
ATOM 2700 O O . LYS B 1 103 ? -14.156 -9.086 -17.109 1 98.25 103 LYS B O 1
ATOM 2705 N N . VAL B 1 104 ? -12 -9.422 -16.672 1 98.44 104 VAL B N 1
ATOM 2706 C CA . VAL B 1 104 ? -12.266 -9.609 -15.25 1 98.44 104 VAL B CA 1
ATOM 2707 C C . VAL B 1 104 ? -12.641 -8.266 -14.617 1 98.44 104 VAL B C 1
ATOM 2709 O O . VAL B 1 104 ? -13.445 -8.219 -13.688 1 98.44 104 VAL B O 1
ATOM 2712 N N . ASN B 1 105 ? -12.086 -7.18 -15.109 1 97.94 105 ASN B N 1
ATOM 2713 C CA . ASN B 1 105 ? -12.5 -5.867 -14.633 1 97.94 105 ASN B CA 1
ATOM 2714 C C . ASN B 1 105 ? -13.984 -5.625 -14.875 1 97.94 105 ASN B C 1
ATOM 2716 O O . ASN B 1 105 ? -14.68 -5.102 -14 1 97.94 105 ASN B O 1
ATOM 2720 N N . ASP B 1 106 ? -14.438 -6.008 -16.031 1 98.31 106 ASP B N 1
ATOM 2721 C CA . ASP B 1 106 ? -15.852 -5.863 -16.375 1 98.31 106 ASP B CA 1
ATOM 2722 C C . ASP B 1 106 ? -16.719 -6.723 -15.453 1 98.31 106 ASP B C 1
ATOM 2724 O O . ASP B 1 106 ? -17.781 -6.281 -15.008 1 98.31 106 ASP B O 1
ATOM 2728 N N . ILE B 1 107 ? -16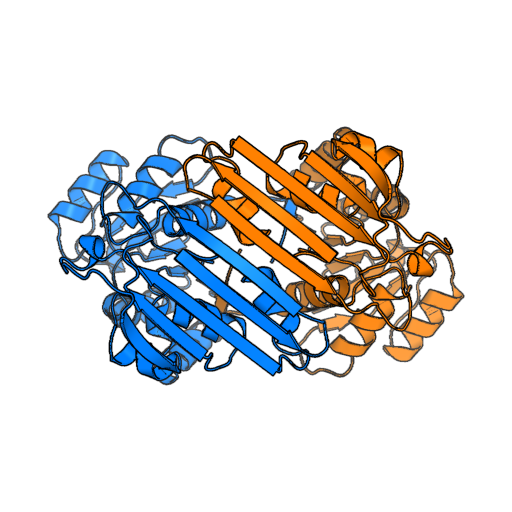.312 -7.91 -15.211 1 98.62 107 ILE B N 1
ATOM 2729 C CA . ILE B 1 107 ? -17.047 -8.797 -14.32 1 98.62 107 ILE B CA 1
ATOM 2730 C C . ILE B 1 107 ? -17.141 -8.172 -12.93 1 98.62 107 ILE B C 1
ATOM 2732 O O . ILE B 1 107 ? -18.203 -8.156 -12.312 1 98.62 107 ILE B O 1
ATOM 2736 N N . CYS B 1 108 ? -16 -7.609 -12.453 1 98.5 108 CYS B N 1
ATOM 2737 C CA . CYS B 1 108 ? -15.969 -6.977 -11.141 1 98.5 108 CYS B CA 1
ATOM 2738 C C . CYS B 1 108 ? -16.969 -5.824 -11.062 1 98.5 108 CYS B C 1
ATOM 2740 O O . CYS B 1 108 ? -17.719 -5.711 -10.086 1 98.5 108 CYS B O 1
ATOM 2742 N N . LYS B 1 109 ? -16.984 -5.027 -12.078 1 97 109 LYS B N 1
ATOM 2743 C CA . LYS B 1 109 ? -17.891 -3.881 -12.109 1 97 109 LYS B CA 1
ATOM 2744 C C . LYS B 1 109 ? -19.344 -4.328 -12.086 1 97 109 LYS B C 1
ATOM 2746 O O . LYS B 1 109 ? -20.172 -3.74 -11.391 1 97 109 LYS B O 1
ATOM 2751 N N . LYS B 1 110 ? -19.625 -5.355 -12.805 1 97.75 110 LYS B N 1
ATOM 2752 C CA . LYS B 1 110 ? -21 -5.859 -12.922 1 97.75 110 LYS B CA 1
ATOM 2753 C C . LYS B 1 110 ? -21.453 -6.531 -11.633 1 97.75 110 LYS B C 1
ATOM 2755 O O . LYS B 1 110 ? -22.594 -6.391 -11.219 1 97.75 110 LYS B O 1
ATOM 2760 N N . LYS B 1 111 ? -20.578 -7.273 -10.961 1 98.06 111 LYS B N 1
ATOM 2761 C CA . LYS B 1 111 ? -20.953 -8.125 -9.828 1 98.06 111 LYS B CA 1
ATOM 2762 C C . LYS B 1 111 ? -20.672 -7.43 -8.5 1 98.06 111 LYS B C 1
ATOM 2764 O O . LYS B 1 111 ? -21.109 -7.887 -7.449 1 98.06 111 LYS B O 1
ATOM 2769 N N . GLY B 1 112 ? -19.922 -6.328 -8.547 1 97.06 112 GLY B N 1
ATOM 2770 C CA . GLY B 1 112 ? -19.531 -5.625 -7.336 1 97.06 112 GLY B CA 1
ATOM 2771 C C . GLY B 1 112 ? -18.438 -6.328 -6.566 1 97.06 112 GLY B C 1
ATOM 2772 O O . GLY B 1 112 ? -18.406 -6.289 -5.332 1 97.06 112 GLY B O 1
ATOM 2773 N N . THR B 1 113 ? -17.625 -7.125 -7.262 1 98 113 THR B N 1
ATOM 2774 C CA . THR B 1 113 ? -16.516 -7.832 -6.641 1 98 113 THR B CA 1
ATOM 2775 C C . THR B 1 113 ? -15.203 -7.086 -6.867 1 98 113 THR B C 1
ATOM 2777 O O . THR B 1 113 ? -15.148 -6.156 -7.676 1 98 113 THR B O 1
ATOM 2780 N N . ARG B 1 114 ? -14.195 -7.434 -6.121 1 97.69 114 ARG B N 1
ATOM 2781 C CA . ARG B 1 114 ? -12.891 -6.785 -6.211 1 97.69 114 ARG B CA 1
ATOM 2782 C C . ARG B 1 114 ? -11.773 -7.816 -6.316 1 97.69 114 ARG B C 1
ATOM 2784 O O . ARG B 1 114 ? -11.891 -8.922 -5.793 1 97.69 114 ARG B O 1
ATOM 2791 N N . ILE B 1 115 ? -10.75 -7.453 -7.012 1 98.44 115 ILE B N 1
ATOM 2792 C CA . ILE B 1 115 ? -9.5 -8.211 -7.074 1 98.44 115 ILE B CA 1
ATOM 2793 C C . ILE B 1 115 ? -8.391 -7.434 -6.363 1 98.44 115 ILE B C 1
ATOM 2795 O O . ILE B 1 115 ? -8.172 -6.254 -6.648 1 98.44 115 ILE B O 1
ATOM 2799 N N . HIS B 1 116 ? -7.766 -8.117 -5.43 1 97.38 116 HIS B N 1
ATOM 2800 C CA . HIS B 1 116 ? -6.648 -7.527 -4.703 1 97.38 116 HIS B CA 1
ATOM 2801 C C . HIS B 1 116 ? -5.332 -8.211 -5.07 1 97.38 116 HIS B C 1
ATOM 2803 O O . HIS B 1 116 ? -5.195 -9.43 -4.922 1 97.38 116 HIS B O 1
ATOM 2809 N N . LEU B 1 117 ? -4.414 -7.43 -5.578 1 96.69 117 LEU B N 1
ATOM 2810 C CA . LEU B 1 117 ? -3.09 -7.914 -5.949 1 96.69 117 LEU B CA 1
ATOM 2811 C C . LEU B 1 117 ? -2.039 -7.441 -4.949 1 96.69 117 LEU B C 1
ATOM 2813 O O . LEU B 1 117 ? -1.746 -6.246 -4.867 1 96.69 117 LEU B O 1
ATOM 2817 N N . PRO B 1 118 ? -1.476 -8.359 -4.191 1 95.75 118 PRO B N 1
ATOM 2818 C CA . PRO B 1 118 ? -0.483 -7.957 -3.195 1 95.75 118 PRO B CA 1
ATOM 2819 C C . PRO B 1 118 ? 0.791 -7.395 -3.822 1 95.75 118 PRO B C 1
ATOM 2821 O O . PRO B 1 118 ? 1.014 -7.555 -5.023 1 95.75 118 PRO B O 1
ATOM 2824 N N . SER B 1 119 ? 1.652 -6.754 -2.998 1 94.56 119 SER B N 1
ATOM 2825 C CA . SER B 1 119 ? 2.885 -6.137 -3.477 1 94.56 119 SER B CA 1
ATOM 2826 C C . SER B 1 119 ? 3.9 -7.191 -3.906 1 94.56 119 SER B C 1
ATOM 2828 O O . SER B 1 119 ? 4.793 -6.91 -4.707 1 94.56 119 SER B O 1
ATOM 2830 N N . GLY B 1 120 ? 3.756 -8.43 -3.326 1 93.31 120 GLY B N 1
ATOM 2831 C CA . GLY B 1 120 ? 4.645 -9.508 -3.711 1 93.31 120 GLY B CA 1
ATOM 2832 C C . GLY B 1 120 ? 6.035 -9.383 -3.111 1 93.31 120 GLY B C 1
ATOM 2833 O O . GLY B 1 120 ? 6.18 -9.18 -1.903 1 93.31 120 GLY B O 1
ATOM 2834 N N . ALA B 1 121 ? 7.035 -9.461 -4.012 1 93.38 121 ALA B N 1
ATOM 2835 C CA . ALA B 1 121 ? 8.414 -9.617 -3.547 1 93.38 121 ALA B CA 1
ATOM 2836 C C . ALA B 1 121 ? 9.141 -8.273 -3.527 1 93.38 121 ALA B C 1
ATOM 2838 O O . ALA B 1 121 ? 10.352 -8.219 -3.305 1 93.38 121 ALA B O 1
ATOM 2839 N N . VAL B 1 122 ? 8.438 -7.18 -3.803 1 94.56 122 VAL B N 1
ATOM 2840 C CA . VAL B 1 122 ? 9.102 -5.883 -3.857 1 94.56 122 VAL B CA 1
ATOM 2841 C C . VAL B 1 122 ? 8.43 -4.914 -2.885 1 94.56 122 VAL B C 1
ATOM 2843 O O . VAL B 1 122 ? 7.363 -5.211 -2.338 1 94.56 122 VAL B O 1
ATOM 2846 N N . VAL B 1 123 ? 9.18 -3.855 -2.674 1 96.38 123 VAL B N 1
ATOM 2847 C CA . VAL B 1 123 ? 8.664 -2.754 -1.864 1 96.38 123 VAL B CA 1
ATOM 2848 C C . VAL B 1 123 ? 8.594 -1.482 -2.707 1 96.38 123 VAL B C 1
ATOM 2850 O O . VAL B 1 123 ? 9.336 -1.333 -3.68 1 96.38 123 VAL B O 1
ATOM 2853 N N . GLY B 1 124 ? 7.641 -0.645 -2.344 1 96.81 124 GLY B N 1
ATOM 2854 C CA . GLY B 1 124 ? 7.602 0.646 -3.012 1 96.81 124 GLY B CA 1
ATOM 2855 C C . GLY B 1 124 ? 6.418 0.801 -3.943 1 96.81 124 GLY B C 1
ATOM 2856 O O . GLY B 1 124 ? 6.254 1.845 -4.578 1 96.81 124 GLY B O 1
ATOM 2857 N N . LEU B 1 125 ? 5.547 -0.207 -4.02 1 96.56 125 LEU B N 1
ATOM 2858 C CA . LEU B 1 125 ? 4.391 -0.119 -4.906 1 96.56 125 LEU B CA 1
ATOM 2859 C C . LEU B 1 125 ? 3.465 1.016 -4.484 1 96.56 125 LEU B C 1
ATOM 2861 O O . LEU B 1 125 ? 2.783 1.61 -5.32 1 96.56 125 LEU B O 1
ATOM 2865 N N . ASP B 1 126 ? 3.443 1.296 -3.18 1 95.94 126 ASP B N 1
ATOM 2866 C CA . ASP B 1 126 ? 2.66 2.434 -2.707 1 95.94 126 ASP B CA 1
ATOM 2867 C C . ASP B 1 126 ? 3.1 3.727 -3.391 1 95.94 126 ASP B C 1
ATOM 2869 O O . ASP B 1 126 ? 2.262 4.523 -3.816 1 95.94 126 ASP B O 1
ATOM 2873 N N . GLY B 1 127 ? 4.402 3.91 -3.535 1 96.31 127 GLY B N 1
ATOM 2874 C CA . GLY B 1 127 ? 4.918 5.074 -4.238 1 96.31 127 GLY B CA 1
ATOM 2875 C C . GLY B 1 127 ? 4.621 5.055 -5.727 1 96.31 127 GLY B C 1
ATOM 2876 O O . GLY B 1 127 ? 4.211 6.07 -6.297 1 96.31 127 GLY B O 1
ATOM 2877 N N . ILE B 1 128 ? 4.852 3.865 -6.309 1 97.31 128 ILE B N 1
ATOM 2878 C CA . ILE B 1 128 ? 4.641 3.717 -7.746 1 97.31 128 ILE B CA 1
ATOM 2879 C C . ILE B 1 128 ? 3.199 4.086 -8.094 1 97.31 128 ILE B C 1
ATOM 2881 O O . ILE B 1 128 ? 2.957 4.863 -9.023 1 97.31 128 ILE B O 1
ATOM 2885 N N . LYS B 1 129 ? 2.262 3.641 -7.355 1 96.31 129 LYS B N 1
ATOM 2886 C CA . LYS B 1 129 ? 0.846 3.912 -7.582 1 96.31 129 LYS B CA 1
ATOM 2887 C C . LYS B 1 129 ? 0.532 5.395 -7.398 1 96.31 129 LYS B C 1
ATOM 2889 O O . LYS B 1 129 ? -0.233 5.973 -8.172 1 96.31 129 LYS B O 1
ATOM 2894 N N . ALA B 1 130 ? 1.09 5.969 -6.391 1 95.81 130 ALA B N 1
ATOM 2895 C CA . ALA B 1 130 ? 0.813 7.359 -6.047 1 95.81 130 ALA B CA 1
ATOM 2896 C C . ALA B 1 130 ? 1.201 8.297 -7.188 1 95.81 130 ALA B C 1
ATOM 2898 O O . ALA B 1 130 ? 0.535 9.305 -7.426 1 95.81 130 ALA B O 1
ATOM 2899 N N . VAL B 1 131 ? 2.24 7.914 -7.941 1 96.69 131 VAL B N 1
ATOM 2900 C CA . VAL B 1 131 ? 2.791 8.875 -8.891 1 96.69 131 VAL B CA 1
ATOM 2901 C C . VAL B 1 131 ? 2.441 8.453 -10.312 1 96.69 131 VAL B C 1
ATOM 2903 O O . VAL B 1 131 ? 2.873 9.086 -11.281 1 96.69 131 VAL B O 1
ATOM 2906 N N . ALA B 1 132 ? 1.695 7.348 -10.438 1 95.69 132 ALA B N 1
ATOM 2907 C CA . ALA B 1 132 ? 1.428 6.738 -11.734 1 95.69 132 ALA B CA 1
ATOM 2908 C C . ALA B 1 132 ? 0.821 7.75 -12.703 1 95.69 132 ALA B C 1
ATOM 2910 O O . ALA B 1 132 ? 1.164 7.77 -13.891 1 95.69 132 ALA B O 1
ATOM 2911 N N . ASP B 1 133 ? -0.06 8.633 -12.258 1 92.38 133 ASP B N 1
ATOM 2912 C CA . ASP B 1 133 ? -0.787 9.562 -13.117 1 92.38 133 ASP B CA 1
ATOM 2913 C C . ASP B 1 133 ? -0.249 10.984 -12.961 1 92.38 133 ASP B C 1
ATOM 2915 O O . ASP B 1 133 ? -0.943 11.953 -13.273 1 92.38 133 ASP B O 1
ATOM 2919 N N . PHE B 1 134 ? 0.907 11.156 -12.406 1 93.56 134 PHE B N 1
ATOM 2920 C CA . PHE B 1 134 ? 1.491 12.469 -12.164 1 93.56 134 PHE B CA 1
ATOM 2921 C C . PHE B 1 134 ? 2.789 12.641 -12.945 1 93.56 134 PHE B C 1
ATOM 2923 O O . PHE B 1 134 ? 3.832 12.953 -12.367 1 93.56 134 PHE B O 1
ATOM 2930 N N . ASN B 1 135 ? 2.746 12.391 -14.219 1 94.06 135 ASN B N 1
ATOM 2931 C CA . ASN B 1 135 ? 3.871 12.523 -15.141 1 94.06 135 ASN B CA 1
ATOM 2932 C C . ASN B 1 135 ? 5.066 11.688 -14.688 1 94.06 135 ASN B C 1
ATOM 2934 O O . ASN B 1 135 ? 6.176 12.211 -14.555 1 94.06 135 ASN B O 1
ATOM 2938 N N . LEU B 1 136 ? 4.848 10.414 -14.453 1 96.94 136 LEU B N 1
ATOM 2939 C CA . LEU B 1 136 ? 5.883 9.422 -14.188 1 96.94 136 LEU B CA 1
ATOM 2940 C C . LEU B 1 136 ? 6.695 9.141 -15.445 1 96.94 136 LEU B C 1
ATOM 2942 O O . LEU B 1 136 ? 6.203 8.5 -16.375 1 96.94 136 LEU B O 1
ATOM 2946 N N . GLU B 1 137 ? 7.926 9.633 -15.477 1 96.5 137 GLU B N 1
ATOM 2947 C CA . GLU B 1 137 ? 8.742 9.617 -16.688 1 96.5 137 GLU B CA 1
ATOM 2948 C C . GLU B 1 137 ? 9.328 8.227 -16.938 1 96.5 137 GLU B C 1
ATOM 2950 O O . GLU B 1 137 ? 9.367 7.762 -18.078 1 96.5 137 GLU B O 1
ATOM 2955 N N . GLU B 1 138 ? 9.82 7.625 -15.883 1 95.44 138 GLU B N 1
ATOM 2956 C CA . GLU B 1 138 ? 10.422 6.312 -16.094 1 95.44 138 GLU B CA 1
ATOM 2957 C C . GLU B 1 138 ? 10.359 5.469 -14.82 1 95.44 138 GLU B C 1
ATOM 2959 O O . GLU B 1 138 ? 10.43 6.004 -13.711 1 95.44 138 GLU B O 1
ATOM 2964 N N . VAL B 1 139 ? 10.172 4.254 -15.023 1 98.31 139 VAL B N 1
ATOM 2965 C CA . VAL B 1 139 ? 10.25 3.229 -13.992 1 98.31 139 VAL B CA 1
ATOM 2966 C C . VAL B 1 139 ? 11.141 2.082 -14.469 1 98.31 139 VAL B C 1
ATOM 2968 O O . VAL B 1 139 ? 10.922 1.525 -15.547 1 98.31 139 VAL B O 1
ATOM 2971 N N . ASN B 1 140 ? 12.148 1.763 -13.648 1 98.44 140 ASN B N 1
ATOM 2972 C CA . ASN B 1 140 ? 13.094 0.699 -13.977 1 98.44 140 ASN B CA 1
ATOM 2973 C C . ASN B 1 140 ? 13.125 -0.37 -12.891 1 98.44 140 ASN B C 1
ATOM 2975 O O . ASN B 1 140 ? 13.164 -0.05 -11.703 1 98.44 140 ASN B O 1
ATOM 2979 N N . LEU B 1 141 ? 13.078 -1.544 -13.352 1 97.62 141 LEU B N 1
ATOM 2980 C CA . LEU B 1 141 ? 13.289 -2.691 -12.477 1 97.62 141 LEU B CA 1
ATOM 2981 C C . LEU B 1 141 ? 14.57 -3.424 -12.836 1 97.62 141 LEU B C 1
ATOM 2983 O O . LEU B 1 141 ? 14.766 -3.82 -13.992 1 97.62 141 LEU B O 1
ATOM 2987 N N . VAL B 1 142 ? 15.461 -3.6 -11.922 1 97.25 142 VAL B N 1
ATOM 2988 C CA . VAL B 1 142 ? 16.641 -4.441 -12.07 1 97.25 142 VAL B CA 1
ATOM 2989 C C . VAL B 1 142 ? 16.594 -5.59 -11.07 1 97.25 142 VAL B C 1
ATOM 2991 O O . VAL B 1 142 ? 16.516 -5.367 -9.859 1 97.25 142 VAL B O 1
ATOM 2994 N N . THR B 1 143 ? 16.609 -6.766 -11.586 1 94.31 143 THR B N 1
ATOM 2995 C CA . THR B 1 143 ? 16.641 -7.953 -10.742 1 94.31 143 THR B CA 1
ATOM 2996 C C . THR B 1 143 ? 17.984 -8.68 -10.875 1 94.31 143 THR B C 1
ATOM 2998 O O . THR B 1 143 ? 18.422 -8.992 -11.977 1 94.31 143 THR B O 1
ATOM 3001 N N . ARG B 1 144 ? 18.578 -8.898 -9.781 1 93.94 144 ARG B N 1
ATOM 3002 C CA . ARG B 1 144 ? 19.812 -9.688 -9.734 1 93.94 144 ARG B CA 1
ATOM 3003 C C . ARG B 1 144 ? 19.562 -11.047 -9.078 1 93.94 144 ARG B C 1
ATOM 3005 O O . ARG B 1 144 ? 19 -11.117 -7.98 1 93.94 144 ARG B O 1
ATOM 3012 N N . LYS B 1 145 ? 19.953 -12.047 -9.742 1 88.81 145 LYS B N 1
ATOM 3013 C CA . LYS B 1 145 ? 19.812 -13.414 -9.25 1 88.81 145 LYS B CA 1
ATOM 3014 C C . LYS B 1 145 ? 21.172 -14.078 -9.062 1 88.81 145 LYS B C 1
ATOM 3016 O O . LYS B 1 145 ? 22.125 -13.797 -9.805 1 88.81 145 LYS B O 1
ATOM 3021 N N . SER B 1 146 ? 21.25 -14.922 -8.078 1 86.88 146 SER B N 1
ATOM 3022 C CA . SER B 1 146 ? 22.484 -15.688 -7.875 1 86.88 146 SER B CA 1
ATOM 3023 C C . SER B 1 146 ? 22.609 -16.797 -8.914 1 86.88 146 SER B C 1
ATOM 3025 O O . SER B 1 146 ? 21.609 -17.375 -9.344 1 86.88 146 SER B O 1
ATOM 3027 N N . PRO B 1 147 ? 23.844 -17.078 -9.297 1 81.25 147 PRO B N 1
ATOM 3028 C CA . PRO B 1 147 ? 24.047 -18.203 -10.219 1 81.25 147 PRO B CA 1
ATOM 3029 C C . PRO B 1 147 ? 23.516 -19.516 -9.672 1 81.25 147 PRO B C 1
ATOM 3031 O O . PRO B 1 147 ? 23.016 -20.359 -10.438 1 81.25 147 PRO B O 1
ATOM 3034 N N . LYS B 1 148 ? 23.625 -19.703 -8.453 1 75.62 148 LYS B N 1
ATOM 3035 C CA . LYS B 1 148 ? 23.172 -20.938 -7.797 1 75.62 148 LYS B CA 1
ATOM 3036 C C . LYS B 1 148 ? 21.688 -21.156 -8.016 1 75.62 148 LYS B C 1
ATOM 3038 O O . LYS B 1 148 ? 21.234 -22.281 -8.234 1 75.62 148 LYS B O 1
ATOM 3043 N N . SER B 1 149 ? 20.922 -20.047 -8.008 1 68.25 149 SER B N 1
ATOM 3044 C CA . SER B 1 149 ? 19.469 -20.125 -8.188 1 68.25 149 SER B CA 1
ATOM 3045 C C . SER B 1 149 ? 19.125 -20.594 -9.602 1 68.25 149 SER B C 1
ATOM 3047 O O . SER B 1 149 ? 18.016 -21.109 -9.828 1 68.25 149 SER B O 1
ATOM 3049 N N . LEU B 1 150 ? 20.125 -20.359 -10.5 1 72.31 150 LEU B N 1
ATOM 3050 C CA . LEU B 1 150 ? 19.875 -20.734 -11.891 1 72.31 150 LEU B CA 1
ATOM 3051 C C . LEU B 1 150 ? 20.672 -21.969 -12.273 1 72.31 150 LEU B C 1
ATOM 3053 O O . LEU B 1 150 ? 20.641 -22.391 -13.438 1 72.31 150 LEU B O 1
ATOM 3057 N N . GLY B 1 151 ? 21.359 -22.516 -11.258 1 69.44 151 GLY B N 1
ATOM 3058 C CA . GLY B 1 151 ? 22.188 -23.672 -11.539 1 69.44 151 GLY B CA 1
ATOM 3059 C C . GLY B 1 151 ? 23.344 -23.359 -12.477 1 69.44 151 GLY B C 1
ATOM 3060 O O . GLY B 1 151 ? 23.75 -24.219 -13.266 1 69.44 151 GLY B O 1
ATOM 3061 N N . LYS B 1 152 ? 23.75 -22.109 -12.609 1 72.75 152 LYS B N 1
ATOM 3062 C CA . LYS B 1 152 ? 24.859 -21.703 -13.477 1 72.75 152 LYS B CA 1
ATOM 3063 C C . LYS B 1 152 ? 26.125 -21.453 -12.672 1 72.75 152 LYS B C 1
ATOM 3065 O O . LYS B 1 152 ? 26.062 -21.156 -11.477 1 72.75 152 LYS B O 1
ATOM 3070 N N . ASP B 1 153 ? 27.172 -21.781 -13.25 1 73.31 153 ASP B N 1
ATOM 3071 C CA . ASP B 1 153 ? 28.469 -21.438 -12.664 1 73.31 153 ASP B CA 1
ATOM 3072 C C . ASP B 1 153 ? 29.172 -20.359 -13.477 1 73.31 153 ASP B C 1
ATOM 3074 O O . ASP B 1 153 ? 29.734 -20.625 -14.539 1 73.31 153 ASP B O 1
ATOM 3078 N N . ILE B 1 154 ? 28.828 -19.141 -13.102 1 76.25 154 ILE B N 1
ATOM 3079 C CA . ILE B 1 154 ? 29.438 -18.031 -13.82 1 76.25 154 ILE B CA 1
ATOM 3080 C C . ILE B 1 154 ? 30.297 -17.203 -12.875 1 76.25 154 ILE B C 1
ATOM 3082 O O . ILE B 1 154 ? 29.969 -17.062 -11.688 1 76.25 154 ILE B O 1
ATOM 3086 N N . ASP B 1 155 ? 31.344 -16.688 -13.336 1 81.75 155 ASP B N 1
ATOM 3087 C CA . ASP B 1 155 ? 32.281 -15.898 -12.523 1 81.75 155 ASP B CA 1
ATOM 3088 C C . ASP B 1 155 ? 32.094 -14.406 -12.766 1 81.75 155 ASP B C 1
ATOM 3090 O O . ASP B 1 155 ? 32.719 -13.578 -12.086 1 81.75 155 ASP B O 1
ATOM 3094 N N . GLU B 1 156 ? 31.266 -14.117 -13.719 1 88.56 156 GLU B N 1
ATOM 3095 C CA . GLU B 1 156 ? 31.016 -12.711 -14.016 1 88.56 156 GLU B CA 1
ATOM 3096 C C . GLU B 1 156 ? 29.531 -12.438 -14.203 1 88.56 156 GLU B C 1
ATOM 3098 O O . GLU B 1 156 ? 28.75 -13.352 -14.461 1 88.56 156 GLU B O 1
ATOM 3103 N N . GLU B 1 157 ? 29.234 -11.141 -13.969 1 92 157 GLU B N 1
ATOM 3104 C CA . GLU B 1 157 ? 27.844 -10.742 -14.18 1 92 157 GLU B CA 1
ATOM 3105 C C . GLU B 1 157 ? 27.406 -11 -15.617 1 92 157 GLU B C 1
ATOM 3107 O O . GLU B 1 157 ? 28.172 -10.773 -16.562 1 92 157 GLU B O 1
ATOM 3112 N N . GLU B 1 158 ? 26.25 -11.477 -15.773 1 92.5 158 GLU B N 1
ATOM 3113 C CA . GLU B 1 158 ? 25.672 -11.719 -17.094 1 92.5 158 GLU B CA 1
ATOM 3114 C C . GLU B 1 158 ? 24.25 -11.188 -17.172 1 92.5 158 GLU B C 1
ATOM 3116 O O . GLU B 1 158 ? 23.422 -11.492 -16.312 1 92.5 158 GLU B O 1
ATOM 3121 N N . VAL B 1 159 ? 24 -10.391 -18.219 1 94.56 159 VAL B N 1
ATOM 3122 C CA . VAL B 1 159 ? 22.656 -9.891 -18.438 1 94.56 159 VAL B CA 1
ATOM 3123 C C . VAL B 1 159 ? 21.812 -10.945 -19.156 1 94.56 159 VAL B C 1
ATOM 3125 O O . VAL B 1 159 ? 22.109 -11.32 -20.281 1 94.56 159 VAL B O 1
ATOM 3128 N N . LEU B 1 160 ? 20.828 -11.422 -18.5 1 91.12 160 LEU B N 1
ATOM 3129 C CA . LEU B 1 160 ? 19.953 -12.453 -19.047 1 91.12 160 LEU B CA 1
ATOM 3130 C C . LEU B 1 160 ? 18.875 -11.828 -19.922 1 91.12 160 LEU B C 1
ATOM 3132 O O . LEU B 1 160 ? 18.391 -12.445 -20.875 1 91.12 160 LEU B O 1
ATOM 3136 N N . PHE B 1 161 ? 18.453 -10.633 -19.484 1 94.38 161 PHE B N 1
ATOM 3137 C CA . PHE B 1 161 ? 17.375 -9.961 -20.203 1 94.38 161 PHE B CA 1
ATOM 3138 C C . PHE B 1 161 ? 17.438 -8.453 -19.969 1 94.38 161 PHE B C 1
ATOM 3140 O O . PHE B 1 161 ? 17.75 -7.996 -18.875 1 94.38 161 PHE B O 1
ATOM 3147 N N . GLU B 1 162 ? 17.172 -7.715 -20.922 1 96.62 162 GLU B N 1
ATOM 3148 C CA . GLU B 1 162 ? 16.984 -6.27 -20.859 1 96.62 162 GLU B CA 1
ATOM 3149 C C . GLU B 1 162 ? 15.945 -5.805 -21.875 1 96.62 162 GLU B C 1
ATOM 3151 O O . GLU B 1 162 ? 16.109 -6.016 -23.078 1 96.62 162 GLU B O 1
ATOM 3156 N N . GLY B 1 163 ? 14.891 -5.289 -21.422 1 96.44 163 GLY B N 1
ATOM 3157 C CA . GLY B 1 163 ? 13.789 -4.863 -22.281 1 96.44 163 GLY B CA 1
ATOM 3158 C C . GLY B 1 163 ? 12.555 -4.465 -21.484 1 96.44 163 GLY B C 1
ATOM 3159 O O . GLY B 1 163 ? 12.656 -3.982 -20.359 1 96.44 163 GLY B O 1
ATOM 3160 N N . LYS B 1 164 ? 11.422 -4.516 -22.141 1 95.62 164 LYS B N 1
ATOM 3161 C CA . LYS B 1 164 ? 10.156 -4.121 -21.516 1 95.62 164 LYS B CA 1
ATOM 3162 C C . LYS B 1 164 ? 9.539 -5.285 -20.75 1 95.62 164 LYS B C 1
ATOM 3164 O O . LYS B 1 164 ? 9.805 -6.449 -21.047 1 95.62 164 LYS B O 1
ATOM 3169 N N . ALA B 1 165 ? 8.797 -4.934 -19.703 1 93.94 165 ALA B N 1
ATOM 3170 C CA . ALA B 1 165 ? 8.125 -5.945 -18.891 1 93.94 165 ALA B CA 1
ATOM 3171 C C . ALA B 1 165 ? 7.254 -6.852 -19.75 1 93.94 165 ALA B C 1
ATOM 3173 O O . ALA B 1 165 ? 7.207 -8.062 -19.531 1 93.94 165 ALA B O 1
ATOM 3174 N N . SER B 1 166 ? 6.547 -6.316 -20.734 1 90.25 166 SER B N 1
ATOM 3175 C CA . SER B 1 166 ? 5.676 -7.09 -21.609 1 90.25 166 SER B CA 1
ATOM 3176 C C . SER B 1 166 ? 6.457 -8.164 -22.359 1 90.25 166 SER B C 1
ATOM 3178 O O . SER B 1 166 ? 5.934 -9.25 -22.625 1 90.25 166 SER B O 1
ATOM 3180 N N . GLU B 1 167 ? 7.703 -7.914 -22.625 1 91.81 167 GLU B N 1
ATOM 3181 C CA . GLU B 1 167 ? 8.578 -8.867 -23.297 1 91.81 167 GLU B CA 1
ATOM 3182 C C . GLU B 1 167 ? 9.133 -9.898 -22.328 1 91.81 167 GLU B C 1
ATOM 3184 O O . GLU B 1 167 ? 9.234 -11.078 -22.656 1 91.81 167 GLU B O 1
ATOM 3189 N N . ALA B 1 168 ? 9.5 -9.398 -21.203 1 88.88 168 ALA B N 1
ATOM 3190 C CA . ALA B 1 168 ? 10.07 -10.266 -20.188 1 88.88 168 ALA B CA 1
ATOM 3191 C C . ALA B 1 168 ? 9.094 -11.367 -19.781 1 88.88 168 ALA B C 1
ATOM 3193 O O . ALA B 1 168 ? 9.484 -12.523 -19.625 1 88.88 168 ALA B O 1
ATOM 3194 N N . VAL B 1 169 ? 7.836 -11.023 -19.641 1 81.38 169 VAL B N 1
ATOM 3195 C CA . VAL B 1 169 ? 6.824 -11.961 -19.156 1 81.38 169 VAL B CA 1
ATOM 3196 C C . VAL B 1 169 ? 6.621 -13.062 -20.203 1 81.38 169 VAL B C 1
ATOM 3198 O O . VAL B 1 169 ? 6.344 -14.211 -19.844 1 81.38 169 VAL B O 1
ATOM 3201 N N . LYS B 1 170 ? 6.805 -12.773 -21.391 1 81.38 170 LYS B N 1
ATOM 3202 C CA . LYS B 1 170 ? 6.695 -13.758 -22.453 1 81.38 170 LYS B CA 1
ATOM 3203 C C . LYS B 1 170 ? 7.875 -14.734 -22.438 1 81.38 170 LYS B C 1
ATOM 3205 O O . LYS B 1 170 ? 7.703 -15.93 -22.672 1 81.38 170 LYS B O 1
ATOM 3210 N N . GLU B 1 171 ? 8.961 -14.172 -22.125 1 84.38 171 GLU B N 1
ATOM 3211 C CA . GLU B 1 171 ? 10.188 -14.961 -22.156 1 84.38 171 GLU B CA 1
ATOM 3212 C C . GLU B 1 171 ? 10.375 -15.766 -20.875 1 84.38 171 GLU B C 1
ATOM 3214 O O . GLU B 1 171 ? 10.914 -16.875 -20.906 1 84.38 171 GLU B O 1
ATOM 3219 N N . PHE B 1 172 ? 9.961 -15.094 -19.734 1 80.69 172 PHE B N 1
ATOM 3220 C CA . PHE B 1 172 ? 10.125 -15.727 -18.438 1 80.69 172 PHE B CA 1
ATOM 3221 C C . PHE B 1 172 ? 8.797 -15.797 -17.688 1 80.69 172 PHE B C 1
ATOM 3223 O O . PHE B 1 172 ? 8.625 -15.148 -16.656 1 80.69 172 PHE B O 1
ATOM 3230 N N . PRO B 1 173 ? 7.988 -16.594 -17.969 1 65.19 173 PRO B N 1
ATOM 3231 C CA . PRO B 1 173 ? 6.629 -16.578 -17.438 1 65.19 173 PRO B CA 1
ATOM 3232 C C . PRO B 1 173 ? 6.586 -16.859 -15.93 1 65.19 173 PRO B C 1
ATOM 3234 O O . PRO B 1 173 ? 5.664 -16.422 -15.242 1 65.19 173 PRO B O 1
ATOM 3237 N N . LEU B 1 174 ? 7.469 -17.547 -15.391 1 62.19 174 LEU B N 1
ATOM 3238 C CA . LEU B 1 174 ? 7.387 -17.953 -13.992 1 62.19 174 LEU B CA 1
ATOM 3239 C C . LEU B 1 174 ? 8.133 -16.953 -13.102 1 62.19 174 LEU B C 1
ATOM 3241 O O . LEU B 1 174 ? 7.867 -16.875 -11.906 1 62.19 174 LEU B O 1
ATOM 3245 N N . ASN B 1 175 ? 8.906 -16.156 -13.742 1 63.19 175 ASN B N 1
ATOM 3246 C CA . ASN B 1 175 ? 9.867 -15.43 -12.922 1 63.19 175 ASN B CA 1
ATOM 3247 C C . ASN B 1 175 ? 9.648 -13.922 -13.008 1 63.19 175 ASN B C 1
ATOM 3249 O O . ASN B 1 175 ? 10.5 -13.141 -12.57 1 63.19 175 ASN B O 1
ATOM 3253 N N . ILE B 1 176 ? 8.406 -13.625 -13.375 1 76.12 176 ILE B N 1
ATOM 3254 C CA . ILE B 1 176 ? 8.422 -12.18 -13.594 1 76.12 176 ILE B CA 1
ATOM 3255 C C . ILE B 1 176 ? 7.148 -11.555 -13.031 1 76.12 176 ILE B C 1
ATOM 3257 O O . ILE B 1 176 ? 6.582 -10.641 -13.625 1 76.12 176 ILE B O 1
ATOM 3261 N N . ASN B 1 177 ? 6.688 -12.055 -11.906 1 86.56 177 ASN B N 1
ATOM 3262 C CA . ASN B 1 177 ? 5.531 -11.445 -11.258 1 86.56 177 ASN B CA 1
ATOM 3263 C C . ASN B 1 177 ? 5.836 -10.031 -10.781 1 86.56 177 ASN B C 1
ATOM 3265 O O . ASN B 1 177 ? 4.965 -9.156 -10.805 1 86.56 177 ASN B O 1
ATOM 3269 N N . VAL B 1 178 ? 7.098 -9.812 -10.484 1 92.62 178 VAL B N 1
ATOM 3270 C CA . VAL B 1 178 ? 7.516 -8.508 -9.984 1 92.62 178 VAL B CA 1
ATOM 3271 C C . VAL B 1 178 ? 7.352 -7.453 -11.078 1 92.62 178 VAL B C 1
ATOM 3273 O O . VAL B 1 178 ? 6.77 -6.391 -10.836 1 92.62 178 VAL B O 1
ATOM 3276 N N . ALA B 1 179 ? 7.824 -7.828 -12.258 1 94.38 179 ALA B N 1
ATOM 3277 C CA . ALA B 1 179 ? 7.719 -6.902 -13.375 1 94.38 179 ALA B CA 1
ATOM 3278 C C . ALA B 1 179 ? 6.258 -6.602 -13.703 1 94.38 179 ALA B C 1
ATOM 3280 O O . ALA B 1 179 ? 5.887 -5.449 -13.93 1 94.38 179 ALA B O 1
ATOM 3281 N N . ALA B 1 180 ? 5.465 -7.621 -13.68 1 93.06 180 ALA B N 1
ATOM 3282 C CA . ALA B 1 180 ? 4.039 -7.461 -13.945 1 93.06 180 ALA B CA 1
ATOM 3283 C C . ALA B 1 180 ? 3.383 -6.574 -12.891 1 93.06 180 ALA B C 1
ATOM 3285 O O . ALA B 1 180 ? 2.588 -5.691 -13.219 1 93.06 180 ALA B O 1
ATOM 3286 N N . THR B 1 181 ? 3.713 -6.797 -11.656 1 95 181 THR B N 1
ATOM 3287 C CA . THR B 1 181 ? 3.141 -6.059 -10.539 1 95 181 THR B CA 1
ATOM 3288 C C . THR B 1 181 ? 3.426 -4.562 -10.68 1 95 181 THR B C 1
ATOM 3290 O O . THR B 1 181 ? 2.516 -3.74 -10.562 1 95 181 THR B O 1
ATOM 3293 N N . ILE B 1 182 ? 4.676 -4.273 -10.961 1 96.62 182 ILE B N 1
ATOM 3294 C CA . ILE B 1 182 ? 5.078 -2.875 -11.078 1 96.62 182 ILE B CA 1
ATOM 3295 C C . ILE B 1 182 ? 4.383 -2.234 -12.281 1 96.62 182 ILE B C 1
ATOM 3297 O O . ILE B 1 182 ? 3.871 -1.116 -12.18 1 96.62 182 ILE B O 1
ATOM 3301 N N . SER B 1 183 ? 4.359 -2.955 -13.398 1 95.88 183 SER B N 1
ATOM 3302 C CA . SER B 1 183 ? 3.715 -2.445 -14.602 1 95.88 183 SER B CA 1
ATOM 3303 C C . SER B 1 183 ? 2.236 -2.156 -14.359 1 95.88 183 SER B C 1
ATOM 3305 O O . SER B 1 183 ? 1.724 -1.118 -14.781 1 95.88 183 SER B O 1
ATOM 3307 N N . LEU B 1 184 ? 1.601 -3.033 -13.688 1 94.75 184 LEU B N 1
ATOM 3308 C CA . LEU B 1 184 ? 0.186 -2.859 -13.375 1 94.75 184 LEU B CA 1
ATOM 3309 C C . LEU B 1 184 ? -0.024 -1.687 -12.43 1 94.75 184 LEU B C 1
ATOM 3311 O O . LEU B 1 184 ? -0.99 -0.933 -12.562 1 94.75 184 LEU B O 1
ATOM 3315 N N . ALA B 1 185 ? 0.879 -1.506 -11.492 1 95.44 185 ALA B N 1
ATOM 3316 C CA . ALA B 1 185 ? 0.771 -0.46 -10.477 1 95.44 185 ALA B CA 1
ATOM 3317 C C . ALA B 1 185 ? 0.854 0.927 -11.109 1 95.44 185 ALA B C 1
ATOM 3319 O O . ALA B 1 185 ? 0.216 1.87 -10.633 1 95.44 185 ALA B O 1
ATOM 3320 N N . CYS B 1 186 ? 1.632 1.073 -12.148 1 96.06 186 CYS B N 1
ATOM 3321 C CA . CYS B 1 186 ? 1.828 2.396 -12.727 1 96.06 186 CYS B CA 1
ATOM 3322 C C . CYS B 1 186 ? 1.152 2.5 -14.086 1 96.06 186 CYS B C 1
ATOM 3324 O O . CYS B 1 186 ? 1.243 3.533 -14.758 1 96.06 186 CYS B O 1
ATOM 3326 N N . ASN B 1 187 ? 0.48 1.394 -14.523 1 92.69 187 ASN B N 1
ATOM 3327 C CA . ASN B 1 187 ? -0.193 1.342 -15.82 1 92.69 187 ASN B CA 1
ATOM 3328 C C . ASN B 1 187 ? 0.754 1.71 -16.953 1 92.69 187 ASN B C 1
ATOM 3330 O O . ASN B 1 187 ? 0.408 2.516 -17.828 1 92.69 187 ASN B O 1
ATOM 3334 N N . GLN B 1 188 ? 1.995 1.237 -16.891 1 94.88 188 GLN B N 1
ATOM 3335 C CA . GLN B 1 188 ? 3.014 1.426 -17.922 1 94.88 188 GLN B CA 1
ATOM 3336 C C . GLN B 1 188 ? 3.797 0.139 -18.156 1 94.88 188 GLN B C 1
ATOM 3338 O O . GLN B 1 188 ? 3.889 -0.713 -17.281 1 94.88 188 GLN B O 1
ATOM 3343 N N . ASP B 1 189 ? 4.246 0.029 -19.391 1 95.12 189 ASP B N 1
ATOM 3344 C CA . ASP B 1 189 ? 5.195 -1.038 -19.703 1 95.12 189 ASP B CA 1
ATOM 3345 C C . ASP B 1 189 ? 6.605 -0.659 -19.25 1 95.12 189 ASP B C 1
ATOM 3347 O O . ASP B 1 189 ? 7.336 0.006 -19.984 1 95.12 189 ASP B O 1
ATOM 3351 N N . ILE B 1 190 ? 7.039 -1.091 -18.109 1 97.12 190 ILE B N 1
ATOM 3352 C CA . ILE B 1 190 ? 8.242 -0.575 -17.469 1 97.12 190 ILE B CA 1
ATOM 3353 C C . ILE B 1 190 ? 9.477 -1.234 -18.078 1 97.12 190 ILE B C 1
ATOM 3355 O O . ILE B 1 190 ? 9.367 -2.236 -18.781 1 97.12 190 ILE B O 1
ATOM 3359 N N . ASN B 1 191 ? 10.688 -0.61 -17.781 1 97.94 191 ASN B N 1
ATOM 3360 C CA . ASN B 1 191 ? 11.961 -1.191 -18.188 1 97.94 191 ASN B CA 1
ATOM 3361 C C . ASN B 1 191 ? 12.43 -2.256 -17.203 1 97.94 191 ASN B C 1
ATOM 3363 O O . ASN B 1 191 ? 12.375 -2.045 -15.984 1 97.94 191 ASN B O 1
ATOM 3367 N N . VAL B 1 192 ? 12.875 -3.357 -17.781 1 96.94 192 VAL B N 1
ATOM 3368 C CA . VAL B 1 192 ? 13.281 -4.48 -16.938 1 96.94 192 VAL B CA 1
ATOM 3369 C C . VAL B 1 192 ? 14.68 -4.945 -17.344 1 96.94 192 VAL B C 1
ATOM 3371 O O . VAL B 1 192 ? 14.992 -5.02 -18.547 1 96.94 192 VAL B O 1
ATOM 3374 N N . LYS B 1 193 ? 15.531 -5.16 -16.391 1 96.69 193 LYS B N 1
ATOM 3375 C CA . LYS B 1 193 ? 16.844 -5.773 -16.578 1 96.69 193 LYS B CA 1
ATOM 3376 C C . LYS B 1 193 ? 17.047 -6.914 -15.586 1 96.69 193 LYS B C 1
ATOM 3378 O O . LYS B 1 193 ? 16.859 -6.742 -14.383 1 96.69 193 LYS B O 1
ATOM 3383 N N . ILE B 1 194 ? 17.344 -8.07 -16.078 1 93.75 194 ILE B N 1
ATOM 3384 C CA . ILE B 1 194 ? 17.641 -9.227 -15.25 1 93.75 194 ILE B CA 1
ATOM 3385 C C . ILE B 1 194 ? 19.109 -9.602 -15.383 1 93.75 194 ILE B C 1
ATOM 3387 O O . ILE B 1 194 ? 19.609 -9.828 -16.484 1 93.75 194 ILE B O 1
ATOM 3391 N N . ILE B 1 195 ? 19.797 -9.68 -14.258 1 94.56 195 ILE B N 1
ATOM 3392 C CA . ILE B 1 195 ? 21.234 -9.914 -14.242 1 94.56 195 ILE B CA 1
ATOM 3393 C C . ILE B 1 195 ? 21.547 -11.125 -13.367 1 94.56 195 ILE B C 1
ATOM 3395 O O . ILE B 1 195 ? 21.016 -11.25 -12.258 1 94.56 195 ILE B O 1
ATOM 3399 N N . VAL B 1 196 ? 22.297 -12.047 -13.883 1 92.38 196 VAL B N 1
ATOM 3400 C CA . VAL B 1 196 ? 22.922 -13.055 -13.039 1 92.38 196 VAL B CA 1
ATOM 3401 C C . VAL B 1 196 ? 24.203 -12.492 -12.438 1 92.38 196 VAL B C 1
ATOM 3403 O O . VAL B 1 196 ? 25.125 -12.117 -13.172 1 92.38 196 VAL B O 1
ATOM 3406 N N . ASP B 1 197 ? 24.203 -12.414 -11.195 1 92.38 197 ASP B N 1
ATOM 3407 C CA . ASP B 1 197 ? 25.297 -11.734 -10.492 1 92.38 197 ASP B CA 1
ATOM 3408 C C . ASP B 1 197 ? 25.938 -12.664 -9.461 1 92.38 197 ASP B C 1
ATOM 3410 O O . ASP B 1 197 ? 25.328 -12.977 -8.438 1 92.38 197 ASP B O 1
ATOM 3414 N N . PRO B 1 198 ? 27.156 -13.117 -9.609 1 91.12 198 PRO B N 1
ATOM 3415 C CA . PRO B 1 198 ? 27.828 -14.016 -8.672 1 91.12 198 PRO B CA 1
ATOM 3416 C C . PRO B 1 198 ? 28.078 -13.375 -7.309 1 91.12 198 PRO B C 1
ATOM 3418 O O . PRO B 1 198 ? 28.406 -14.07 -6.344 1 91.12 198 PRO B O 1
ATOM 3421 N N . ASN B 1 199 ? 27.922 -12.094 -7.273 1 89.5 199 ASN B N 1
ATOM 3422 C CA . ASN B 1 199 ? 28.203 -11.383 -6.027 1 89.5 199 ASN B CA 1
ATOM 3423 C C . ASN B 1 199 ? 26.984 -11.367 -5.109 1 89.5 199 ASN B C 1
ATOM 3425 O O . ASN B 1 199 ? 27.062 -10.883 -3.98 1 89.5 199 ASN B O 1
ATOM 3429 N N . VAL B 1 200 ? 25.844 -11.875 -5.633 1 89.19 200 VAL B N 1
ATOM 3430 C CA . VAL B 1 200 ? 24.672 -11.914 -4.781 1 89.19 200 VAL B CA 1
ATOM 3431 C C . VAL B 1 200 ? 24.359 -13.359 -4.402 1 89.19 200 VAL B C 1
ATOM 3433 O O . VAL B 1 200 ? 24.641 -14.289 -5.164 1 89.19 200 VAL B O 1
ATOM 3436 N N . ASP B 1 201 ? 23.797 -13.508 -3.178 1 85.31 201 ASP B N 1
ATOM 3437 C CA . ASP B 1 201 ? 23.469 -14.836 -2.68 1 85.31 201 ASP B CA 1
ATOM 3438 C C . ASP B 1 201 ? 21.953 -15.016 -2.564 1 85.31 201 ASP B C 1
ATOM 3440 O O . ASP B 1 201 ? 21.484 -16.047 -2.104 1 85.31 201 ASP B O 1
ATOM 3444 N N . ARG B 1 202 ? 21.25 -13.992 -2.889 1 87.31 202 ARG B N 1
ATOM 3445 C CA . ARG B 1 202 ? 19.797 -14.008 -2.873 1 87.31 202 ARG B CA 1
ATOM 3446 C C . ARG B 1 202 ? 19.219 -13.094 -3.953 1 87.31 202 ARG B C 1
ATOM 3448 O O . ARG B 1 202 ? 19.953 -12.328 -4.578 1 87.31 202 ARG B O 1
ATOM 3455 N N . ASN B 1 203 ? 17.953 -13.219 -4.184 1 87.75 203 ASN B N 1
ATOM 3456 C CA . ASN B 1 203 ? 17.312 -12.344 -5.16 1 87.75 203 ASN B CA 1
ATOM 3457 C C . ASN B 1 203 ? 17.281 -10.898 -4.688 1 87.75 203 ASN B C 1
ATOM 3459 O O . ASN B 1 203 ? 16.891 -10.617 -3.555 1 87.75 203 ASN B O 1
ATOM 3463 N N . VAL B 1 204 ? 17.781 -10.055 -5.582 1 94.31 204 VAL B N 1
ATOM 3464 C CA . VAL B 1 204 ? 17.766 -8.617 -5.293 1 94.31 204 VAL B CA 1
ATOM 3465 C C . VAL B 1 204 ? 16.938 -7.891 -6.348 1 94.31 204 VAL B C 1
ATOM 3467 O O . VAL B 1 204 ? 17.156 -8.055 -7.551 1 94.31 204 VAL B O 1
ATOM 3470 N N . HIS B 1 205 ? 15.953 -7.121 -5.898 1 96.25 205 HIS B N 1
ATOM 3471 C CA . HIS B 1 205 ? 15.148 -6.285 -6.781 1 96.25 205 HIS B CA 1
ATOM 3472 C C . HIS B 1 205 ? 15.391 -4.805 -6.504 1 96.25 205 HIS B C 1
ATOM 3474 O O . HIS B 1 205 ? 15.32 -4.363 -5.355 1 96.25 205 HIS B O 1
ATOM 3480 N N . GLU B 1 206 ? 15.68 -4.125 -7.539 1 97.94 206 GLU B N 1
ATOM 3481 C CA . GLU B 1 206 ? 15.828 -2.678 -7.457 1 97.94 206 GLU B CA 1
ATOM 3482 C C . GLU B 1 206 ? 14.836 -1.964 -8.367 1 97.94 206 GLU B C 1
ATOM 3484 O O . GLU B 1 206 ? 14.742 -2.277 -9.555 1 97.94 206 GLU B O 1
ATOM 3489 N N . ILE B 1 207 ? 14.062 -1.046 -7.773 1 98.38 207 ILE B N 1
ATOM 3490 C CA . ILE B 1 207 ? 13.117 -0.224 -8.523 1 98.38 207 ILE B CA 1
ATOM 3491 C C . ILE B 1 207 ? 13.562 1.238 -8.477 1 98.38 207 ILE B C 1
ATOM 3493 O O . ILE B 1 207 ? 13.898 1.756 -7.41 1 98.38 207 ILE B O 1
ATOM 3497 N N . THR B 1 208 ? 13.609 1.839 -9.578 1 98.56 208 THR B N 1
ATOM 3498 C CA . THR B 1 208 ? 13.812 3.283 -9.641 1 98.56 208 THR B CA 1
ATOM 3499 C C . THR B 1 208 ? 12.672 3.951 -10.414 1 98.56 208 THR B C 1
ATOM 3501 O O . THR B 1 208 ? 12.203 3.418 -11.422 1 98.56 208 THR B O 1
ATOM 3504 N N . ALA B 1 209 ? 12.195 5.039 -9.906 1 98.31 209 ALA B N 1
ATOM 3505 C CA . ALA B 1 209 ? 11.148 5.832 -10.547 1 98.31 209 ALA B CA 1
ATOM 3506 C C . ALA B 1 209 ? 11.492 7.32 -10.508 1 98.31 209 ALA B C 1
ATOM 3508 O O . ALA B 1 209 ? 12.016 7.816 -9.508 1 98.31 209 ALA B O 1
ATOM 3509 N N . LYS B 1 210 ? 11.258 7.988 -11.586 1 97.75 210 LYS B N 1
ATOM 3510 C CA . LYS B 1 210 ? 11.523 9.422 -11.719 1 97.75 210 LYS B CA 1
ATOM 3511 C C . LYS B 1 210 ? 10.391 10.125 -12.453 1 97.75 210 LYS B C 1
ATOM 3513 O O . LYS B 1 210 ? 9.836 9.586 -13.414 1 97.75 210 LYS B O 1
ATOM 3518 N N . GLY B 1 211 ? 10.086 11.312 -12.039 1 96.31 211 GLY B N 1
ATOM 3519 C CA . GLY B 1 211 ? 9.062 12.141 -12.664 1 96.31 211 GLY B CA 1
ATOM 3520 C C . GLY B 1 211 ? 8.898 13.492 -12.008 1 96.31 211 GLY B C 1
ATOM 3521 O O . GLY B 1 211 ? 9.836 14.008 -11.391 1 96.31 211 GLY B O 1
ATOM 3522 N N . ASP B 1 212 ? 7.766 14.141 -12.117 1 94.06 212 ASP B N 1
ATOM 3523 C CA . ASP B 1 212 ? 7.5 15.484 -11.625 1 94.06 212 ASP B CA 1
ATOM 3524 C C . ASP B 1 212 ? 7.492 15.523 -10.094 1 94.06 212 ASP B C 1
ATOM 3526 O O . ASP B 1 212 ? 7.719 16.578 -9.492 1 94.06 212 ASP B O 1
ATOM 3530 N N . PHE B 1 213 ? 7.266 14.406 -9.523 1 93.5 213 PHE B N 1
ATOM 3531 C CA . PHE B 1 213 ? 7.227 14.328 -8.062 1 93.5 213 PHE B CA 1
ATOM 3532 C C . PHE B 1 213 ? 8.633 14.32 -7.484 1 93.5 213 PHE B C 1
ATOM 3534 O O . PHE B 1 213 ? 8.828 14.625 -6.305 1 93.5 213 PHE B O 1
ATOM 3541 N N . GLY B 1 214 ? 9.562 13.922 -8.266 1 95.56 214 GLY B N 1
ATOM 3542 C CA . GLY B 1 214 ? 10.922 13.648 -7.84 1 95.56 214 GLY B CA 1
ATOM 3543 C C . GLY B 1 214 ? 11.43 12.281 -8.281 1 95.56 214 GLY B C 1
ATOM 3544 O O . GLY B 1 214 ? 11.344 11.938 -9.469 1 95.56 214 GLY B O 1
ATOM 3545 N N . GLU B 1 215 ? 12.047 11.656 -7.363 1 97.44 215 GLU B N 1
ATOM 3546 C CA . GLU B 1 215 ? 12.531 10.312 -7.656 1 97.44 215 GLU B CA 1
ATOM 3547 C C . GLU B 1 215 ? 12.57 9.453 -6.395 1 97.44 215 GLU B C 1
ATOM 3549 O O . GLU B 1 215 ? 12.625 9.977 -5.281 1 97.44 215 GLU B O 1
ATOM 3554 N N . PHE B 1 216 ? 12.414 8.18 -6.605 1 98 216 PHE B N 1
ATOM 3555 C CA . PHE B 1 216 ? 12.664 7.266 -5.5 1 98 216 PHE B CA 1
ATOM 3556 C C . PHE B 1 216 ? 13.32 5.984 -5.996 1 98 216 PHE B C 1
ATOM 3558 O O . PHE B 1 216 ? 13.305 5.695 -7.195 1 98 216 PHE B O 1
ATOM 3565 N N . LYS B 1 217 ? 14 5.344 -5.113 1 98.56 217 LYS B N 1
ATOM 3566 C CA . LYS B 1 217 ? 14.664 4.062 -5.32 1 98.56 217 LYS B CA 1
ATOM 3567 C C . LYS B 1 217 ? 14.359 3.092 -4.184 1 98.56 217 LYS B C 1
ATOM 3569 O O . LYS B 1 217 ? 14.352 3.484 -3.014 1 98.56 217 LYS B O 1
ATOM 3574 N N . THR B 1 218 ? 14.039 1.89 -4.562 1 98.5 218 THR B N 1
ATOM 3575 C CA . THR B 1 218 ? 13.859 0.832 -3.574 1 98.5 218 THR B CA 1
ATOM 3576 C C . THR B 1 218 ? 14.719 -0.38 -3.916 1 98.5 218 THR B C 1
ATOM 3578 O O . THR B 1 218 ? 14.891 -0.715 -5.09 1 98.5 218 THR B O 1
ATOM 3581 N N . THR B 1 219 ? 15.305 -0.974 -2.922 1 98.38 219 THR B N 1
ATOM 3582 C CA . THR B 1 219 ? 16.062 -2.213 -3.064 1 98.38 219 THR B CA 1
ATOM 3583 C C . THR B 1 219 ? 15.609 -3.244 -2.035 1 98.38 219 THR B C 1
ATOM 3585 O O . THR B 1 219 ? 15.547 -2.951 -0.839 1 98.38 219 THR B O 1
ATOM 3588 N N . THR B 1 220 ? 15.289 -4.383 -2.535 1 97.38 220 THR B N 1
ATOM 3589 C CA . THR B 1 220 ? 14.922 -5.496 -1.663 1 97.38 220 THR B CA 1
ATOM 3590 C C . THR B 1 220 ? 15.898 -6.66 -1.831 1 97.38 220 THR B C 1
ATOM 3592 O O . THR B 1 220 ? 16.203 -7.062 -2.955 1 97.38 220 THR B O 1
ATOM 3595 N N . LYS B 1 221 ? 16.438 -7.176 -0.756 1 96.31 221 LYS B N 1
ATOM 3596 C CA . LYS B 1 221 ? 17.234 -8.398 -0.674 1 96.31 221 LYS B CA 1
ATOM 3597 C C . LYS B 1 221 ? 16.5 -9.477 0.118 1 96.31 221 LYS B C 1
ATOM 3599 O O . LYS B 1 221 ? 16.578 -9.516 1.348 1 96.31 221 LYS B O 1
ATOM 3604 N N . ASN B 1 222 ? 15.844 -10.391 -0.601 1 92.88 222 ASN B N 1
ATOM 3605 C CA . ASN B 1 222 ? 14.883 -11.312 -0 1 92.88 222 ASN B CA 1
ATOM 3606 C C . ASN B 1 222 ? 15.523 -12.656 0.34 1 92.88 222 ASN B C 1
ATOM 3608 O O . ASN B 1 222 ? 16.297 -13.195 -0.454 1 92.88 222 ASN B O 1
ATOM 3612 N N . PHE B 1 223 ? 15.219 -13.133 1.53 1 91 223 PHE B N 1
ATOM 3613 C CA . PHE B 1 223 ? 15.516 -14.539 1.772 1 91 223 PHE B CA 1
ATOM 3614 C C . PHE B 1 223 ? 14.508 -15.43 1.055 1 91 223 PHE B C 1
ATOM 3616 O O . PHE B 1 223 ? 13.328 -15.102 0.97 1 91 223 PHE B O 1
ATOM 3623 N N . PRO B 1 224 ? 15.07 -16.5 0.475 1 85.38 224 PRO B N 1
ATOM 3624 C CA . PRO B 1 224 ? 14.156 -17.422 -0.193 1 85.38 224 PRO B CA 1
ATOM 3625 C C . PRO B 1 224 ? 13.219 -18.141 0.783 1 85.38 224 PRO B C 1
ATOM 3627 O O . PRO B 1 224 ? 13.508 -18.203 1.981 1 85.38 224 PRO B O 1
ATOM 3630 N N . CYS B 1 225 ? 12.109 -18.5 0.22 1 80.88 225 CYS B N 1
ATOM 3631 C CA . CYS B 1 225 ? 11.219 -19.391 0.97 1 80.88 225 CYS B CA 1
ATOM 3632 C C . CYS B 1 225 ? 11.844 -20.766 1.144 1 80.88 225 CYS B C 1
ATOM 3634 O O . CYS B 1 225 ? 12.391 -21.328 0.193 1 80.88 225 CYS B O 1
ATOM 3636 N N . SER B 1 226 ? 11.875 -21.25 2.383 1 77.62 226 SER B N 1
ATOM 3637 C CA . SER B 1 226 ? 12.492 -22.547 2.635 1 77.62 226 SER B CA 1
ATOM 3638 C C . SER B 1 226 ? 11.82 -23.641 1.816 1 77.62 226 SER B C 1
ATOM 3640 O O . SER B 1 226 ? 12.484 -24.578 1.344 1 77.62 226 SER B O 1
ATOM 3642 N N . ALA B 1 227 ? 10.492 -23.578 1.558 1 76.94 227 ALA B N 1
ATOM 3643 C CA . ALA B 1 227 ? 9.719 -24.594 0.856 1 76.94 227 ALA B CA 1
ATOM 3644 C C . ALA B 1 227 ? 9.898 -24.484 -0.654 1 76.94 227 ALA B C 1
ATOM 3646 O O . ALA B 1 227 ? 9.68 -25.453 -1.389 1 76.94 227 ALA B O 1
ATOM 3647 N N . ASN B 1 228 ? 10.156 -23.328 -1.126 1 78.88 228 ASN B N 1
ATOM 3648 C CA . ASN B 1 228 ? 10.398 -23.047 -2.539 1 78.88 228 ASN B CA 1
ATOM 3649 C C . ASN B 1 228 ? 11.445 -21.969 -2.729 1 78.88 228 ASN B C 1
ATOM 3651 O O . ASN B 1 228 ? 11.125 -20.766 -2.695 1 78.88 228 ASN B O 1
ATOM 3655 N N . PRO B 1 229 ? 12.664 -22.344 -3.018 1 77 229 PRO B N 1
ATOM 3656 C CA . PRO B 1 229 ? 13.773 -21.375 -3.072 1 77 229 PRO B CA 1
ATOM 3657 C C . PRO B 1 229 ? 13.578 -20.328 -4.16 1 77 229 PRO B C 1
ATOM 3659 O O . PRO B 1 229 ? 14.258 -19.297 -4.152 1 77 229 PRO B O 1
ATOM 3662 N N . LYS B 1 230 ? 12.68 -20.562 -5.055 1 73.88 230 LYS B N 1
ATOM 3663 C CA . LYS B 1 230 ? 12.438 -19.594 -6.125 1 73.88 230 LYS B CA 1
ATOM 3664 C C . LYS B 1 230 ? 11.477 -18.5 -5.672 1 73.88 230 LYS B C 1
ATOM 3666 O O . LYS B 1 230 ? 11.32 -17.484 -6.352 1 73.88 230 LYS B O 1
ATOM 3671 N N . THR B 1 231 ? 10.891 -18.703 -4.543 1 79.88 231 THR B N 1
ATOM 3672 C CA . THR B 1 231 ? 9.898 -17.766 -4.027 1 79.88 231 THR B CA 1
ATOM 3673 C C . THR B 1 231 ? 10.453 -16.969 -2.848 1 79.88 231 THR B C 1
ATOM 3675 O O . THR B 1 231 ? 11.148 -17.531 -1.996 1 79.88 231 THR B O 1
ATOM 3678 N N . SER B 1 232 ? 10.25 -15.711 -2.941 1 88 232 SER B N 1
ATOM 3679 C CA . SER B 1 232 ? 10.672 -14.852 -1.848 1 88 232 SER B CA 1
ATOM 3680 C C . SER B 1 232 ? 9.68 -14.883 -0.695 1 88 232 SER B C 1
ATOM 3682 O O . SER B 1 232 ? 8.461 -14.891 -0.917 1 88 232 SER B O 1
ATOM 3684 N N . MET B 1 233 ? 10.164 -14.938 0.474 1 92.19 233 MET B N 1
ATOM 3685 C CA . MET B 1 233 ? 9.336 -14.883 1.671 1 92.19 233 MET B CA 1
ATOM 3686 C C . MET B 1 233 ? 8.453 -13.641 1.671 1 92.19 233 MET B C 1
ATOM 3688 O O . MET B 1 233 ? 7.285 -13.703 2.055 1 92.19 233 MET B O 1
ATOM 3692 N N . LEU B 1 234 ? 8.977 -12.562 1.205 1 94.38 234 LEU B N 1
ATOM 3693 C CA . LEU B 1 234 ? 8.273 -11.281 1.199 1 94.38 234 LEU B CA 1
ATOM 3694 C C . LEU B 1 234 ? 6.977 -11.383 0.403 1 94.38 234 LEU B C 1
ATOM 3696 O O . LEU B 1 234 ? 5.98 -10.75 0.755 1 94.38 234 LEU B O 1
ATOM 3700 N N . ALA B 1 235 ? 6.969 -12.18 -0.634 1 93 235 ALA B N 1
ATOM 3701 C CA . ALA B 1 235 ? 5.762 -12.344 -1.441 1 93 235 ALA B CA 1
ATOM 3702 C C . ALA B 1 235 ? 4.629 -12.938 -0.617 1 93 235 ALA B C 1
ATOM 3704 O O . ALA B 1 235 ? 3.5 -12.445 -0.651 1 93 235 ALA B O 1
ATOM 3705 N N . ALA B 1 236 ? 4.91 -13.938 0.166 1 94.56 236 ALA B N 1
ATOM 3706 C CA . ALA B 1 236 ? 3.912 -14.562 1.032 1 94.56 236 ALA B CA 1
ATOM 3707 C C . ALA B 1 236 ? 3.471 -13.602 2.135 1 94.56 236 ALA B C 1
ATOM 3709 O O . ALA B 1 236 ? 2.279 -13.492 2.436 1 94.56 236 ALA B O 1
ATOM 3710 N N . LEU B 1 237 ? 4.441 -12.898 2.676 1 95.94 237 LEU B N 1
ATOM 3711 C CA . LEU B 1 237 ? 4.156 -11.984 3.775 1 95.94 237 LEU B CA 1
ATOM 3712 C C . LEU B 1 237 ? 3.242 -10.852 3.316 1 95.94 237 LEU B C 1
ATOM 3714 O O . LEU B 1 237 ? 2.383 -10.398 4.074 1 95.94 237 LEU B O 1
ATOM 3718 N N . SER B 1 238 ? 3.453 -10.406 2.094 1 95.81 238 SER B N 1
ATOM 3719 C CA . SER B 1 238 ? 2.598 -9.352 1.557 1 95.81 238 SER B CA 1
ATOM 3720 C C . SER B 1 238 ? 1.148 -9.82 1.454 1 95.81 238 SER B C 1
ATOM 3722 O O . SER B 1 238 ? 0.226 -9.055 1.752 1 95.81 238 SER B O 1
ATOM 3724 N N . ALA B 1 239 ? 0.92 -11.016 1.058 1 96.12 239 ALA B N 1
ATOM 3725 C CA . ALA B 1 239 ? -0.426 -11.578 0.963 1 96.12 239 ALA B CA 1
ATOM 3726 C C . ALA B 1 239 ? -1.043 -11.758 2.348 1 96.12 239 ALA B C 1
ATOM 3728 O O . ALA B 1 239 ? -2.229 -11.484 2.547 1 96.12 239 ALA B O 1
ATOM 3729 N N . ILE B 1 240 ? -0.246 -12.234 3.281 1 96.38 240 ILE B N 1
ATOM 3730 C CA . ILE B 1 240 ? -0.698 -12.43 4.656 1 96.38 240 ILE B CA 1
ATOM 3731 C C . ILE B 1 240 ? -1.166 -11.102 5.238 1 96.38 240 ILE B C 1
ATOM 3733 O O . ILE B 1 240 ? -2.248 -11.016 5.824 1 96.38 240 ILE B O 1
ATOM 3737 N N . LYS B 1 241 ? -0.381 -10.07 5.031 1 95.81 241 LYS B N 1
ATOM 3738 C CA . LYS B 1 241 ? -0.751 -8.766 5.57 1 95.81 241 LYS B CA 1
ATOM 3739 C C . LYS B 1 241 ? -2.018 -8.234 4.906 1 95.81 241 LYS B C 1
ATOM 3741 O O . LYS B 1 241 ? -2.881 -7.66 5.57 1 95.81 241 LYS B O 1
ATOM 3746 N N . LEU B 1 242 ? -2.074 -8.398 3.615 1 95.38 242 LEU B N 1
ATOM 3747 C CA . LEU B 1 242 ? -3.277 -7.977 2.904 1 95.38 242 LEU B CA 1
ATOM 3748 C C . LEU B 1 242 ? -4.512 -8.68 3.459 1 95.38 242 LEU B C 1
ATOM 3750 O O . LEU B 1 242 ? -5.527 -8.031 3.734 1 95.38 242 LEU B O 1
ATOM 3754 N N . LEU B 1 243 ? -4.43 -9.938 3.664 1 95.56 243 LEU B N 1
ATOM 3755 C CA . LEU B 1 243 ? -5.523 -10.727 4.211 1 95.56 243 LEU B CA 1
ATOM 3756 C C . LEU B 1 243 ? -5.934 -10.211 5.59 1 95.56 243 LEU B C 1
ATOM 3758 O O . LEU B 1 243 ? -7.117 -10.008 5.852 1 95.56 243 LEU B O 1
ATOM 3762 N N . LYS B 1 244 ? -5.004 -9.945 6.422 1 94.62 244 LYS B N 1
ATOM 3763 C CA . LYS B 1 244 ? -5.27 -9.477 7.777 1 94.62 244 LYS B CA 1
ATOM 3764 C C . LYS B 1 244 ? -5.879 -8.078 7.762 1 94.62 244 LYS B C 1
ATOM 3766 O O . LYS B 1 244 ? -6.684 -7.734 8.633 1 94.62 244 LYS B O 1
ATOM 3771 N N . SER B 1 245 ? -5.52 -7.324 6.766 1 93.56 245 SER B N 1
ATOM 3772 C CA . SER B 1 245 ? -5.926 -5.926 6.711 1 93.56 245 SER B CA 1
ATOM 3773 C C . SER B 1 245 ? -7.434 -5.797 6.508 1 93.56 245 SER B C 1
ATOM 3775 O O . SER B 1 245 ? -8.023 -4.762 6.832 1 93.56 245 SER B O 1
ATOM 3777 N N . PHE B 1 246 ? -8.094 -6.812 5.988 1 93.56 246 PHE B N 1
ATOM 3778 C CA . PHE B 1 246 ? -9.531 -6.77 5.758 1 93.56 246 PHE B CA 1
ATOM 3779 C C . PHE B 1 246 ? -10.289 -6.641 7.074 1 93.56 246 PHE B C 1
ATOM 3781 O O . PHE B 1 246 ? -11.445 -6.203 7.098 1 93.56 246 PHE B O 1
ATOM 3788 N N . ASN B 1 247 ? -9.633 -6.969 8.18 1 92.19 247 ASN B N 1
ATOM 3789 C CA . ASN B 1 247 ? -10.281 -6.934 9.484 1 92.19 247 ASN B CA 1
ATOM 3790 C C . ASN B 1 247 ? -9.789 -5.754 10.32 1 92.19 247 ASN B C 1
ATOM 3792 O O . ASN B 1 247 ? -10.156 -5.617 11.492 1 92.19 247 ASN B O 1
ATOM 3796 N N . GLU B 1 248 ? -8.961 -4.879 9.734 1 92.75 248 GLU B N 1
ATOM 3797 C CA . GLU B 1 248 ? -8.414 -3.746 10.477 1 92.75 248 GLU B CA 1
ATOM 3798 C C . GLU B 1 248 ? -9.273 -2.498 10.281 1 92.75 248 GLU B C 1
ATOM 3800 O O . GLU B 1 248 ? -9.773 -2.244 9.188 1 92.75 248 GLU B O 1
ATOM 3805 N N . SER B 1 249 ? -9.398 -1.753 11.406 1 95.62 249 SER B N 1
ATOM 3806 C CA . SER B 1 249 ? -10.18 -0.522 11.344 1 95.62 249 SER B CA 1
ATOM 3807 C C . SER B 1 249 ? -9.312 0.665 10.945 1 95.62 249 SER B C 1
ATOM 3809 O O . SER B 1 249 ? -9.812 1.642 10.375 1 95.62 249 SER B O 1
ATOM 3811 N N . ILE B 1 250 ? -8.078 0.656 11.289 1 96.19 250 ILE B N 1
ATOM 3812 C CA . ILE B 1 250 ? -7.102 1.678 10.922 1 96.19 250 ILE B CA 1
ATOM 3813 C C . ILE B 1 250 ? -6.027 1.069 10.023 1 96.19 250 ILE B C 1
ATOM 3815 O O . ILE B 1 250 ? -5.348 0.116 10.414 1 96.19 250 ILE B O 1
ATOM 3819 N N . THR B 1 251 ? -5.938 1.547 8.844 1 93.75 251 THR B N 1
ATOM 3820 C CA . THR B 1 251 ? -4.965 1.007 7.895 1 93.75 251 THR B CA 1
ATOM 3821 C C . THR B 1 251 ? -3.992 2.09 7.441 1 93.75 251 THR B C 1
ATOM 3823 O O . THR B 1 251 ? -4.375 3.252 7.289 1 93.75 251 THR B O 1
ATOM 3826 N N . VAL B 1 252 ? -2.756 1.708 7.312 1 91.69 252 VAL B N 1
ATOM 3827 C CA . VAL B 1 252 ? -1.697 2.602 6.855 1 91.69 252 VAL B CA 1
ATOM 3828 C C . VAL B 1 252 ? -1.268 2.213 5.441 1 91.69 252 VAL B C 1
ATOM 3830 O O . VAL B 1 252 ? -1.146 1.026 5.129 1 91.69 252 VAL B O 1
ATOM 3833 N N . GLY B 1 253 ? -1.048 3.232 4.707 1 82.31 253 GLY B N 1
ATOM 3834 C CA . GLY B 1 253 ? -0.561 3.006 3.357 1 82.31 253 GLY B CA 1
ATOM 3835 C C . GLY B 1 253 ? -1.67 2.717 2.363 1 82.31 253 GLY B C 1
ATOM 3836 O O . GLY B 1 253 ? -2.852 2.781 2.709 1 82.31 253 GLY B O 1
ATOM 3837 N N . LEU B 1 254 ? -1.271 2.502 1.09 1 67.56 254 LEU B N 1
ATOM 3838 C CA . LEU B 1 254 ? -2.188 2.238 -0.014 1 67.56 254 LEU B CA 1
ATOM 3839 C C . LEU B 1 254 ? -2.389 0.74 -0.209 1 67.56 254 LEU B C 1
ATOM 3841 O O . LEU B 1 254 ? -1.474 -0.05 0.039 1 67.56 254 LEU B O 1
#

Solvent-accessible surface area (backbone atoms only — not comparable to full-atom values): 25218 Å² total; per-residue (Å²): 88,36,31,26,34,37,22,50,44,52,56,35,50,53,40,47,68,58,45,59,81,45,95,72,71,53,42,61,40,36,23,28,30,96,53,56,66,43,10,41,54,53,13,59,75,52,72,35,41,52,42,93,48,72,75,77,44,59,88,70,36,61,31,36,39,38,44,65,39,35,67,52,45,70,67,44,45,57,60,45,28,69,71,52,30,29,34,37,41,65,42,43,49,41,54,72,40,60,67,55,38,52,52,48,48,51,42,18,67,74,50,73,18,39,40,39,25,48,50,32,68,51,50,25,54,43,38,44,38,27,36,34,86,48,62,54,72,47,46,39,37,39,36,34,32,20,27,72,83,69,73,45,91,56,92,53,75,40,77,79,44,73,45,41,30,76,54,45,39,72,75,35,68,86,75,30,43,63,48,35,47,53,19,62,40,34,74,43,80,31,40,34,35,35,30,35,27,58,89,37,90,40,48,30,42,33,40,39,39,36,38,72,45,29,37,37,38,26,38,29,41,35,34,55,24,91,82,33,69,90,38,42,37,42,27,42,30,21,44,46,38,48,61,56,47,78,77,50,43,70,43,66,34,60,89,35,30,26,35,36,23,51,44,55,56,35,49,53,40,47,69,58,45,59,84,44,96,72,69,53,43,62,39,36,23,27,31,97,54,56,65,42,10,41,54,53,12,58,75,52,74,36,41,52,44,91,50,72,76,80,45,60,88,71,36,61,32,36,39,37,43,64,38,36,67,54,45,71,68,44,46,57,59,46,27,68,70,53,30,28,33,37,41,64,43,41,49,41,53,71,40,62,67,55,36,53,50,48,51,50,42,18,68,74,50,72,17,42,39,39,26,48,49,31,68,52,49,26,51,44,39,44,37,29,36,34,87,48,62,55,71,45,46,39,38,39,37,34,33,20,28,72,84,70,74,44,90,56,92,54,73,41,78,77,44,74,46,41,30,75,55,47,39,73,75,35,69,86,76,29,42,63,49,36,47,53,20,63,40,36,72,44,79,31,40,33,34,35,30,36,26,59,89,39,90,40,47,32,44,34,39,39,38,35,38,74,45,30,36,38,38,25,37,28,43,36,34,54,24,90,82,35,70,89,38,42,37,43,27,40,30,21,44,47,39,48,62,56,49,78,76,50,44,67,42,66,34,60

Sequence (508 aa):
MKVGIIGCGAIANIIASTIVPEDNNIDIEYFYDNDVERAENLASFANGVAVLDLNDMLDKVDLVLECASPDSVKEHAPNVLSHGIDMIIMSIGAFMDKEFYSKVNDICKKKGTRIHLPSGAVVGLDGIKAVADFNLEEVNLVTRKSPKSLGKDIDEEEVLFEGKASEAVKEFPLNINVAATISLACNQDINVKIIVDPNVDRNVHEITAKGDFGEFKTTTKNFPCSANPKTSMLAALSAIKLLKSFNESITVGLMKVGIIGCGAIANIIASTIVPEDNNIDIEYFYDNDVERAENLASFANGVAVLDLNDMLDKVDLVLECASPDSVKEHAPNVLSHGIDMIIMSIGAFMDKEFYSKVNDICKKKGTRIHLPSGAVVGLDGIKAVADFNLEEVNLVTRKSPKSLGKDIDEEEVLFEGKASEAVKEFPLNINVAATISLACNQDINVKIIVDPNVDRNVHEITAKGDFGEFKTTTKNFPCSANPKTSMLAALSAIKLLKSFNESITVGL

Foldseek 3Di:
DEEEEEALALLVLVLLVPPLVDPQPYQDAEYEYPPQVSRVVSNVVSVHDYDDDPVVCLVPGQEYEYDHELVVCLVPVLVSLLSLHEYEYAHLLNCLPVVSVVNNVVSCVVSVYYYHYFLAQFDDLLVLLVCLPVFWPAKEKEKEAECVVVVDDDPAKDWPDWDWLSVVCVVPVVQRSNQSSSCVSSVHGHIYIYMHGNVAPAMKMKMWIQGPVGIDITIDGFQARPRGRSGGPVRSVRVSVVVSCVPDPDDDTD/DEEEEEALALLVLVLLVPPLVDPQPYQDAEYEYPPQVSRVVSNVVSVHDYDDDPVVCLVPGQEYEYDHELVVCLVPVLVSLLSLHEYEYAHLLNVLPVVSVVNSVVSCVVSVYYYHYFLAQWDDLLVLLVCLPVFWPAKEKEKEAECVVVVDDDPAKDWPDWDWLSVVCVVPVVQRSNQSSSCVSSVHGHIYIYMHGNVAPAMKMKMWIQGPVGIDITIDGFQARPRGRSGGPVRSVRVSVVVSCVPDPDDDTD

Organism: Methanobrevibacter smithii (strain ATCC 35061 / DSM 861 / OCM 144 / PS) (NCBI:txid420247)

Radius of gyration: 22.78 Å; Cα contacts (8 Å, |Δi|>4): 1223; chains: 2; bounding box: 57×67×48 Å